Protein AF-A0AA84Z4T3-F1 (afdb_monomer)

pLDDT: mean 89.25, std 10.78, range [40.16, 98.44]

InterPro domains:
  IPR000299 FERM domain [PS50057] (3-294)
  IPR000798 Ezrin/radixin/moesin-like [PR00661] (17-36)
  IPR000798 Ezrin/radixin/moesin-like [PR00661] (69-88)
  IPR000798 Ezrin/radixin/moesin-like [PR00661] (113-134)
  IPR000798 Ezrin/radixin/moesin-like [PR00661] (158-175)
  IPR000798 Ezrin/radixin/moesin-like [PR00661] (208-228)
  IPR000798 Ezrin/radixin/moesin-like [PR00661] (283-302)
  IPR011174 Ezrin/radixin/moesin [PTHR23281] (2-450)
  IPR011993 PH-like domain superfamily [G3DSA:2.30.29.30] (200-295)
  IPR014352 FERM/acyl-CoA-binding protein superfamily [G3DSA:1.20.80.10] (85-198)
  IPR018979 FERM, N-terminal [PF09379] (13-66)
  IPR018980 FERM, C-terminal PH-like domain [PF09380] (209-297)
  IPR018980 FERM, C-terminal PH-like domain [SM01196] (209-298)
  IPR019748 FERM central domain [PF00373] (90-205)
  IPR019748 FERM central domain [cd14473] (98-197)
  IPR019749 Band 4.1 domain [PR00935] (37-49)
  IPR019749 Band 4.1 domain [PR00935] (104-117)
  IPR019749 Band 4.1 domain [PR00935] (117-137)
  IPR019749 Band 4.1 domain [PR00935] (185-201)
  IPR019749 Band 4.1 domain [SM00295] (1-205)

Sequence (460 aa):
MPKLVPVSVLTKDAQLDFTLKRKASGAQLVSKVCTALGIREMWYFGLQCVDHKNRLTWPEADKKITTTQKIKDGPLHFDVKVKYYPEDPSNELIDETTRLYFYYDVKDDIVSGRIYCPAETAVLLASYQYLIRSEGNGPSTVRKPLNISKYLSTNVREQYNLTDEEWEAKVMNCVSSHKNMSKDDAVKEYIRIAQDLEMFGVTFFKIKNEKKTDLWLGIDALGLNIYEYDNQLAPKVTFPWNEIQKLSYSRNKFFVKPVEASGKVLVFYTDSTHTSKLILNLSTGNHKLYAIRRQPDSIEVQQMKVKAKERQTIRDAEREKLRAEQEAREVMEKRLQDMQRLMQENEEAFARTQTVLEQYECKVNELNAQLEEEKSARKQLENLQYYLEEANRKLGLSIEERQRIAQERDEINAKINEQNQLLQEREEEKRQFEAELARVRAMHEAEMDHFSEQKQESDG

Solvent-accessible surface area (backbone atoms only — not comparable to full-atom values): 25274 Å² total; per-residue (Å²): 130,85,63,67,40,53,33,35,34,42,52,95,89,49,76,48,79,44,79,41,56,62,77,41,25,25,44,58,52,49,53,53,52,26,57,75,67,65,36,79,75,50,85,32,51,42,50,38,32,62,31,78,83,76,40,83,45,66,61,50,53,89,38,40,49,62,77,50,32,71,86,56,104,58,59,49,65,31,34,67,39,80,68,49,51,65,89,48,59,86,81,63,53,64,49,68,59,49,44,51,55,48,40,56,50,53,51,48,34,37,32,72,54,75,25,70,66,59,56,71,60,38,39,54,44,33,19,32,52,47,51,58,67,44,69,90,67,68,88,61,96,74,78,75,84,74,68,46,77,80,48,40,18,67,71,51,53,69,73,44,104,60,53,64,67,56,52,46,51,55,23,47,61,50,40,70,73,52,72,92,65,46,50,69,55,31,44,50,51,41,46,62,57,48,61,74,33,70,42,52,62,48,50,77,41,74,31,22,44,88,86,64,48,68,26,31,37,33,40,36,46,62,30,41,30,35,23,54,70,92,35,80,66,58,68,79,44,76,46,47,48,91,48,53,62,46,79,51,69,57,67,32,40,36,39,43,32,40,56,53,88,86,47,76,64,47,56,38,31,40,93,35,46,66,54,41,51,50,50,52,54,52,51,52,51,30,48,50,51,47,56,52,72,77,44,82,78,49,73,67,56,50,52,49,48,51,54,40,50,54,53,47,55,52,54,50,52,52,49,52,52,51,49,53,53,50,53,52,46,53,52,50,52,49,51,50,50,54,50,51,50,51,50,49,55,49,52,52,51,50,53,52,52,51,52,51,49,52,51,39,53,51,50,42,52,51,45,50,54,50,50,53,51,52,52,48,52,44,50,52,51,53,51,50,49,52,49,51,56,51,52,64,72,72,53,97,65,55,77,69,56,52,51,50,54,50,51,55,48,52,52,50,51,51,52,46,53,52,46,49,50,54,50,51,52,50,53,50,54,37,50,52,47,50,52,50,43,53,51,54,50,54,52,50,52,53,52,51,52,54,54,54,53,55,54,58,65,70,78,108

Structure (mmCIF, N/CA/C/O backbone):
data_AF-A0AA84Z4T3-F1
#
_entry.id   AF-A0AA84Z4T3-F1
#
loop_
_atom_site.group_PDB
_atom_site.id
_atom_site.type_symbol
_atom_site.label_atom_id
_atom_site.label_alt_id
_atom_site.label_comp_id
_atom_site.label_asym_id
_atom_site.label_entity_id
_atom_site.label_seq_id
_atom_site.pdbx_PDB_ins_code
_atom_site.Cartn_x
_atom_site.Cartn_y
_atom_site.Cartn_z
_atom_site.occupancy
_atom_site.B_iso_or_equiv
_atom_site.auth_seq_id
_atom_site.auth_comp_id
_atom_site.auth_asym_id
_atom_site.auth_atom_id
_atom_site.pdbx_PDB_model_num
ATOM 1 N N . MET A 1 1 ? -40.076 22.061 12.230 1.00 48.56 1 MET A N 1
ATOM 2 C CA . MET A 1 1 ? -38.938 21.535 11.438 1.00 48.56 1 MET A CA 1
ATOM 3 C C . MET A 1 1 ? -38.108 20.580 12.293 1.00 48.56 1 MET A C 1
ATOM 5 O O . MET A 1 1 ? -37.968 20.847 13.486 1.00 48.56 1 MET A O 1
ATOM 9 N N . PRO A 1 2 ? -37.591 19.459 11.759 1.00 59.81 2 PRO A N 1
ATOM 10 C CA . PRO A 1 2 ? -36.713 18.584 12.530 1.00 59.81 2 PRO A CA 1
ATOM 11 C C . PRO A 1 2 ? -35.425 19.336 12.886 1.00 59.81 2 PRO A C 1
ATOM 13 O O . PRO A 1 2 ? -34.767 19.870 12.003 1.00 59.81 2 PRO A O 1
ATOM 16 N N . LYS A 1 3 ? -35.064 19.378 14.175 1.00 82.38 3 LYS A N 1
ATOM 17 C CA . LYS A 1 3 ? -33.793 19.973 14.615 1.00 82.38 3 LYS A CA 1
ATOM 18 C C . LYS A 1 3 ? -32.636 19.182 13.994 1.00 82.38 3 LYS A C 1
ATOM 20 O O . LYS A 1 3 ? -32.510 17.974 14.242 1.00 82.38 3 LYS A O 1
ATOM 25 N N . LEU A 1 4 ? -31.850 19.859 13.168 1.00 89.19 4 LEU A N 1
ATOM 26 C CA . LEU A 1 4 ? -30.669 19.325 12.504 1.00 89.19 4 LEU A CA 1
ATOM 27 C C . LEU A 1 4 ? -29.419 19.627 13.337 1.00 89.19 4 LEU A C 1
ATOM 29 O O . LEU A 1 4 ? -29.418 20.564 14.133 1.00 89.19 4 LEU A O 1
ATOM 33 N N . VAL A 1 5 ? -28.392 18.796 13.191 1.00 89.94 5 VAL A N 1
ATOM 34 C CA . VAL A 1 5 ? -27.092 18.940 13.854 1.00 89.94 5 VAL A CA 1
ATOM 35 C C . VAL A 1 5 ? -26.011 18.900 12.777 1.00 89.94 5 VAL A C 1
ATOM 37 O O . VAL A 1 5 ? -26.024 17.954 11.976 1.00 89.94 5 VAL A O 1
ATOM 40 N N . PRO A 1 6 ? -25.109 19.895 12.738 1.00 92.81 6 PRO A N 1
ATOM 41 C CA . PRO A 1 6 ? -23.936 19.848 11.880 1.00 92.81 6 PRO A CA 1
ATOM 42 C C . PRO A 1 6 ? -22.937 18.813 12.414 1.00 92.81 6 PRO A C 1
ATOM 44 O O . PRO A 1 6 ? -22.738 18.673 13.622 1.00 92.81 6 PRO A O 1
ATOM 47 N N . VAL A 1 7 ? -22.339 18.050 11.509 1.00 93.62 7 VAL A N 1
ATOM 48 C CA . VAL A 1 7 ? -21.374 16.991 11.804 1.00 93.62 7 VAL A CA 1
ATOM 49 C C . VAL A 1 7 ? -20.210 17.150 10.846 1.00 93.62 7 VAL A C 1
ATOM 51 O O . VAL A 1 7 ? -20.432 17.186 9.642 1.00 93.62 7 VAL A O 1
ATOM 54 N N . SER A 1 8 ? -19.000 17.220 11.380 1.00 95.00 8 SER A N 1
ATOM 55 C CA . SER A 1 8 ? -17.771 17.287 10.605 1.00 95.00 8 SER A CA 1
ATOM 56 C C . SER A 1 8 ? -16.989 15.997 10.802 1.00 95.00 8 SER A C 1
ATOM 58 O O . SER A 1 8 ? -16.794 15.544 11.934 1.00 95.00 8 SER A O 1
ATOM 60 N N . VAL A 1 9 ? -16.606 15.368 9.699 1.00 95.50 9 VAL A N 1
ATOM 61 C CA . VAL A 1 9 ? -15.928 14.076 9.691 1.00 95.50 9 VAL A CA 1
ATOM 62 C C . VAL A 1 9 ? -14.567 14.242 9.039 1.00 95.50 9 VAL A C 1
ATOM 64 O O . VAL A 1 9 ? -14.480 14.512 7.843 1.00 95.50 9 VAL A O 1
ATOM 67 N N . LEU A 1 10 ? -13.507 14.067 9.820 1.00 94.31 10 LEU A N 1
ATOM 68 C CA . LEU A 1 10 ? -12.148 14.040 9.317 1.00 94.31 10 LEU A CA 1
ATOM 69 C C . LEU A 1 10 ? -11.876 12.673 8.685 1.00 94.31 10 LEU A C 1
ATOM 71 O O . LEU A 1 10 ? -12.054 11.614 9.296 1.00 94.31 10 LEU A O 1
ATOM 75 N N . THR A 1 11 ? -11.455 12.717 7.433 1.00 90.75 11 THR A N 1
ATOM 76 C CA . THR A 1 11 ? -10.976 11.568 6.667 1.00 90.75 11 THR A CA 1
ATOM 77 C C . THR A 1 11 ? -9.475 11.747 6.427 1.00 90.75 11 THR A C 1
ATOM 79 O O . THR A 1 11 ? -8.854 12.648 6.993 1.00 90.75 11 THR A O 1
ATOM 82 N N . LYS A 1 12 ? -8.848 10.871 5.642 1.00 82.00 12 LYS A N 1
ATOM 83 C CA . LYS A 1 12 ? -7.389 10.910 5.446 1.00 82.00 12 LYS A CA 1
ATOM 84 C C . LYS A 1 12 ? -6.940 11.999 4.483 1.00 82.00 12 LYS A C 1
ATOM 86 O O . LYS A 1 12 ? -5.834 12.513 4.620 1.00 82.00 12 LYS A O 1
ATOM 91 N N . ASP A 1 13 ? -7.794 12.333 3.530 1.00 77.38 13 ASP A N 1
ATOM 92 C CA . ASP A 1 13 ? -7.537 13.253 2.428 1.00 77.38 13 ASP A CA 1
ATOM 93 C C . ASP A 1 13 ? -8.474 14.469 2.433 1.00 77.38 13 ASP A C 1
ATOM 95 O O . ASP A 1 13 ? -8.166 15.476 1.797 1.00 77.38 13 ASP A O 1
ATOM 99 N N . ALA A 1 14 ? -9.579 14.422 3.183 1.00 84.81 14 ALA A N 1
ATOM 100 C CA . ALA A 1 14 ? -10.552 15.508 3.240 1.00 84.81 14 ALA A CA 1
ATOM 101 C C . ALA A 1 14 ? -11.257 15.650 4.599 1.00 84.81 14 ALA A C 1
ATOM 103 O O . ALA A 1 14 ? -11.269 14.747 5.438 1.00 84.81 14 ALA A O 1
ATOM 104 N N . GLN A 1 15 ? -11.929 16.783 4.788 1.00 93.19 15 GLN A N 1
ATOM 105 C CA . GLN A 1 15 ? -12.953 16.953 5.814 1.00 93.19 15 GLN A CA 1
ATOM 106 C C . GLN A 1 15 ? -14.325 16.930 5.135 1.00 93.19 15 GLN A C 1
ATOM 108 O O . GLN A 1 15 ? -14.566 17.679 4.190 1.00 93.19 15 GLN A O 1
ATOM 113 N N . LEU A 1 16 ? -15.218 16.059 5.603 1.00 93.81 16 LEU A N 1
ATOM 114 C CA . LEU A 1 16 ? -16.574 15.918 5.082 1.00 93.81 16 LEU A CA 1
ATOM 115 C C . LEU A 1 16 ? -17.582 16.493 6.070 1.00 93.81 16 LEU A C 1
ATOM 117 O O . LEU A 1 16 ? -17.706 16.012 7.198 1.00 93.81 16 LEU A O 1
ATOM 121 N N . ASP A 1 17 ? -18.359 17.470 5.618 1.00 94.38 17 ASP A N 1
ATOM 122 C CA . ASP A 1 17 ? -19.391 18.093 6.435 1.00 94.38 17 ASP A CA 1
ATOM 123 C C . ASP A 1 17 ? -20.783 17.575 6.065 1.00 94.38 17 ASP A C 1
ATOM 125 O O . ASP A 1 17 ? -21.209 17.535 4.909 1.00 94.38 17 ASP A O 1
ATOM 129 N N . PHE A 1 18 ? -21.533 17.179 7.088 1.00 92.44 18 PHE A N 1
ATOM 130 C CA . PHE A 1 18 ? -22.870 16.631 6.968 1.00 92.44 18 PHE A CA 1
ATOM 131 C C . PHE A 1 18 ? -23.840 17.376 7.869 1.00 92.44 18 PHE A C 1
ATOM 133 O O . PHE A 1 18 ? -23.530 17.791 8.981 1.00 92.44 18 PHE A O 1
ATOM 140 N N . THR A 1 19 ? -25.092 17.429 7.430 1.00 92.25 19 THR A N 1
ATOM 141 C CA . THR A 1 19 ? -26.210 17.803 8.294 1.00 92.25 19 THR A CA 1
ATOM 142 C C . THR A 1 19 ? -27.072 16.574 8.566 1.00 92.25 19 THR A C 1
ATOM 144 O O . THR A 1 19 ? -27.513 15.889 7.634 1.00 92.25 19 THR A O 1
ATOM 147 N N . LEU A 1 20 ? -27.295 16.261 9.845 1.00 90.06 20 LEU A N 1
ATOM 148 C CA . LEU A 1 20 ? -28.052 15.085 10.280 1.00 90.06 20 LEU A CA 1
ATOM 149 C C . LEU A 1 20 ? -29.203 15.440 11.216 1.00 90.06 20 LEU A C 1
ATOM 151 O O . LEU A 1 20 ? -29.182 16.429 11.942 1.00 90.06 20 LEU A O 1
ATOM 155 N N . LYS A 1 21 ? -30.230 14.587 11.237 1.00 90.56 21 LYS A N 1
ATOM 156 C CA . LYS A 1 21 ? -31.320 14.690 12.217 1.00 90.56 21 LYS A CA 1
ATOM 157 C C . LYS A 1 21 ? -30.756 14.417 13.617 1.00 90.56 21 LYS A C 1
ATOM 159 O O . LYS A 1 21 ? -30.020 13.454 13.787 1.00 90.56 21 LYS A O 1
ATOM 164 N N . ARG A 1 22 ? -31.202 15.145 14.652 1.00 87.31 22 ARG A N 1
ATOM 165 C CA . ARG A 1 22 ? -30.813 14.880 16.063 1.00 87.31 22 ARG A CA 1
ATOM 166 C C . ARG A 1 22 ? -31.009 13.432 16.531 1.00 87.31 22 ARG A C 1
ATOM 168 O O . ARG A 1 22 ? -30.369 12.996 17.479 1.00 87.31 22 ARG A O 1
ATOM 175 N N . LYS A 1 23 ? -31.938 12.703 15.908 1.00 89.50 23 LYS A N 1
ATOM 176 C CA . LYS A 1 23 ? -32.227 11.296 16.212 1.00 89.50 23 LYS A CA 1
ATOM 177 C C . LYS A 1 23 ? -31.367 10.298 15.427 1.00 89.50 23 LYS A C 1
ATOM 179 O O . LYS A 1 23 ? -31.632 9.109 15.542 1.00 89.50 23 LYS A O 1
ATOM 184 N N . ALA A 1 24 ? -30.417 10.769 14.619 1.00 91.62 24 ALA A N 1
ATOM 185 C CA . ALA A 1 24 ? -29.578 9.904 13.806 1.00 91.62 24 ALA A CA 1
ATOM 186 C C . ALA A 1 24 ? -28.736 8.977 14.688 1.00 91.62 24 ALA A C 1
ATOM 188 O O . ALA A 1 24 ? -28.139 9.431 15.672 1.00 91.62 24 ALA A O 1
ATOM 189 N N . SER A 1 25 ? -28.723 7.689 14.347 1.00 93.69 25 SER A N 1
ATOM 190 C CA . SER A 1 25 ? -27.925 6.693 15.058 1.00 93.69 25 SER A CA 1
ATOM 191 C C . SER A 1 25 ? -26.473 6.677 14.578 1.00 93.69 25 SER A C 1
ATOM 193 O O . SER A 1 25 ? -26.163 7.188 13.498 1.00 93.69 25 SER A O 1
ATOM 195 N N . GLY A 1 26 ? -25.581 6.065 15.361 1.00 91.75 26 GLY A N 1
ATOM 196 C CA . GLY A 1 26 ? -24.196 5.829 14.949 1.00 91.75 26 GLY A CA 1
ATOM 197 C C . GLY A 1 26 ? -24.108 5.076 13.618 1.00 91.75 26 GLY A C 1
ATOM 198 O O . GLY A 1 26 ? -23.374 5.499 12.730 1.00 91.75 26 GLY A O 1
ATOM 199 N N . ALA A 1 27 ? -24.928 4.035 13.428 1.00 93.25 27 ALA A N 1
ATOM 200 C CA . ALA A 1 27 ? -24.967 3.261 12.184 1.00 93.25 27 ALA A CA 1
ATOM 201 C C . ALA A 1 27 ? -25.357 4.113 10.966 1.00 93.25 27 ALA A C 1
ATOM 203 O O . ALA A 1 27 ? -24.769 3.971 9.898 1.00 93.25 27 ALA A O 1
ATOM 204 N N . GLN A 1 28 ? -26.320 5.027 11.126 1.00 94.06 28 GLN A N 1
ATOM 205 C CA . GLN A 1 28 ? -26.737 5.923 10.043 1.00 94.06 28 GLN A CA 1
ATOM 206 C C . GLN A 1 28 ? -25.622 6.888 9.638 1.00 94.06 28 GLN A C 1
ATOM 208 O O . GLN A 1 28 ? -25.458 7.159 8.450 1.00 94.06 28 GLN A O 1
ATOM 213 N N . LEU A 1 29 ? -24.859 7.405 10.606 1.00 93.88 29 LEU A N 1
ATOM 214 C CA . LEU A 1 29 ? -23.720 8.269 10.313 1.00 93.88 29 LEU A CA 1
ATOM 215 C C . LEU A 1 29 ? -22.600 7.480 9.611 1.00 93.88 29 LEU A C 1
ATOM 217 O O . LEU A 1 29 ? -22.136 7.932 8.570 1.00 93.88 29 LEU A O 1
ATOM 221 N N . VAL A 1 30 ? -22.230 6.293 10.111 1.00 94.94 30 VAL A N 1
ATOM 222 C CA . VAL A 1 30 ? -21.216 5.424 9.474 1.00 94.94 30 VAL A CA 1
ATOM 223 C C . VAL A 1 30 ? -21.603 5.098 8.032 1.00 94.94 30 VAL A C 1
ATOM 225 O O . VAL A 1 30 ? -20.803 5.310 7.128 1.00 94.94 30 VAL A O 1
ATOM 228 N N . SER A 1 31 ? -22.844 4.657 7.802 1.00 95.19 31 SER A N 1
ATOM 229 C CA . SER A 1 31 ? -23.346 4.339 6.460 1.00 95.19 31 SER A CA 1
ATOM 230 C C . SER A 1 31 ? -23.278 5.548 5.520 1.00 95.19 31 SER A C 1
ATOM 232 O O . SER A 1 31 ? -22.815 5.416 4.386 1.00 95.19 31 SER A O 1
ATOM 234 N N . LYS A 1 32 ? -23.665 6.742 5.993 1.00 94.81 32 LYS A N 1
ATOM 235 C CA . LYS A 1 32 ? -23.613 7.971 5.189 1.00 94.81 32 LYS A CA 1
ATOM 236 C C . LYS A 1 32 ? -22.179 8.367 4.825 1.00 94.81 32 LYS A C 1
ATOM 238 O O . LYS A 1 32 ? -21.937 8.736 3.681 1.00 94.81 32 LYS A O 1
ATOM 243 N N . VAL A 1 33 ? -21.249 8.265 5.776 1.00 95.00 33 VAL A N 1
ATOM 244 C CA . VAL A 1 33 ? -19.826 8.561 5.550 1.00 95.00 33 VAL A CA 1
ATOM 245 C C . VAL A 1 33 ? -19.207 7.551 4.585 1.00 95.00 33 VAL A C 1
ATOM 247 O O . VAL A 1 33 ? -18.610 7.961 3.598 1.00 95.00 33 VAL A O 1
ATOM 250 N N . CYS A 1 34 ? -19.409 6.248 4.805 1.00 94.81 34 CYS A N 1
ATOM 251 C CA . CYS A 1 34 ? -18.870 5.206 3.924 1.00 94.81 34 CYS A CA 1
ATOM 252 C C . CYS A 1 34 ? -19.402 5.351 2.493 1.00 94.81 34 CYS A C 1
ATOM 254 O O . CYS A 1 34 ? -18.633 5.258 1.545 1.00 94.81 34 CYS A O 1
ATOM 256 N N . THR A 1 35 ? -20.690 5.675 2.333 1.00 94.56 35 THR A N 1
ATOM 257 C CA . THR A 1 35 ? -21.284 5.937 1.012 1.00 94.56 35 THR A CA 1
ATOM 258 C C . THR A 1 35 ? -20.630 7.136 0.324 1.00 94.56 35 THR A C 1
ATOM 260 O O . THR A 1 35 ? -20.308 7.051 -0.855 1.00 94.56 35 THR A O 1
ATOM 263 N N . ALA A 1 36 ? -20.405 8.239 1.050 1.00 94.19 36 ALA A N 1
ATOM 264 C CA . ALA A 1 36 ? -19.741 9.427 0.506 1.00 94.19 36 ALA A CA 1
ATOM 265 C C . ALA A 1 36 ? -18.283 9.155 0.098 1.00 94.19 36 ALA A C 1
ATOM 267 O O . ALA A 1 36 ? -17.791 9.764 -0.844 1.00 94.19 36 ALA A O 1
ATOM 268 N N . LEU A 1 37 ? -17.623 8.222 0.788 1.00 93.38 37 LEU A N 1
ATOM 269 C CA . LEU A 1 37 ? -16.255 7.793 0.507 1.00 93.38 37 LEU A CA 1
ATOM 270 C C . LEU A 1 37 ? -16.150 6.670 -0.531 1.00 93.38 37 LEU A C 1
ATOM 272 O O . LEU A 1 37 ? -15.042 6.294 -0.887 1.00 93.38 37 LEU A O 1
ATOM 276 N N . GLY A 1 38 ? -17.266 6.101 -0.998 1.00 93.69 38 GLY A N 1
ATOM 277 C CA . GLY A 1 38 ? -17.252 4.933 -1.887 1.00 93.69 38 GLY A CA 1
ATOM 278 C C . GLY A 1 38 ? -16.854 3.616 -1.204 1.00 93.69 38 GLY A C 1
ATOM 279 O O . GLY A 1 38 ? -16.617 2.619 -1.881 1.00 93.69 38 GLY A O 1
ATOM 280 N N . ILE A 1 39 ? -16.818 3.575 0.130 1.00 94.94 39 ILE A N 1
ATOM 281 C CA . ILE A 1 39 ? -16.494 2.376 0.909 1.00 94.94 39 ILE A CA 1
ATOM 282 C C . ILE A 1 39 ? -17.733 1.484 1.007 1.00 94.94 39 ILE A C 1
ATOM 284 O O . ILE A 1 39 ? -18.739 1.850 1.622 1.00 94.94 39 ILE A O 1
ATOM 288 N N . ARG A 1 40 ? -17.644 0.278 0.440 1.00 94.25 40 ARG A N 1
ATOM 289 C CA . ARG A 1 40 ? -18.715 -0.731 0.510 1.00 94.25 40 ARG A CA 1
ATOM 290 C C . ARG A 1 40 ? -18.558 -1.688 1.689 1.00 94.25 40 ARG A C 1
ATOM 292 O O . ARG A 1 40 ? -19.548 -2.051 2.317 1.00 94.25 40 ARG A O 1
ATOM 299 N N . GLU A 1 41 ? -17.322 -2.027 2.045 1.00 96.31 41 GLU A N 1
ATOM 300 C CA . GLU A 1 41 ? -16.980 -2.945 3.143 1.00 96.31 41 GLU A CA 1
ATOM 301 C C . GLU A 1 41 ? -17.017 -2.219 4.500 1.00 96.31 41 GLU A C 1
ATOM 303 O O . GLU A 1 41 ? -16.058 -2.183 5.270 1.00 96.31 41 GLU A O 1
ATOM 308 N N . MET A 1 42 ? -18.154 -1.585 4.796 1.00 95.44 42 MET A N 1
ATOM 309 C CA . MET A 1 42 ? -18.320 -0.690 5.947 1.00 95.44 42 MET A CA 1
ATOM 310 C C . MET A 1 42 ? -18.154 -1.382 7.307 1.00 95.44 42 MET A C 1
ATOM 312 O O . MET A 1 42 ? -17.986 -0.708 8.321 1.00 95.44 42 MET A O 1
ATOM 316 N N . TRP A 1 43 ? -18.206 -2.716 7.350 1.00 95.50 43 TRP A N 1
ATOM 317 C CA . TRP A 1 43 ? -18.084 -3.502 8.578 1.00 95.50 43 TRP A CA 1
ATOM 318 C C . TRP A 1 43 ? -16.705 -3.410 9.239 1.00 95.50 43 TRP A C 1
ATOM 320 O O . TRP A 1 43 ? -16.609 -3.698 10.429 1.00 95.50 43 TRP A O 1
ATOM 330 N N . TYR A 1 44 ? -15.669 -2.966 8.523 1.00 97.25 44 TYR A N 1
ATOM 331 C CA . TYR A 1 44 ? -14.343 -2.723 9.098 1.00 97.25 44 TYR A CA 1
ATOM 332 C C . TYR A 1 44 ? -14.199 -1.351 9.763 1.00 97.25 44 TYR A C 1
ATOM 334 O O . TYR A 1 44 ? -13.340 -1.163 10.627 1.00 97.25 44 TYR A O 1
ATOM 342 N N . PHE A 1 45 ? -15.045 -0.388 9.398 1.00 96.38 45 PHE A N 1
ATOM 343 C CA . PHE A 1 45 ? -14.863 1.011 9.765 1.00 96.38 45 PHE A CA 1
ATOM 344 C C . PHE A 1 45 ? -15.759 1.441 10.923 1.00 96.38 45 PHE A C 1
ATOM 346 O O . PHE A 1 45 ? -16.872 0.957 11.139 1.00 96.38 45 PHE A O 1
ATOM 353 N N . GLY A 1 46 ? -15.265 2.414 11.675 1.00 95.25 46 GLY A N 1
ATOM 354 C CA . GLY A 1 46 ? -16.022 3.134 12.678 1.00 95.25 46 GLY A CA 1
ATOM 355 C C . GLY A 1 46 ? -15.702 4.619 12.638 1.00 95.25 46 GLY A C 1
ATOM 356 O O . GLY A 1 46 ? -14.780 5.072 11.966 1.00 95.25 46 GLY A O 1
ATOM 357 N N . LEU A 1 47 ? -16.478 5.377 13.403 1.00 94.81 47 LEU A N 1
ATOM 358 C CA . LEU A 1 47 ? -16.250 6.800 13.596 1.00 94.81 47 LEU A CA 1
ATOM 359 C C . LEU A 1 47 ? -15.798 7.021 15.025 1.00 94.81 47 LEU A C 1
ATOM 361 O O . LEU A 1 47 ? -16.560 6.771 15.958 1.00 94.81 47 LEU A O 1
ATOM 365 N N . GLN A 1 48 ? -14.556 7.435 15.201 1.00 93.94 48 GLN A N 1
ATOM 366 C CA . GLN A 1 48 ? -13.998 7.711 16.510 1.00 93.94 48 GLN A CA 1
ATOM 367 C C . GLN A 1 48 ? -14.278 9.165 16.889 1.00 93.94 48 GLN A C 1
ATOM 369 O O . GLN A 1 48 ? -14.337 10.041 16.033 1.00 93.94 48 GLN A O 1
ATOM 374 N N . CYS A 1 49 ? -14.508 9.436 18.169 1.00 93.25 49 CYS A N 1
ATOM 375 C CA . CYS A 1 49 ? -14.672 10.802 18.650 1.00 93.25 49 CYS A CA 1
ATOM 376 C C . CYS A 1 49 ? -14.268 10.947 20.111 1.00 93.25 49 CYS A C 1
ATOM 378 O O . CYS A 1 49 ? -14.189 9.966 20.853 1.00 93.25 49 CYS A O 1
ATOM 380 N N . VAL A 1 50 ? -14.110 12.193 20.544 1.00 90.75 50 VAL A N 1
ATOM 381 C CA . VAL A 1 50 ? -13.903 12.540 21.947 1.00 90.75 50 VAL A CA 1
ATOM 382 C C . VAL A 1 50 ? -15.256 12.757 22.629 1.00 90.75 50 VAL A C 1
ATOM 384 O O . VAL A 1 50 ? -16.056 13.588 22.204 1.00 90.75 50 VAL A O 1
ATOM 387 N N . ASP A 1 51 ? -15.541 11.994 23.684 1.00 87.19 51 ASP A N 1
ATOM 388 C CA . ASP A 1 51 ? -16.780 12.114 24.450 1.00 87.19 51 ASP A CA 1
ATOM 389 C C . ASP A 1 51 ? -16.812 13.376 25.336 1.00 87.19 51 ASP A C 1
ATOM 391 O O . ASP A 1 51 ? -15.846 14.122 25.488 1.00 87.19 51 ASP A O 1
ATOM 395 N N . HIS A 1 52 ? -17.949 13.618 25.989 1.00 85.06 52 HIS A N 1
ATOM 396 C CA . HIS A 1 52 ? -18.124 14.757 26.898 1.00 85.06 52 HIS A CA 1
ATOM 397 C C . HIS A 1 52 ? -17.230 14.742 28.154 1.00 85.06 52 HIS A C 1
ATOM 399 O O . HIS A 1 52 ? -17.255 15.715 28.909 1.00 85.06 52 HIS A O 1
ATOM 405 N N . LYS A 1 53 ? -16.495 13.652 28.410 1.00 86.19 53 LYS A N 1
ATOM 406 C CA . LYS A 1 53 ? -15.499 13.516 29.483 1.00 86.19 53 LYS A CA 1
ATOM 407 C C . LYS A 1 53 ? -14.068 13.513 28.936 1.00 86.19 53 LYS A C 1
ATOM 409 O O . LYS A 1 53 ? -13.160 13.095 29.645 1.00 86.19 53 LYS A O 1
ATOM 414 N N . ASN A 1 54 ? -13.879 13.985 27.705 1.00 85.94 54 ASN A N 1
ATOM 415 C CA . ASN A 1 54 ? -12.592 14.066 27.027 1.00 85.94 54 ASN A CA 1
ATOM 416 C C . ASN A 1 54 ? -11.914 12.702 26.806 1.00 85.94 54 ASN A C 1
ATOM 418 O O . ASN A 1 54 ? -10.692 12.595 26.859 1.00 85.94 54 ASN A O 1
ATOM 422 N N . ARG A 1 55 ? -12.705 11.642 26.590 1.00 88.56 55 ARG A N 1
ATOM 423 C CA . ARG A 1 55 ? -12.197 10.289 26.324 1.00 88.56 55 ARG A CA 1
ATOM 424 C C . ARG A 1 55 ? -12.489 9.874 24.898 1.00 88.56 55 ARG A C 1
ATOM 426 O O . ARG A 1 55 ? -13.588 10.095 24.393 1.00 88.56 55 ARG A O 1
ATOM 433 N N . LEU A 1 56 ? -11.522 9.209 24.288 1.00 89.56 56 LEU A N 1
ATOM 434 C CA . LEU A 1 56 ? -11.667 8.636 22.961 1.00 89.56 56 LEU A CA 1
ATOM 435 C C . LEU A 1 56 ? -12.661 7.467 22.996 1.00 89.56 56 LEU A C 1
ATOM 437 O O . LEU A 1 56 ? -12.532 6.552 23.810 1.00 89.56 56 LEU A O 1
ATOM 441 N N . THR A 1 57 ? -13.678 7.494 22.140 1.00 91.38 57 THR A N 1
ATOM 442 C CA . THR A 1 57 ? -14.725 6.472 22.120 1.00 91.38 57 THR A CA 1
ATOM 443 C C . THR A 1 57 ? -15.324 6.284 20.729 1.00 91.38 57 THR A C 1
ATOM 445 O O . THR A 1 57 ? -15.087 7.073 19.817 1.00 91.38 57 THR A O 1
ATOM 448 N N . TRP A 1 58 ? -16.139 5.241 20.590 1.00 93.44 58 TRP A N 1
ATOM 449 C CA . TRP A 1 58 ? -16.888 4.928 19.378 1.00 93.44 58 TRP A CA 1
ATOM 450 C C . TRP A 1 58 ? -18.386 5.068 19.674 1.00 93.44 58 TRP A C 1
ATOM 452 O O . TRP A 1 58 ? -18.866 4.440 20.626 1.00 93.44 58 TRP A O 1
ATOM 462 N N . PRO A 1 59 ? -19.157 5.844 18.894 1.00 91.12 59 PRO A N 1
ATOM 463 C CA . PRO A 1 59 ? -20.607 5.857 18.993 1.00 91.12 59 PRO A CA 1
ATOM 464 C C . PRO A 1 59 ? -21.178 4.451 18.816 1.00 91.12 59 PRO A C 1
ATOM 466 O O . PRO A 1 59 ? -20.784 3.702 17.921 1.00 91.12 59 PRO A O 1
ATOM 469 N N . GLU A 1 60 ? -22.130 4.094 19.673 1.00 89.50 60 GLU A N 1
ATOM 470 C CA . GLU A 1 60 ? -22.851 2.830 19.548 1.00 89.50 60 GLU A CA 1
ATOM 471 C C . GLU A 1 60 ? -23.767 2.881 18.314 1.00 89.50 60 GLU A C 1
ATOM 473 O O . GLU A 1 60 ? -24.423 3.893 18.052 1.00 89.50 60 GLU A O 1
ATOM 478 N N . ALA A 1 61 ? -23.796 1.793 17.543 1.00 88.94 61 ALA A N 1
ATOM 479 C CA . ALA A 1 61 ? -24.476 1.729 16.249 1.00 88.94 61 ALA A CA 1
ATOM 480 C C . ALA A 1 61 ? -25.983 2.040 16.349 1.00 88.94 61 ALA A C 1
ATOM 482 O O . ALA A 1 61 ? -26.551 2.702 15.477 1.00 88.94 61 ALA A O 1
ATOM 483 N N . ASP A 1 62 ? -26.613 1.604 17.435 1.00 90.06 62 ASP A N 1
ATOM 484 C CA . ASP A 1 62 ? -28.034 1.742 17.754 1.00 90.06 62 ASP A CA 1
ATOM 485 C C . ASP A 1 62 ? -28.370 3.029 18.530 1.00 90.06 62 ASP A C 1
ATOM 487 O O . ASP A 1 62 ? -29.540 3.403 18.639 1.00 90.06 62 ASP A O 1
ATOM 491 N N . LYS A 1 63 ? -27.365 3.753 19.042 1.00 91.44 63 LYS A N 1
ATOM 492 C CA . LYS A 1 63 ? -27.579 4.969 19.839 1.00 91.44 63 LYS A CA 1
ATOM 493 C C . LYS A 1 63 ? -27.420 6.239 19.031 1.00 91.44 63 LYS A C 1
ATOM 495 O O . LYS A 1 63 ? -26.744 6.291 18.008 1.00 91.44 63 LYS A O 1
ATOM 500 N N . LYS A 1 64 ? -28.062 7.297 19.525 1.00 90.81 64 LYS A N 1
ATOM 501 C CA . LYS A 1 64 ? -28.029 8.623 18.907 1.00 90.81 64 LYS A CA 1
ATOM 502 C C . LYS A 1 64 ? -26.629 9.216 19.026 1.00 90.81 64 LYS A C 1
ATOM 504 O O . LYS A 1 64 ? -26.075 9.264 20.118 1.00 90.81 64 LYS A O 1
ATOM 509 N N . ILE A 1 65 ? -26.100 9.785 17.949 1.00 88.12 65 ILE A N 1
ATOM 510 C CA . ILE A 1 65 ? -24.765 10.414 17.965 1.00 88.12 65 ILE A CA 1
ATOM 511 C C . ILE A 1 65 ? -24.650 11.551 19.001 1.00 88.12 65 ILE A C 1
ATOM 513 O O . ILE A 1 65 ? -23.600 11.757 19.608 1.00 88.12 65 ILE A O 1
ATOM 517 N N . THR A 1 66 ? -25.766 12.226 19.295 1.00 85.31 66 THR A N 1
ATOM 518 C CA . THR A 1 66 ? -25.848 13.316 20.279 1.00 85.31 66 THR A CA 1
ATOM 519 C C . THR A 1 66 ? -25.774 12.850 21.738 1.00 85.31 66 THR A C 1
ATOM 521 O O . THR A 1 66 ? -25.795 13.690 22.631 1.00 85.31 66 THR A O 1
ATOM 524 N N . THR A 1 67 ? -25.789 11.539 22.022 1.00 84.75 67 THR A N 1
ATOM 525 C CA . THR A 1 67 ? -25.572 11.035 23.394 1.00 84.75 67 THR A CA 1
ATOM 526 C C . THR A 1 67 ? -24.093 10.884 23.726 1.00 84.75 67 THR A C 1
ATOM 528 O O . THR A 1 67 ? -23.728 10.879 24.899 1.00 84.75 67 THR A O 1
ATOM 531 N N . THR A 1 68 ? -23.247 10.752 22.705 1.00 79.94 68 THR A N 1
ATOM 532 C CA . THR A 1 68 ? -21.805 10.536 22.866 1.00 79.94 68 THR A CA 1
ATOM 533 C C . THR A 1 68 ? -21.083 11.867 23.059 1.00 79.94 68 THR A C 1
ATOM 535 O O . THR A 1 68 ? -20.340 12.047 24.027 1.00 79.94 68 THR A O 1
ATOM 538 N N . GLN A 1 69 ? -21.381 12.828 22.182 1.00 80.56 69 GLN A N 1
ATOM 539 C CA . GLN A 1 69 ? -20.843 14.183 22.214 1.00 80.56 69 GLN A CA 1
ATOM 540 C C . GLN A 1 69 ? -21.919 15.185 22.626 1.00 80.56 69 GLN A C 1
ATOM 542 O O . GLN A 1 69 ? -23.076 15.085 22.210 1.00 80.56 69 GLN A O 1
ATOM 547 N N . LYS A 1 70 ? -21.532 16.181 23.429 1.00 74.81 70 LYS A N 1
ATOM 548 C CA . LYS A 1 70 ? -22.400 17.329 23.703 1.00 74.81 70 LYS A CA 1
ATOM 549 C C . LYS A 1 70 ? -22.462 18.198 22.453 1.00 74.81 70 LYS A C 1
ATOM 551 O O . LYS A 1 70 ? -21.426 18.523 21.886 1.00 74.81 70 LYS A O 1
ATOM 556 N N . ILE A 1 71 ? -23.667 18.618 22.086 1.00 73.62 71 ILE A N 1
ATOM 557 C CA . ILE A 1 71 ? -23.844 19.688 21.105 1.00 73.62 71 ILE A CA 1
ATOM 558 C C . ILE A 1 71 ? -23.343 20.969 21.781 1.00 73.62 71 ILE A C 1
ATOM 560 O O . ILE A 1 71 ? -23.963 21.437 22.736 1.00 73.62 71 ILE A O 1
ATOM 564 N N . LYS A 1 72 ? -22.184 21.459 21.345 1.00 72.56 72 LYS A N 1
ATOM 565 C CA . LYS A 1 72 ? -21.697 22.816 21.630 1.00 72.56 72 LYS A CA 1
ATOM 566 C C . LYS A 1 72 ? -22.074 23.712 20.440 1.00 72.56 72 LYS A C 1
ATOM 568 O O . LYS A 1 72 ? -22.658 23.198 19.488 1.00 72.56 72 LYS A O 1
ATOM 573 N N . ASP A 1 73 ? -21.778 25.009 20.486 1.00 67.88 73 ASP A N 1
ATOM 574 C CA . ASP A 1 73 ? -22.040 25.969 19.393 1.00 67.88 73 ASP A CA 1
ATOM 575 C C . ASP A 1 73 ? -21.172 25.696 18.137 1.00 67.88 73 ASP A C 1
ATOM 577 O O . ASP A 1 73 ? -20.409 26.542 17.687 1.00 67.88 73 ASP A O 1
ATOM 581 N N . GLY A 1 74 ? -21.244 24.481 17.582 1.00 80.31 74 GLY A N 1
ATOM 582 C CA . GLY A 1 74 ? -20.422 23.991 16.478 1.00 80.31 74 GLY A CA 1
ATOM 583 C C . GLY A 1 74 ? -20.756 22.545 16.071 1.00 80.31 74 GLY A C 1
ATOM 584 O O . GLY A 1 74 ? -21.632 21.910 16.673 1.00 80.31 74 GLY A O 1
ATOM 585 N N . PRO A 1 75 ? -20.093 22.019 15.025 1.00 88.75 75 PRO A N 1
ATOM 586 C CA . PRO A 1 75 ? -20.312 20.658 14.551 1.00 88.75 75 PRO A CA 1
ATOM 587 C C . PRO A 1 75 ? -19.853 19.600 15.560 1.00 88.75 75 PRO A C 1
ATOM 589 O O . PRO A 1 75 ? -18.940 19.809 16.355 1.00 88.75 75 PRO A O 1
ATOM 592 N N . LEU A 1 76 ? -20.486 18.428 15.512 1.00 91.88 76 LEU A N 1
ATOM 593 C CA . LEU A 1 76 ? -19.938 17.233 16.158 1.00 91.88 76 LEU A CA 1
ATOM 594 C C . LEU A 1 76 ? -18.770 16.710 15.319 1.00 91.88 76 LEU A C 1
ATOM 596 O O . LEU A 1 76 ? -18.935 16.563 14.110 1.00 91.88 76 LEU A O 1
ATOM 600 N N . HIS A 1 77 ? -17.639 16.394 15.947 1.00 93.44 77 HIS A N 1
ATOM 601 C CA . HIS A 1 77 ? -16.421 15.987 1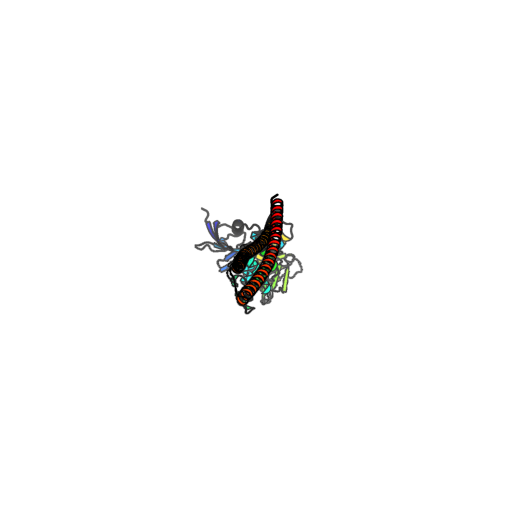5.240 1.00 93.44 77 HIS A CA 1
ATOM 602 C C . HIS A 1 77 ? -16.202 14.478 15.326 1.00 93.44 77 HIS A C 1
ATOM 604 O O . HIS A 1 77 ? -16.316 13.894 16.407 1.00 93.44 77 HIS A O 1
ATOM 610 N N . PHE A 1 78 ? -15.892 13.843 14.199 1.00 95.25 78 PHE A N 1
ATOM 611 C CA . PHE A 1 78 ? -15.588 12.416 14.133 1.00 95.25 78 PHE A CA 1
ATOM 612 C C . PHE A 1 78 ? -14.414 12.147 13.202 1.00 95.25 78 PHE A C 1
ATOM 614 O O . PHE A 1 78 ? -14.284 12.815 12.186 1.00 95.25 78 PHE A O 1
ATOM 621 N N . ASP A 1 79 ? -13.652 11.102 13.493 1.00 94.88 79 ASP A N 1
ATOM 622 C CA . ASP A 1 79 ? -12.568 10.623 12.642 1.00 94.88 79 ASP A CA 1
ATOM 623 C C . ASP A 1 79 ? -12.944 9.260 12.062 1.00 94.88 79 ASP A C 1
ATOM 625 O O . ASP A 1 79 ? -13.376 8.363 12.796 1.00 94.88 79 ASP A O 1
ATOM 629 N N . VAL A 1 80 ? -12.778 9.081 10.751 1.00 95.62 80 VAL A N 1
ATOM 630 C CA . VAL A 1 80 ? -12.907 7.754 10.132 1.00 95.62 80 VAL A CA 1
ATOM 631 C C . VAL A 1 80 ? -11.708 6.914 10.533 1.00 95.62 80 VAL A C 1
ATOM 633 O O . VAL A 1 80 ? -10.567 7.300 10.278 1.00 95.62 80 VAL A O 1
ATOM 636 N N . LYS A 1 81 ? -11.977 5.765 11.156 1.00 95.38 81 LYS A N 1
ATOM 637 C CA . LYS A 1 81 ? -10.948 4.828 11.596 1.00 95.38 81 LYS A CA 1
ATOM 638 C C . LYS A 1 81 ? -11.318 3.382 11.291 1.00 95.38 81 LYS A C 1
ATOM 640 O O . LYS A 1 81 ? -12.484 2.995 11.403 1.00 95.38 81 LYS A O 1
ATOM 645 N N . VAL A 1 82 ? -10.317 2.572 10.967 1.00 96.19 82 VAL A N 1
ATOM 646 C CA . VAL A 1 82 ? -10.393 1.114 10.993 1.00 96.19 82 VAL A CA 1
ATOM 647 C C . VAL A 1 82 ? -10.654 0.702 12.435 1.00 96.19 82 VAL A C 1
ATOM 649 O O . VAL A 1 82 ? -9.907 1.032 13.356 1.00 96.19 82 VAL A O 1
ATOM 652 N N . LYS A 1 83 ? -11.775 0.020 12.638 1.00 96.56 83 LYS A N 1
ATOM 653 C CA . LYS A 1 83 ? -12.241 -0.430 13.949 1.00 96.56 83 LYS A CA 1
ATOM 654 C C . LYS A 1 83 ? -12.054 -1.931 14.133 1.00 96.56 83 LYS A C 1
ATOM 656 O O . LYS A 1 83 ? -11.817 -2.376 15.253 1.00 96.56 83 LYS A O 1
ATOM 661 N N . TYR A 1 84 ? -12.189 -2.692 13.053 1.00 97.81 84 TYR A N 1
ATOM 662 C CA . TYR A 1 84 ? -12.013 -4.137 13.036 1.00 97.81 84 TYR A CA 1
ATOM 663 C C . TYR A 1 84 ? -11.068 -4.498 11.899 1.00 97.81 84 TYR A C 1
ATOM 665 O O . TYR A 1 84 ? -11.216 -3.979 10.795 1.00 97.81 84 TYR A O 1
ATOM 673 N N . TYR A 1 85 ? -10.115 -5.380 12.177 1.00 97.88 85 TYR A N 1
ATOM 674 C CA . TYR A 1 85 ? -9.139 -5.838 11.197 1.00 97.88 85 TYR A CA 1
ATOM 675 C C . TYR A 1 85 ? -9.565 -7.199 10.606 1.00 97.88 85 TYR A C 1
ATOM 677 O O . TYR A 1 85 ? -10.309 -7.952 11.256 1.00 97.88 85 TYR A O 1
ATOM 685 N N . PRO A 1 86 ? -9.182 -7.503 9.353 1.00 97.00 86 PRO A N 1
ATOM 686 C CA . PRO A 1 86 ? -9.325 -8.839 8.774 1.00 97.00 86 PRO A CA 1
ATOM 687 C C . PRO A 1 86 ? -8.397 -9.856 9.469 1.00 97.00 86 PRO A C 1
ATOM 689 O O . PRO A 1 86 ? -7.401 -9.462 10.070 1.00 97.00 86 PRO A O 1
ATOM 692 N N . GLU A 1 87 ? -8.742 -11.145 9.402 1.00 95.69 87 GLU A N 1
ATOM 693 C CA . GLU A 1 87 ? -7.833 -12.263 9.714 1.00 95.69 87 GLU A CA 1
ATOM 694 C C . GLU A 1 87 ? -6.803 -12.434 8.583 1.00 95.69 87 GLU A C 1
ATOM 696 O O . GLU A 1 87 ? -5.636 -12.677 8.859 1.00 95.69 87 GLU A O 1
ATOM 701 N N . ASP A 1 88 ? -7.222 -12.239 7.327 1.00 94.94 88 ASP A N 1
ATOM 702 C CA . ASP A 1 88 ? -6.346 -12.235 6.149 1.00 94.94 88 ASP A CA 1
ATOM 703 C C . ASP A 1 88 ? -6.685 -11.041 5.235 1.00 94.94 88 ASP A C 1
ATOM 705 O O . ASP A 1 88 ? -7.628 -11.110 4.438 1.00 94.94 88 ASP A O 1
ATOM 709 N N . PRO A 1 89 ? -5.935 -9.925 5.317 1.00 94.38 89 PRO A N 1
ATOM 710 C CA . PRO A 1 89 ? -6.165 -8.751 4.487 1.00 94.38 89 PRO A CA 1
ATOM 711 C C . PRO A 1 89 ? -6.104 -9.022 2.981 1.00 94.38 89 PRO A C 1
ATOM 713 O O . PRO A 1 89 ? -6.782 -8.327 2.224 1.00 94.38 89 PRO A O 1
ATOM 716 N N . SER A 1 90 ? -5.310 -10.002 2.535 1.00 90.00 90 SER A N 1
ATOM 717 C CA . SER A 1 90 ? -5.109 -10.276 1.105 1.00 90.00 90 SER A CA 1
ATOM 718 C C . SER A 1 90 ? -6.353 -10.903 0.478 1.00 90.00 90 SER A C 1
ATOM 720 O O . SER A 1 90 ? -6.683 -10.614 -0.672 1.00 90.00 90 SER A O 1
ATOM 722 N N . ASN A 1 91 ? -7.058 -11.733 1.250 1.00 90.06 91 ASN A N 1
ATOM 723 C CA . ASN A 1 91 ? -8.267 -12.428 0.813 1.00 90.06 91 ASN A CA 1
ATOM 724 C C . ASN A 1 91 ? -9.568 -11.713 1.212 1.00 90.06 91 ASN A C 1
ATOM 726 O O . ASN A 1 91 ? -10.588 -11.865 0.530 1.00 90.06 91 ASN A O 1
ATOM 730 N N . GLU A 1 92 ? -9.561 -10.955 2.310 1.00 95.38 92 GLU A N 1
ATOM 731 C CA . GLU A 1 92 ? -10.759 -10.295 2.833 1.00 95.38 92 GLU A CA 1
ATOM 732 C C . GLU A 1 92 ? -10.994 -8.880 2.301 1.00 95.38 92 GLU A C 1
ATOM 734 O O . GLU A 1 92 ? -12.154 -8.493 2.189 1.00 95.38 92 GLU A O 1
ATOM 739 N N . LEU A 1 93 ? -9.950 -8.099 1.990 1.00 96.69 93 LEU A N 1
ATOM 740 C CA . LEU A 1 93 ? -10.118 -6.713 1.536 1.00 96.69 93 LEU A CA 1
ATOM 741 C C . LEU A 1 93 ? -10.354 -6.661 0.024 1.00 96.69 93 LEU A C 1
ATOM 743 O O . LEU A 1 93 ? -9.417 -6.644 -0.782 1.00 96.69 93 LEU A O 1
ATOM 747 N N . ILE A 1 94 ? -11.623 -6.605 -0.368 1.00 95.69 94 ILE A N 1
ATOM 748 C CA . ILE A 1 94 ? -12.057 -6.787 -1.756 1.00 95.69 94 ILE A CA 1
ATOM 749 C C . ILE A 1 94 ? -11.928 -5.492 -2.562 1.00 95.69 94 ILE A C 1
ATOM 751 O O . ILE A 1 94 ? -11.433 -5.504 -3.694 1.00 95.69 94 ILE A O 1
ATOM 755 N N . ASP A 1 95 ? -12.368 -4.366 -2.006 1.00 94.12 95 ASP A N 1
ATOM 756 C CA . ASP A 1 95 ? -12.432 -3.084 -2.704 1.00 94.12 95 ASP A CA 1
ATOM 757 C C . ASP A 1 95 ? -11.127 -2.285 -2.550 1.00 94.12 95 ASP A C 1
ATOM 759 O O . ASP A 1 95 ? -10.528 -2.212 -1.476 1.00 94.12 95 ASP A O 1
ATOM 763 N N . GLU A 1 96 ? -10.686 -1.645 -3.635 1.00 93.25 96 GLU A N 1
ATOM 764 C CA . GLU A 1 96 ? -9.475 -0.813 -3.641 1.00 93.25 96 GLU A CA 1
ATOM 765 C C . GLU A 1 96 ? -9.588 0.378 -2.685 1.00 93.25 96 GLU A C 1
ATOM 767 O O . GLU A 1 96 ? -8.627 0.711 -1.990 1.00 93.25 96 GLU A O 1
ATOM 772 N N . THR A 1 97 ? -10.780 0.968 -2.573 1.00 93.81 97 THR A N 1
ATOM 773 C CA . THR A 1 97 ? -11.033 2.077 -1.646 1.00 93.81 97 THR A CA 1
ATOM 774 C C . THR A 1 97 ? -10.863 1.619 -0.201 1.00 93.81 97 THR A C 1
ATOM 776 O O . THR A 1 97 ? -10.220 2.299 0.599 1.00 93.81 97 THR A O 1
ATOM 779 N N . THR A 1 98 ? -11.395 0.439 0.134 1.00 95.81 98 THR A N 1
ATOM 780 C CA . THR A 1 98 ? -11.240 -0.165 1.463 1.00 95.81 98 THR A CA 1
ATOM 781 C C . THR A 1 98 ? -9.764 -0.375 1.784 1.00 95.81 98 THR A C 1
ATOM 783 O O . THR A 1 98 ? -9.300 0.092 2.825 1.00 95.81 98 THR A O 1
ATOM 786 N N . ARG A 1 99 ? -9.008 -1.015 0.878 1.00 96.19 99 ARG A N 1
ATOM 787 C CA . ARG A 1 99 ? -7.566 -1.245 1.054 1.00 96.19 99 ARG A CA 1
ATOM 788 C C . ARG A 1 99 ? -6.808 0.059 1.271 1.00 96.19 99 ARG A C 1
ATOM 790 O O . ARG A 1 99 ? -5.994 0.149 2.184 1.00 96.19 99 ARG A O 1
ATOM 797 N N . LEU A 1 100 ? -7.111 1.092 0.489 1.00 95.06 100 LEU A N 1
ATOM 798 C CA . LEU A 1 100 ? -6.456 2.389 0.615 1.00 95.06 100 LEU A CA 1
ATOM 799 C C . LEU A 1 100 ? -6.685 3.021 2.001 1.00 95.06 100 LEU A C 1
ATOM 801 O O . LEU A 1 100 ? -5.745 3.524 2.618 1.00 95.06 100 LEU A O 1
ATOM 805 N N . TYR A 1 101 ? -7.910 2.948 2.526 1.00 95.50 101 TYR A N 1
ATOM 806 C CA . TYR A 1 101 ? -8.225 3.445 3.868 1.00 95.50 101 TYR A CA 1
ATOM 807 C C . TYR A 1 101 ? -7.560 2.626 4.985 1.00 95.50 101 TYR A C 1
ATOM 809 O O . TYR A 1 101 ? -7.087 3.213 5.961 1.00 95.50 101 TYR A O 1
ATOM 817 N N . PHE A 1 102 ? -7.458 1.303 4.824 1.00 97.06 102 PHE A N 1
ATOM 818 C CA . PHE A 1 102 ? -6.673 0.447 5.720 1.00 97.06 102 PHE A CA 1
ATOM 819 C C . PHE A 1 102 ? -5.202 0.849 5.740 1.00 97.06 102 PHE A C 1
ATOM 821 O O . PHE A 1 102 ? -4.642 1.083 6.812 1.00 97.06 102 PHE A O 1
ATOM 828 N N . TYR A 1 103 ? -4.601 0.998 4.558 1.00 96.94 103 TYR A N 1
ATOM 829 C CA . TYR A 1 103 ? -3.226 1.461 4.414 1.00 96.94 103 TYR A CA 1
ATOM 830 C C . TYR A 1 103 ? -3.001 2.764 5.177 1.00 96.94 103 TYR A C 1
ATOM 832 O O . TYR A 1 103 ? -2.052 2.861 5.949 1.00 96.94 103 TYR A O 1
ATOM 840 N N . TYR A 1 104 ? -3.879 3.757 5.020 1.00 95.50 104 TYR A N 1
ATOM 841 C CA . TYR A 1 104 ? -3.681 5.039 5.684 1.00 95.50 104 TYR A CA 1
ATOM 842 C C . TYR A 1 104 ? -3.701 4.952 7.211 1.00 95.50 104 TYR A C 1
ATOM 844 O O . TYR A 1 104 ? -2.976 5.707 7.861 1.00 95.50 104 TYR A O 1
ATOM 852 N N . ASP A 1 105 ? -4.551 4.113 7.802 1.00 95.25 105 ASP A N 1
ATOM 853 C CA . ASP A 1 105 ? -4.587 3.939 9.257 1.00 95.25 105 ASP A CA 1
ATOM 854 C C . ASP A 1 105 ? -3.392 3.151 9.778 1.00 95.25 105 ASP A C 1
ATOM 856 O O . ASP A 1 105 ? -2.710 3.638 10.677 1.00 95.25 105 ASP A O 1
ATOM 860 N N . VAL A 1 106 ? -3.061 2.023 9.149 1.00 97.00 106 VAL A N 1
ATOM 861 C CA . VAL A 1 106 ? -1.892 1.211 9.519 1.00 97.00 106 VAL A CA 1
ATOM 862 C C . VAL A 1 106 ? -0.606 2.029 9.398 1.00 97.00 106 VAL A C 1
ATOM 864 O O . VAL A 1 106 ? 0.218 2.052 10.308 1.00 97.00 106 VAL A O 1
ATOM 867 N N . LYS A 1 107 ? -0.460 2.787 8.310 1.00 96.50 107 LYS A N 1
ATOM 868 C CA . LYS A 1 107 ? 0.680 3.676 8.073 1.00 96.50 107 LYS A CA 1
ATOM 869 C C . LYS A 1 107 ? 0.787 4.781 9.120 1.00 96.50 107 LYS A C 1
ATOM 871 O O . LYS A 1 107 ? 1.894 5.172 9.475 1.00 96.50 107 LYS A O 1
ATOM 876 N N . ASP A 1 108 ? -0.324 5.351 9.579 1.00 95.25 108 ASP A N 1
ATOM 877 C CA . ASP A 1 108 ? -0.286 6.344 10.662 1.00 95.25 108 ASP A CA 1
ATOM 878 C C . ASP A 1 108 ? 0.118 5.700 11.993 1.00 95.25 108 ASP A C 1
ATOM 880 O O . ASP A 1 108 ? 0.921 6.275 12.730 1.00 95.25 108 ASP A O 1
ATOM 884 N N . ASP A 1 109 ? -0.379 4.500 12.286 1.00 95.94 109 ASP A N 1
ATOM 885 C CA . ASP A 1 109 ? -0.048 3.777 13.513 1.00 95.94 109 ASP A CA 1
ATOM 886 C C . ASP A 1 109 ? 1.427 3.322 13.536 1.00 95.94 109 ASP A C 1
ATOM 888 O O . ASP A 1 109 ? 2.079 3.435 14.573 1.00 95.94 109 ASP A O 1
ATOM 892 N N . ILE A 1 110 ? 2.000 2.916 12.397 1.00 97.56 110 ILE A N 1
ATOM 893 C CA . ILE A 1 110 ? 3.434 2.594 12.272 1.00 97.56 110 ILE A CA 1
ATOM 894 C C . ILE A 1 110 ? 4.302 3.855 12.397 1.00 97.56 110 ILE A C 1
ATOM 896 O O . ILE A 1 110 ? 5.229 3.892 13.205 1.00 97.56 110 ILE A O 1
ATOM 900 N N . VAL A 1 111 ? 4.002 4.921 11.642 1.00 96.00 111 VAL A N 1
ATOM 901 C CA . VAL A 1 111 ? 4.820 6.155 11.648 1.00 96.00 111 VAL A CA 1
ATOM 902 C C . VAL A 1 111 ? 4.757 6.874 12.998 1.00 96.00 111 VAL A C 1
ATOM 904 O O . VAL A 1 111 ? 5.758 7.423 13.449 1.00 96.00 111 VAL A O 1
ATOM 907 N N . SER A 1 112 ? 3.611 6.839 13.684 1.00 95.31 112 SER A N 1
ATOM 908 C CA . SER A 1 112 ? 3.486 7.389 15.042 1.00 95.31 112 SER A CA 1
ATOM 909 C C . SER A 1 112 ? 4.156 6.533 16.124 1.00 95.31 112 SER A C 1
ATOM 911 O O . SER A 1 112 ? 4.251 6.978 17.266 1.00 95.31 112 SER A O 1
ATOM 913 N N . GLY A 1 113 ? 4.616 5.322 15.788 1.00 94.19 113 GLY A N 1
ATOM 914 C CA . GLY A 1 113 ? 5.224 4.380 16.729 1.00 94.19 113 GLY A CA 1
ATOM 915 C C . GLY A 1 113 ? 4.222 3.633 17.612 1.00 94.19 113 GLY A C 1
ATOM 916 O O . GLY A 1 113 ? 4.630 3.003 18.584 1.00 94.19 113 GLY A O 1
ATOM 917 N N . ARG A 1 114 ? 2.918 3.691 17.303 1.00 94.56 114 ARG A N 1
ATOM 918 C CA . ARG A 1 114 ? 1.892 2.895 17.994 1.00 94.56 114 ARG A CA 1
ATOM 919 C C . ARG A 1 114 ? 2.037 1.408 17.684 1.00 94.56 114 ARG A C 1
ATOM 921 O O . ARG A 1 114 ? 1.879 0.592 18.585 1.00 94.56 114 ARG A O 1
ATOM 928 N N . ILE A 1 115 ? 2.298 1.077 16.423 1.00 96.69 115 ILE A N 1
ATOM 929 C CA . ILE A 1 115 ? 2.687 -0.268 16.000 1.00 96.69 115 ILE A CA 1
ATOM 930 C C . ILE A 1 115 ? 4.209 -0.282 15.942 1.00 96.69 115 ILE A C 1
ATOM 932 O O . ILE A 1 115 ? 4.816 0.508 15.214 1.00 96.69 115 ILE A O 1
ATOM 936 N N . TYR A 1 116 ? 4.823 -1.169 16.722 1.00 96.00 116 TYR A N 1
ATOM 937 C CA . TYR A 1 116 ? 6.253 -1.413 16.617 1.00 96.00 116 TYR A CA 1
ATOM 938 C C . TYR A 1 116 ? 6.580 -1.978 15.231 1.00 96.00 116 TYR A C 1
ATOM 940 O O . TYR A 1 116 ? 5.914 -2.891 14.749 1.00 96.00 116 TYR A O 1
ATOM 948 N N . CYS A 1 117 ? 7.604 -1.419 14.591 1.00 97.19 117 CYS A N 1
ATOM 949 C CA . CYS A 1 117 ? 8.081 -1.863 13.292 1.00 97.19 117 CYS A CA 1
ATOM 950 C C . CYS A 1 117 ? 9.614 -1.866 13.311 1.00 97.19 117 CYS A C 1
ATOM 952 O O . CYS A 1 117 ? 10.206 -0.806 13.544 1.00 97.19 117 CYS A O 1
ATOM 954 N N . PRO A 1 118 ? 10.265 -3.013 13.052 1.00 96.44 118 PRO A N 1
ATOM 955 C CA . PRO A 1 118 ? 11.712 -3.077 12.885 1.00 96.44 118 PRO A CA 1
ATOM 956 C C . PRO A 1 118 ? 12.190 -2.149 11.765 1.00 96.44 118 PRO A C 1
ATOM 958 O O . PRO A 1 118 ? 11.465 -1.900 10.799 1.00 96.44 118 PRO A O 1
ATOM 961 N N . ALA A 1 119 ? 13.425 -1.657 11.868 1.00 95.44 119 ALA A N 1
ATOM 962 C CA . ALA A 1 119 ? 13.954 -0.663 10.936 1.00 95.44 119 ALA A CA 1
ATOM 963 C C . ALA A 1 119 ? 14.013 -1.153 9.480 1.00 95.44 119 ALA A C 1
ATOM 965 O O . ALA A 1 119 ? 13.660 -0.406 8.571 1.00 95.44 119 ALA A O 1
ATOM 966 N N . GLU A 1 120 ? 14.406 -2.408 9.254 1.00 95.19 120 GLU A N 1
ATOM 967 C CA . GLU A 1 120 ? 14.453 -3.008 7.913 1.00 95.19 120 GLU A CA 1
ATOM 968 C C . GLU A 1 120 ? 13.060 -3.048 7.270 1.00 95.19 120 GLU A C 1
ATOM 970 O O . GLU A 1 120 ? 12.866 -2.558 6.155 1.00 95.19 120 GLU A O 1
ATOM 975 N N . THR A 1 121 ? 12.062 -3.533 8.014 1.00 97.50 121 THR A N 1
ATOM 976 C CA . THR A 1 121 ? 10.660 -3.546 7.584 1.00 97.50 121 THR A CA 1
ATOM 977 C C . THR A 1 121 ? 10.128 -2.128 7.376 1.00 97.50 121 THR A C 1
ATOM 979 O O . THR A 1 121 ? 9.425 -1.878 6.401 1.00 97.50 121 THR A O 1
ATOM 982 N N . ALA A 1 122 ? 10.500 -1.170 8.230 1.00 97.31 122 ALA A N 1
ATOM 983 C CA . ALA A 1 122 ? 10.069 0.221 8.112 1.00 97.31 122 ALA A CA 1
ATOM 984 C C . ALA A 1 122 ? 10.593 0.880 6.826 1.00 97.31 122 ALA A C 1
ATOM 986 O O . ALA A 1 122 ? 9.841 1.586 6.156 1.00 97.31 122 ALA A O 1
ATOM 987 N N . VAL A 1 123 ? 11.849 0.619 6.440 1.00 96.62 123 VAL A N 1
ATOM 988 C CA . VAL A 1 123 ? 12.421 1.097 5.167 1.00 96.62 123 VAL A CA 1
ATOM 989 C C . VAL A 1 123 ? 11.683 0.493 3.974 1.00 96.62 123 VAL A C 1
ATOM 991 O O . VAL A 1 123 ? 11.333 1.217 3.038 1.00 96.62 123 VAL A O 1
ATOM 994 N N . LEU A 1 124 ? 11.396 -0.810 4.016 1.00 97.25 124 LEU A N 1
ATOM 995 C CA . LEU A 1 124 ? 10.633 -1.483 2.967 1.00 97.25 124 LEU A CA 1
ATOM 996 C C . LEU A 1 124 ? 9.212 -0.906 2.848 1.00 97.25 124 LEU A C 1
ATOM 998 O O . LEU A 1 124 ? 8.789 -0.528 1.757 1.00 97.25 124 LEU A O 1
ATOM 1002 N N . LEU A 1 125 ? 8.494 -0.739 3.959 1.00 97.94 125 LEU A N 1
ATOM 1003 C CA . LEU A 1 125 ? 7.168 -0.112 3.985 1.00 97.94 125 LEU A CA 1
ATOM 1004 C C . LEU A 1 125 ? 7.202 1.346 3.494 1.00 97.94 125 LEU A C 1
ATOM 1006 O O . LEU A 1 125 ? 6.312 1.772 2.752 1.00 97.94 125 LEU A O 1
ATOM 1010 N N . ALA A 1 126 ? 8.241 2.107 3.844 1.00 96.50 126 ALA A N 1
ATOM 1011 C CA . ALA A 1 126 ? 8.441 3.470 3.358 1.00 96.50 126 ALA A CA 1
ATOM 1012 C C . ALA A 1 126 ? 8.620 3.527 1.829 1.00 96.50 126 ALA A C 1
ATOM 1014 O O . ALA A 1 126 ? 8.149 4.477 1.199 1.00 96.50 126 ALA A O 1
ATOM 1015 N N . SER A 1 127 ? 9.229 2.503 1.219 1.00 94.88 127 SER A N 1
ATOM 1016 C CA . SER A 1 127 ? 9.357 2.407 -0.242 1.00 94.88 127 SER A CA 1
ATOM 1017 C C . SER A 1 127 ? 7.995 2.261 -0.934 1.00 94.88 127 SER A C 1
ATOM 1019 O O . SER A 1 127 ? 7.699 3.000 -1.872 1.00 94.88 127 SER A O 1
ATOM 1021 N N . TYR A 1 128 ? 7.099 1.415 -0.413 1.00 96.00 128 TYR A N 1
ATOM 1022 C CA . TYR A 1 128 ? 5.729 1.310 -0.925 1.00 96.00 128 TYR A CA 1
ATOM 1023 C C . TYR A 1 128 ? 4.931 2.589 -0.660 1.00 96.00 128 TYR A C 1
ATOM 1025 O O . TYR A 1 128 ? 4.191 3.053 -1.522 1.00 96.00 128 TYR A O 1
ATOM 1033 N N . GLN A 1 129 ? 5.118 3.229 0.498 1.00 94.56 129 GLN A N 1
ATOM 1034 C CA . GLN A 1 129 ? 4.501 4.524 0.794 1.00 94.56 129 GLN A CA 1
ATOM 1035 C C . GLN A 1 129 ? 4.926 5.618 -0.192 1.00 94.56 129 GLN A C 1
ATOM 1037 O O . GLN A 1 129 ? 4.104 6.478 -0.517 1.00 94.56 129 GLN A O 1
ATOM 1042 N N . TYR A 1 130 ? 6.178 5.601 -0.657 1.00 91.81 130 TYR A N 1
ATOM 1043 C CA . TYR A 1 130 ? 6.635 6.491 -1.719 1.00 91.81 130 TYR A CA 1
ATOM 1044 C C . TYR A 1 130 ? 5.840 6.242 -3.002 1.00 91.81 130 TYR A C 1
ATOM 1046 O O . TYR A 1 130 ? 5.216 7.179 -3.492 1.00 91.81 130 TYR A O 1
ATOM 1054 N N . LEU A 1 131 ? 5.755 4.987 -3.458 1.00 89.94 131 LEU A N 1
ATOM 1055 C CA . LEU A 1 131 ? 5.010 4.602 -4.667 1.00 89.94 131 LEU A CA 1
ATOM 1056 C C . LEU A 1 131 ? 3.523 4.972 -4.604 1.00 89.94 131 LEU A C 1
ATOM 1058 O O . LEU A 1 131 ? 2.937 5.377 -5.600 1.00 89.94 131 LEU A O 1
ATOM 1062 N N . ILE A 1 132 ? 2.903 4.863 -3.428 1.00 91.38 132 ILE A N 1
ATOM 1063 C CA . ILE A 1 132 ? 1.486 5.202 -3.231 1.00 91.38 132 ILE A CA 1
ATOM 1064 C C . ILE A 1 132 ? 1.242 6.719 -3.322 1.00 91.38 132 ILE A C 1
ATOM 1066 O O . ILE A 1 132 ? 0.139 7.149 -3.681 1.00 91.38 132 ILE A O 1
ATOM 1070 N N . ARG A 1 133 ? 2.247 7.530 -2.965 1.00 87.00 133 ARG A N 1
ATOM 1071 C CA . ARG A 1 133 ? 2.184 9.001 -2.961 1.00 87.00 133 ARG A CA 1
ATOM 1072 C C . ARG A 1 133 ? 2.644 9.631 -4.261 1.00 87.00 133 ARG A C 1
ATOM 1074 O O . ARG A 1 133 ? 2.097 10.664 -4.638 1.00 87.00 133 ARG A O 1
ATOM 1081 N N . SER A 1 134 ? 3.657 9.062 -4.902 1.00 75.94 134 SER A N 1
ATOM 1082 C CA . SER A 1 134 ? 4.015 9.428 -6.260 1.00 75.94 134 SER A CA 1
ATOM 1083 C C . SER A 1 134 ? 2.885 8.944 -7.158 1.00 75.94 134 SER A C 1
ATOM 1085 O O . SER A 1 134 ? 2.738 7.745 -7.382 1.00 75.94 134 SER A O 1
ATOM 1087 N N . GLU A 1 135 ? 2.051 9.857 -7.652 1.00 56.56 135 GLU A N 1
ATOM 1088 C CA . GLU A 1 135 ? 1.253 9.561 -8.843 1.00 56.56 135 GLU A CA 1
ATOM 1089 C C . GLU A 1 135 ? 2.208 8.941 -9.866 1.00 56.56 135 GLU A C 1
ATOM 1091 O O . GLU A 1 135 ? 3.301 9.477 -10.035 1.00 56.56 135 GLU A O 1
ATOM 1096 N N . GLY A 1 136 ? 1.853 7.780 -10.427 1.00 50.50 136 GLY A N 1
ATOM 1097 C CA . GLY A 1 136 ? 2.728 6.858 -11.171 1.00 50.50 136 GLY A CA 1
ATOM 1098 C C . GLY A 1 136 ? 3.333 7.391 -12.474 1.00 50.50 136 GLY A C 1
ATOM 1099 O O . GLY A 1 136 ? 3.502 6.642 -13.428 1.00 50.50 136 GLY A O 1
ATOM 1100 N N . ASN A 1 137 ? 3.659 8.673 -12.528 1.00 42.41 137 ASN A N 1
ATOM 1101 C CA . ASN A 1 137 ? 4.497 9.271 -13.534 1.00 42.41 137 ASN A CA 1
ATOM 1102 C C . ASN A 1 137 ? 5.943 8.901 -13.215 1.00 42.41 137 ASN A C 1
ATOM 1104 O O . ASN A 1 137 ? 6.409 9.065 -12.084 1.00 42.41 137 ASN A O 1
ATOM 1108 N N . GLY A 1 138 ? 6.619 8.368 -14.235 1.00 50.34 138 GLY A N 1
ATOM 1109 C CA . GLY A 1 138 ? 8.037 8.033 -14.222 1.00 50.34 138 GLY A CA 1
ATOM 1110 C C . GLY A 1 138 ? 8.917 9.175 -13.704 1.00 50.34 138 GLY A C 1
ATOM 1111 O O . GLY A 1 138 ? 8.423 10.272 -13.445 1.00 50.34 138 GLY A O 1
ATOM 1112 N N . PRO A 1 139 ? 10.222 8.918 -13.525 1.00 42.97 139 PRO A N 1
ATOM 1113 C CA . PRO A 1 139 ? 11.123 9.786 -12.774 1.00 42.97 139 PRO A CA 1
ATOM 1114 C C . PRO A 1 139 ? 10.979 11.238 -13.234 1.00 42.97 139 PRO A C 1
ATOM 1116 O O . PRO A 1 139 ? 11.462 11.614 -14.300 1.00 42.97 139 PRO A O 1
ATOM 1119 N N . SER A 1 140 ? 10.272 12.056 -12.446 1.00 45.31 140 SER A N 1
ATOM 1120 C CA . SER A 1 140 ? 10.211 13.480 -12.724 1.00 45.31 140 SER A CA 1
ATOM 1121 C C . SER A 1 140 ? 11.632 14.006 -12.569 1.00 45.31 140 SER A C 1
ATOM 1123 O O . SER A 1 140 ? 12.340 13.694 -11.609 1.00 45.31 140 SER A O 1
ATOM 1125 N N . THR A 1 141 ? 12.071 14.786 -13.547 1.00 47.22 141 THR A N 1
ATOM 1126 C CA . THR A 1 141 ? 13.436 15.314 -13.651 1.00 47.22 141 THR A CA 1
ATOM 1127 C C . THR A 1 141 ? 13.821 16.245 -12.494 1.00 47.22 141 THR A C 1
ATOM 1129 O O . THR A 1 141 ? 14.983 16.622 -12.374 1.00 47.22 141 THR A O 1
ATOM 1132 N N . VAL A 1 142 ? 12.882 16.577 -11.597 1.00 49.47 142 VAL A N 1
ATOM 1133 C CA . VAL A 1 142 ? 13.132 17.330 -10.364 1.00 49.47 142 VAL A CA 1
ATOM 1134 C C . VAL A 1 142 ? 12.490 16.610 -9.185 1.00 49.47 142 VAL A C 1
ATOM 1136 O O . VAL A 1 142 ? 11.320 16.803 -8.837 1.00 49.47 142 VAL A O 1
ATOM 1139 N N . ARG A 1 143 ? 13.294 15.773 -8.541 1.00 64.25 143 ARG A N 1
ATOM 1140 C CA . ARG A 1 143 ? 12.913 15.063 -7.331 1.00 64.25 143 ARG A CA 1
ATOM 1141 C C . ARG A 1 143 ? 12.979 16.005 -6.126 1.00 64.25 143 ARG A C 1
ATOM 1143 O O . ARG A 1 143 ? 14.038 16.532 -5.799 1.00 64.25 143 ARG A O 1
ATOM 1150 N N . LYS A 1 144 ? 11.851 16.191 -5.437 1.00 69.75 144 LYS A N 1
ATOM 1151 C CA . LYS A 1 144 ? 11.830 16.881 -4.139 1.00 69.75 144 LYS A CA 1
ATOM 1152 C C . LYS A 1 144 ? 12.359 15.939 -3.044 1.00 69.75 144 LYS A C 1
ATOM 1154 O O . LYS A 1 144 ? 11.931 14.781 -3.043 1.00 69.75 144 LYS A O 1
ATOM 1159 N N . PRO A 1 145 ? 13.220 16.416 -2.122 1.00 78.19 145 PRO A N 1
ATOM 1160 C CA . PRO A 1 145 ? 13.670 15.630 -0.976 1.00 78.19 145 PRO A CA 1
ATOM 1161 C C . PRO A 1 145 ? 12.491 15.085 -0.174 1.00 78.19 145 PRO A C 1
ATOM 1163 O O . PRO A 1 145 ? 11.462 15.758 -0.007 1.00 78.19 145 PRO A O 1
ATOM 1166 N N . LEU A 1 146 ? 12.630 13.861 0.323 1.00 83.56 146 LEU A N 1
ATOM 1167 C CA . LEU A 1 146 ? 11.609 13.237 1.147 1.00 83.56 146 LEU A CA 1
ATOM 1168 C C . LEU A 1 146 ? 11.688 13.775 2.569 1.00 83.56 146 LEU A C 1
ATOM 1170 O O . LEU A 1 146 ? 12.718 13.728 3.226 1.00 83.56 146 LEU A O 1
ATOM 1174 N N . ASN A 1 147 ? 10.551 14.219 3.100 1.00 89.62 147 ASN A N 1
ATOM 1175 C CA . ASN A 1 147 ? 10.451 14.469 4.532 1.00 89.62 147 ASN A CA 1
ATOM 1176 C C . ASN A 1 147 ? 10.345 13.124 5.270 1.00 89.62 147 ASN A C 1
ATOM 1178 O O . ASN A 1 147 ? 9.236 12.619 5.468 1.00 89.62 147 ASN A O 1
ATOM 1182 N N . ILE A 1 148 ? 11.490 12.563 5.666 1.00 92.12 148 ILE A N 1
ATOM 1183 C CA . ILE A 1 148 ? 11.617 11.232 6.279 1.00 92.12 148 ILE A CA 1
ATOM 1184 C C . ILE A 1 148 ? 10.766 11.055 7.535 1.00 92.12 148 ILE A C 1
ATOM 1186 O O . ILE A 1 148 ? 10.236 9.966 7.747 1.00 92.12 148 ILE A O 1
ATOM 1190 N N . SER A 1 149 ? 10.513 12.112 8.310 1.00 91.06 149 SER A N 1
ATOM 1191 C CA . SER A 1 149 ? 9.622 12.041 9.484 1.00 91.06 149 SER A CA 1
ATOM 1192 C C . SER A 1 149 ? 8.177 11.629 9.153 1.00 91.06 149 SER A C 1
ATOM 1194 O O . SER A 1 149 ? 7.439 11.177 10.022 1.00 91.06 149 SER A O 1
ATOM 1196 N N . LYS A 1 150 ? 7.750 11.753 7.886 1.00 91.62 150 LYS A N 1
ATOM 1197 C CA . LYS A 1 150 ? 6.431 11.293 7.414 1.00 91.62 150 LYS A CA 1
ATOM 1198 C C . LYS A 1 150 ? 6.420 9.832 6.951 1.00 91.62 150 LYS A C 1
ATOM 1200 O O . LYS A 1 150 ? 5.344 9.344 6.577 1.00 91.62 150 LYS A O 1
ATOM 1205 N N . TYR A 1 151 ? 7.584 9.186 6.905 1.00 93.06 151 TYR A N 1
ATOM 1206 C CA . TYR A 1 151 ? 7.788 7.827 6.398 1.00 93.06 151 TYR A CA 1
ATOM 1207 C C . TYR A 1 151 ? 8.288 6.865 7.473 1.00 93.06 151 TYR A C 1
ATOM 1209 O O . TYR A 1 151 ? 7.828 5.730 7.531 1.00 93.06 151 TYR A O 1
ATOM 1217 N N . LEU A 1 152 ? 9.194 7.322 8.336 1.00 95.00 152 LEU A N 1
ATOM 1218 C CA . LEU A 1 152 ? 9.792 6.524 9.399 1.00 95.00 152 LEU A CA 1
ATOM 1219 C C . LEU A 1 152 ? 9.430 7.111 10.762 1.00 95.00 152 LEU A C 1
ATOM 1221 O O . LEU A 1 152 ? 9.398 8.332 10.932 1.00 95.00 152 LEU A O 1
ATOM 1225 N N . SER A 1 153 ? 9.179 6.235 11.733 1.00 95.12 153 SER A N 1
ATOM 1226 C CA . SER A 1 153 ? 8.916 6.643 13.110 1.00 95.12 153 SER A CA 1
ATOM 1227 C C . SER A 1 153 ? 10.171 7.204 13.776 1.00 95.12 153 SER A C 1
ATOM 1229 O O . SER A 1 153 ? 11.301 6.886 13.394 1.00 95.12 153 SER A O 1
ATOM 1231 N N . THR A 1 154 ? 9.973 8.025 14.808 1.00 93.06 154 THR A N 1
ATOM 1232 C CA . THR A 1 154 ? 11.070 8.588 15.608 1.00 93.06 154 THR A CA 1
ATOM 1233 C C . THR A 1 154 ? 11.978 7.491 16.168 1.00 93.06 154 THR A C 1
ATOM 1235 O O . THR A 1 154 ? 13.189 7.579 16.009 1.00 93.06 154 THR A O 1
ATOM 1238 N N . ASN A 1 155 ? 11.401 6.408 16.701 1.00 90.38 155 ASN A N 1
ATOM 1239 C CA . ASN A 1 155 ? 12.158 5.289 17.273 1.00 90.38 155 ASN A CA 1
ATOM 1240 C C . ASN A 1 155 ? 13.117 4.642 16.259 1.00 90.38 155 ASN A C 1
ATOM 1242 O O . ASN A 1 155 ? 14.257 4.346 16.599 1.00 90.38 155 ASN A O 1
ATOM 1246 N N . VAL A 1 156 ? 12.677 4.437 15.010 1.00 92.56 156 VAL A N 1
ATOM 1247 C CA . VAL A 1 156 ? 13.520 3.855 13.947 1.00 92.56 156 VAL A CA 1
ATOM 1248 C C . VAL A 1 156 ? 14.628 4.822 13.540 1.00 92.56 156 VAL A C 1
ATOM 1250 O O . VAL A 1 156 ? 15.777 4.416 13.374 1.00 92.56 156 VAL A O 1
ATOM 1253 N N . ARG A 1 157 ? 14.287 6.106 13.394 1.00 92.06 157 ARG A N 1
ATOM 1254 C CA . ARG A 1 157 ? 15.240 7.156 13.017 1.00 92.06 157 ARG A CA 1
ATOM 1255 C C . ARG A 1 157 ? 16.345 7.329 14.053 1.00 92.06 157 ARG A C 1
ATOM 1257 O O . ARG A 1 157 ? 17.484 7.531 13.666 1.00 92.06 157 ARG A O 1
ATOM 1264 N N . GLU A 1 158 ? 16.010 7.248 15.337 1.00 90.62 158 GLU A N 1
ATOM 1265 C CA . GLU A 1 158 ? 16.954 7.429 16.448 1.00 90.62 158 GLU A CA 1
ATOM 1266 C C . GLU A 1 158 ? 17.771 6.166 16.758 1.00 90.62 158 GLU A C 1
ATOM 1268 O O . GLU A 1 158 ? 18.831 6.258 17.373 1.00 90.62 158 GLU A O 1
ATOM 1273 N N . GLN A 1 159 ? 17.323 4.986 16.311 1.00 90.19 159 GLN A N 1
ATOM 1274 C CA . GLN A 1 159 ? 18.046 3.724 16.507 1.00 90.19 159 GLN A CA 1
ATOM 1275 C C . GLN A 1 159 ? 19.392 3.690 15.762 1.00 90.19 159 GLN A C 1
ATOM 1277 O O . GLN A 1 159 ? 20.318 2.999 16.189 1.00 90.19 159 GLN A O 1
ATOM 1282 N N . TYR A 1 160 ? 19.508 4.430 14.657 1.00 87.19 160 TYR A N 1
ATOM 1283 C CA . TYR A 1 160 ? 20.723 4.515 13.853 1.00 87.19 160 TYR A CA 1
ATOM 1284 C C . TYR A 1 160 ? 21.146 5.976 13.729 1.00 87.19 160 TYR A C 1
ATOM 1286 O O . TYR A 1 160 ? 20.323 6.838 13.447 1.00 87.19 160 TYR A O 1
ATOM 1294 N N . ASN A 1 161 ? 22.438 6.258 13.883 1.00 86.62 161 ASN A N 1
ATOM 1295 C CA . ASN A 1 161 ? 22.988 7.606 13.731 1.00 86.62 161 ASN A CA 1
ATOM 1296 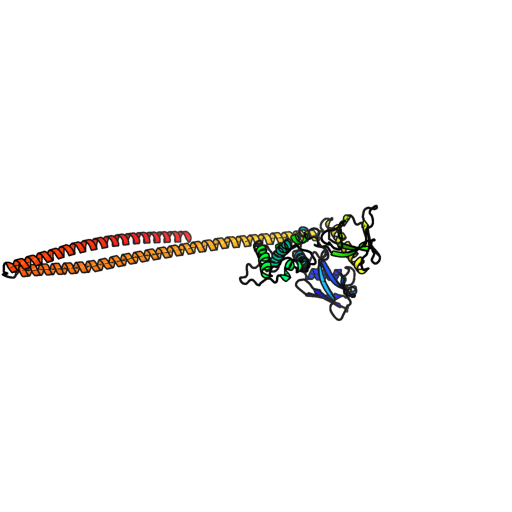C C . ASN A 1 161 ? 23.140 7.985 12.243 1.00 86.62 161 ASN A C 1
ATOM 1298 O O . ASN A 1 161 ? 24.256 8.181 11.770 1.00 86.62 161 ASN A O 1
ATOM 1302 N N . LEU A 1 162 ? 22.024 7.992 11.508 1.00 91.94 162 LEU A N 1
ATOM 1303 C CA . LEU A 1 162 ? 21.946 8.308 10.081 1.00 91.94 162 LEU A CA 1
ATOM 1304 C C . LEU A 1 162 ? 21.248 9.651 9.868 1.00 91.94 162 LEU A C 1
ATOM 1306 O O . LEU A 1 162 ? 20.308 9.984 10.595 1.00 91.94 162 LEU A O 1
ATOM 1310 N N . THR A 1 163 ? 21.666 10.397 8.849 1.00 93.06 163 THR A N 1
ATOM 1311 C CA . THR A 1 163 ? 20.983 11.636 8.453 1.00 93.06 163 THR A CA 1
ATOM 1312 C C . THR A 1 163 ? 19.678 11.342 7.706 1.00 93.06 163 THR A C 1
ATOM 1314 O O . THR A 1 163 ? 19.439 10.226 7.232 1.00 93.06 163 THR A O 1
ATOM 1317 N N . ASP A 1 164 ? 18.805 12.347 7.585 1.00 92.12 164 ASP A N 1
ATOM 1318 C CA . ASP A 1 164 ? 17.564 12.205 6.813 1.00 92.12 164 ASP A CA 1
ATOM 1319 C C . ASP A 1 164 ? 17.872 11.888 5.329 1.00 92.12 164 ASP A C 1
ATOM 1321 O O . ASP A 1 164 ? 17.165 11.093 4.713 1.00 92.12 164 ASP A O 1
ATOM 1325 N N . GLU A 1 165 ? 18.968 12.407 4.767 1.00 92.44 165 GLU A N 1
ATOM 1326 C CA . GLU A 1 165 ? 19.414 12.096 3.401 1.00 92.44 165 GLU A CA 1
ATOM 1327 C C . GLU A 1 165 ? 19.864 10.634 3.246 1.00 92.44 165 GLU A C 1
ATOM 1329 O O . GLU A 1 165 ? 19.569 9.993 2.235 1.00 92.44 165 GLU A O 1
ATOM 1334 N N . GLU A 1 166 ? 20.549 10.073 4.244 1.00 94.25 166 GLU A N 1
ATOM 1335 C CA . GLU A 1 166 ? 20.968 8.667 4.231 1.00 94.25 166 GLU A CA 1
ATOM 1336 C C . GLU A 1 166 ? 19.766 7.721 4.353 1.00 94.25 166 GLU A C 1
ATOM 1338 O O . GLU A 1 166 ? 19.693 6.698 3.661 1.00 94.25 166 GLU A O 1
ATOM 1343 N N . TRP A 1 167 ? 18.783 8.072 5.188 1.00 94.81 167 TRP A N 1
ATOM 1344 C CA . TRP A 1 167 ? 17.508 7.357 5.245 1.00 94.81 167 TRP A CA 1
ATOM 1345 C C . TRP A 1 167 ? 16.747 7.448 3.921 1.00 94.81 167 TRP A C 1
ATOM 1347 O O . TRP A 1 167 ? 16.236 6.432 3.441 1.00 94.81 167 TRP A O 1
ATOM 1357 N N . GLU A 1 168 ? 16.704 8.628 3.299 1.00 93.94 168 GLU A N 1
ATOM 1358 C CA . GLU A 1 168 ? 16.121 8.815 1.971 1.00 93.94 168 GLU A CA 1
ATOM 1359 C C . GLU A 1 168 ? 16.799 7.913 0.937 1.00 93.94 168 GLU A C 1
ATOM 1361 O O . GLU A 1 168 ? 16.110 7.199 0.207 1.00 93.94 168 GLU A O 1
ATOM 1366 N N . ALA A 1 169 ? 18.133 7.869 0.910 1.00 92.94 169 ALA A N 1
ATOM 1367 C CA . ALA A 1 169 ? 18.879 7.008 -0.002 1.00 92.94 169 ALA A CA 1
ATOM 1368 C C . ALA A 1 169 ? 18.509 5.523 0.173 1.00 92.94 169 ALA A C 1
ATOM 1370 O O . ALA A 1 169 ? 18.258 4.832 -0.819 1.00 92.94 169 ALA A O 1
ATOM 1371 N N . LYS A 1 170 ? 18.387 5.041 1.419 1.00 94.62 170 LYS A N 1
ATOM 1372 C CA . LYS A 1 170 ? 17.959 3.660 1.712 1.00 94.62 170 LYS A CA 1
ATOM 1373 C C . LYS A 1 170 ? 16.554 3.358 1.200 1.00 94.62 170 LYS A C 1
ATOM 1375 O O . LYS A 1 170 ? 16.355 2.340 0.537 1.00 94.62 170 LYS A O 1
ATOM 1380 N N . VAL A 1 171 ? 15.591 4.245 1.466 1.00 93.81 171 VAL A N 1
ATOM 1381 C CA . VAL A 1 171 ? 14.209 4.090 0.980 1.00 93.81 171 VAL A CA 1
ATOM 1382 C C . VAL A 1 171 ? 14.191 4.004 -0.544 1.00 93.81 171 VAL A C 1
ATOM 1384 O O . VAL A 1 171 ? 13.503 3.164 -1.116 1.00 93.81 171 VAL A O 1
ATOM 1387 N N . MET A 1 172 ? 14.996 4.815 -1.221 1.00 91.19 172 MET A N 1
ATOM 1388 C CA . MET A 1 172 ? 14.988 4.891 -2.682 1.00 91.19 172 MET A CA 1
ATOM 1389 C C . MET A 1 172 ? 15.695 3.760 -3.378 1.00 91.19 172 MET A C 1
ATOM 1391 O O . MET A 1 172 ? 15.275 3.362 -4.463 1.00 91.19 172 MET A O 1
ATOM 1395 N N . ASN A 1 173 ? 16.737 3.231 -2.751 1.00 92.31 173 ASN A N 1
ATOM 1396 C CA . ASN A 1 173 ? 17.336 1.993 -3.206 1.00 92.31 173 ASN A CA 1
ATOM 1397 C C . ASN A 1 173 ? 16.321 0.838 -3.143 1.00 92.31 173 ASN A C 1
ATOM 1399 O O . ASN A 1 173 ? 16.324 -0.049 -3.988 1.00 92.31 173 ASN A O 1
ATOM 1403 N N . CYS A 1 174 ? 15.397 0.869 -2.181 1.00 91.62 174 CYS A N 1
ATOM 1404 C CA . CYS A 1 174 ? 14.290 -0.078 -2.157 1.00 91.62 174 CYS A CA 1
ATOM 1405 C C . CYS A 1 174 ? 13.246 0.234 -3.250 1.00 91.62 174 CYS A C 1
ATOM 1407 O O . CYS A 1 174 ? 12.846 -0.668 -3.980 1.00 91.62 174 CYS A O 1
ATOM 1409 N N . VAL A 1 175 ? 12.882 1.508 -3.459 1.00 90.31 175 VAL A N 1
ATOM 1410 C CA . VAL A 1 175 ? 11.952 1.924 -4.534 1.00 90.31 175 VAL A CA 1
ATOM 1411 C C . VAL A 1 175 ? 12.427 1.482 -5.923 1.00 90.31 175 VAL A C 1
ATOM 1413 O O . VAL A 1 175 ? 11.610 1.050 -6.734 1.00 90.31 175 VAL A O 1
ATOM 1416 N N . SER A 1 176 ? 13.731 1.551 -6.213 1.00 87.12 176 SER A N 1
ATOM 1417 C CA . SER A 1 176 ? 14.283 1.157 -7.519 1.00 87.12 176 SER A CA 1
ATOM 1418 C C . SER A 1 176 ? 14.088 -0.332 -7.843 1.00 87.12 176 SER A C 1
ATOM 1420 O O . SER A 1 176 ? 14.115 -0.708 -9.019 1.00 87.12 176 SER A O 1
ATOM 1422 N N . SER A 1 177 ? 13.846 -1.161 -6.822 1.00 87.69 177 SER A N 1
ATOM 1423 C CA . SER A 1 177 ? 13.557 -2.591 -6.962 1.00 87.69 177 SER A CA 1
ATOM 1424 C C . SER A 1 177 ? 12.097 -2.869 -7.360 1.00 87.69 177 SER A C 1
ATOM 1426 O O . SER A 1 177 ? 11.807 -3.933 -7.898 1.00 87.69 177 SER A O 1
ATOM 1428 N N . HIS A 1 178 ? 11.184 -1.906 -7.183 1.00 85.69 178 HIS A N 1
ATOM 1429 C CA . HIS A 1 178 ? 9.732 -2.064 -7.388 1.00 85.69 178 HIS A CA 1
ATOM 1430 C C . HIS A 1 178 ? 9.242 -1.563 -8.755 1.00 85.69 178 HIS A C 1
ATOM 1432 O O . HIS A 1 178 ? 8.208 -0.896 -8.864 1.00 85.69 178 HIS A O 1
ATOM 1438 N N . LYS A 1 179 ? 9.997 -1.840 -9.824 1.00 74.62 179 LYS A N 1
ATOM 1439 C CA . LYS A 1 179 ? 9.699 -1.310 -11.166 1.00 74.62 179 LYS A CA 1
ATOM 1440 C C . LYS A 1 179 ? 8.281 -1.669 -11.623 1.00 74.62 179 LYS A C 1
ATOM 1442 O O . LYS A 1 179 ? 7.860 -2.818 -11.528 1.00 74.62 179 LYS A O 1
ATOM 1447 N N . ASN A 1 180 ? 7.579 -0.682 -12.183 1.00 75.75 180 ASN A N 1
ATOM 1448 C CA . ASN A 1 180 ? 6.240 -0.822 -12.771 1.00 75.75 180 ASN A CA 1
ATOM 1449 C C . ASN A 1 180 ? 5.148 -1.315 -11.802 1.00 75.75 180 ASN A C 1
ATOM 1451 O O . ASN A 1 180 ? 4.097 -1.783 -12.245 1.00 75.75 180 ASN A O 1
ATOM 1455 N N . MET A 1 181 ? 5.369 -1.205 -10.488 1.00 86.94 181 MET A N 1
ATOM 1456 C CA . MET A 1 181 ? 4.348 -1.519 -9.495 1.00 86.94 181 MET A CA 1
ATOM 1457 C C . MET A 1 181 ? 3.272 -0.433 -9.469 1.00 86.94 181 MET A C 1
ATOM 1459 O O . MET A 1 181 ? 3.563 0.763 -9.464 1.00 86.94 181 MET A O 1
ATOM 1463 N N . SER A 1 182 ? 2.009 -0.849 -9.430 1.00 86.75 182 SER A N 1
ATOM 1464 C CA . SER A 1 182 ? 0.899 0.093 -9.351 1.00 86.75 182 SER A CA 1
ATOM 1465 C C . SER A 1 182 ? 0.581 0.529 -7.932 1.00 86.75 182 SER A C 1
ATOM 1467 O O . SER A 1 182 ? 0.944 -0.142 -6.970 1.00 86.75 182 SER A O 1
ATOM 1469 N N . LYS A 1 183 ? -0.183 1.618 -7.800 1.00 90.12 183 LYS A N 1
ATOM 1470 C CA . LYS A 1 183 ? -0.646 2.110 -6.499 1.00 90.12 183 LYS A CA 1
ATOM 1471 C C . LYS A 1 183 ? -1.435 1.056 -5.714 1.00 90.12 183 LYS A C 1
ATOM 1473 O O . LYS A 1 183 ? -1.160 0.870 -4.536 1.00 90.12 183 LYS A O 1
ATOM 1478 N N . ASP A 1 184 ? -2.386 0.367 -6.348 1.00 91.00 184 ASP A N 1
ATOM 1479 C CA . ASP A 1 184 ? -3.189 -0.679 -5.688 1.00 91.00 184 ASP A CA 1
ATOM 1480 C C . ASP A 1 184 ? -2.314 -1.862 -5.251 1.00 91.00 184 ASP A C 1
ATOM 1482 O O . ASP A 1 184 ? -2.481 -2.377 -4.149 1.00 91.00 184 ASP A O 1
ATOM 1486 N N . ASP A 1 185 ? -1.336 -2.258 -6.068 1.00 92.00 185 ASP A N 1
ATOM 1487 C CA . ASP A 1 185 ? -0.437 -3.369 -5.730 1.00 92.00 185 ASP A CA 1
ATOM 1488 C C . ASP A 1 185 ? 0.550 -2.982 -4.621 1.00 92.00 185 ASP A C 1
ATOM 1490 O O . ASP A 1 185 ? 0.763 -3.763 -3.698 1.00 92.00 185 ASP A O 1
ATOM 1494 N N . ALA A 1 186 ? 1.057 -1.746 -4.626 1.00 94.81 186 ALA A N 1
ATOM 1495 C CA . ALA A 1 186 ? 1.860 -1.207 -3.531 1.00 94.81 186 ALA A CA 1
ATOM 1496 C C . ALA A 1 186 ? 1.058 -1.119 -2.220 1.00 94.81 186 ALA A C 1
ATOM 1498 O O . ALA A 1 186 ? 1.595 -1.412 -1.154 1.00 94.81 186 ALA A O 1
ATOM 1499 N N . VAL A 1 187 ? -0.233 -0.755 -2.275 1.00 96.25 187 VAL A N 1
ATOM 1500 C CA . VAL A 1 187 ? -1.133 -0.783 -1.105 1.00 96.25 187 VAL A CA 1
ATOM 1501 C C . VAL A 1 187 ? -1.316 -2.212 -0.590 1.00 96.25 187 VAL A C 1
ATOM 1503 O O . VAL A 1 187 ? -1.199 -2.433 0.617 1.00 96.25 187 VAL A O 1
ATOM 1506 N N . LYS A 1 188 ? -1.596 -3.180 -1.477 1.00 95.31 188 LYS A N 1
ATOM 1507 C CA . LYS A 1 188 ? -1.734 -4.599 -1.103 1.00 95.31 188 LYS A CA 1
ATOM 1508 C C . LYS A 1 188 ? -0.470 -5.097 -0.419 1.00 95.31 188 LYS A C 1
ATOM 1510 O O . LYS A 1 188 ? -0.560 -5.662 0.662 1.00 95.31 188 LYS A O 1
ATOM 1515 N N . GLU A 1 189 ? 0.689 -4.832 -1.011 1.00 96.44 189 GLU A N 1
ATOM 1516 C CA . GLU A 1 189 ? 1.972 -5.309 -0.505 1.00 96.44 189 GLU A CA 1
ATOM 1517 C C . GLU A 1 189 ? 2.359 -4.639 0.820 1.00 96.44 189 GLU A C 1
ATOM 1519 O O . GLU A 1 189 ? 2.816 -5.313 1.743 1.00 96.44 189 GLU A O 1
ATOM 1524 N N . TYR A 1 190 ? 2.075 -3.340 0.974 1.00 97.94 190 TYR A N 1
ATOM 1525 C CA . TYR A 1 190 ? 2.237 -2.641 2.250 1.00 97.94 190 TYR A CA 1
ATOM 1526 C C . TYR A 1 190 ? 1.432 -3.322 3.361 1.00 97.94 190 TYR A C 1
ATOM 1528 O O . TYR A 1 190 ? 1.971 -3.616 4.426 1.00 97.94 190 TYR A O 1
ATOM 1536 N N . ILE A 1 191 ? 0.140 -3.575 3.125 1.00 97.81 191 ILE A N 1
ATOM 1537 C CA . ILE A 1 191 ? -0.731 -4.218 4.117 1.00 97.81 191 ILE A CA 1
ATOM 1538 C C . ILE A 1 191 ? -0.289 -5.665 4.351 1.00 97.81 191 ILE A C 1
ATOM 1540 O O . ILE A 1 191 ? -0.259 -6.097 5.499 1.00 97.81 191 ILE A O 1
ATOM 1544 N N . ARG A 1 192 ? 0.101 -6.387 3.292 1.00 97.12 192 ARG A N 1
ATOM 1545 C CA . ARG A 1 192 ? 0.567 -7.776 3.367 1.00 97.12 192 ARG A CA 1
ATOM 1546 C C . ARG A 1 192 ? 1.783 -7.918 4.274 1.00 97.12 192 ARG A C 1
ATOM 1548 O O . ARG A 1 192 ? 1.850 -8.884 5.014 1.00 97.12 192 ARG A O 1
ATOM 1555 N N . ILE A 1 193 ? 2.725 -6.982 4.219 1.00 97.56 193 ILE A N 1
ATOM 1556 C CA . ILE A 1 193 ? 3.909 -6.990 5.089 1.00 97.56 193 ILE A CA 1
ATOM 1557 C C . ILE A 1 193 ? 3.548 -6.497 6.492 1.00 97.56 193 ILE A C 1
ATOM 1559 O O . ILE A 1 193 ? 3.991 -7.065 7.484 1.00 97.56 193 ILE A O 1
ATOM 1563 N N . ALA A 1 194 ? 2.737 -5.441 6.593 1.00 97.81 194 ALA A N 1
ATOM 1564 C CA . ALA A 1 194 ? 2.359 -4.877 7.884 1.00 97.81 194 ALA A CA 1
ATOM 1565 C C . ALA A 1 194 ? 1.530 -5.845 8.741 1.00 97.81 194 ALA A C 1
ATOM 1567 O O . ALA A 1 194 ? 1.583 -5.735 9.962 1.00 97.81 194 ALA A O 1
ATOM 1568 N N . GLN A 1 195 ? 0.792 -6.779 8.126 1.00 96.88 195 GLN A N 1
ATOM 1569 C CA . GLN A 1 195 ? -0.007 -7.775 8.847 1.00 96.88 195 GLN A CA 1
ATOM 1570 C C . GLN A 1 195 ? 0.842 -8.693 9.738 1.00 96.88 195 GLN A C 1
ATOM 1572 O O . GLN A 1 195 ? 0.336 -9.197 10.735 1.00 96.88 195 GLN A O 1
ATOM 1577 N N . ASP A 1 196 ? 2.115 -8.891 9.381 1.00 96.44 196 ASP A N 1
ATOM 1578 C CA . ASP A 1 196 ? 3.031 -9.786 10.089 1.00 96.44 196 ASP A CA 1
ATOM 1579 C C . ASP A 1 196 ? 3.657 -9.112 11.327 1.00 96.44 196 ASP A C 1
ATOM 1581 O O . ASP A 1 196 ? 4.352 -9.765 12.102 1.00 96.44 196 ASP A O 1
ATOM 1585 N N . LEU A 1 197 ? 3.416 -7.808 11.536 1.00 97.12 197 LEU A N 1
ATOM 1586 C CA . LEU A 1 197 ? 3.857 -7.095 12.736 1.00 97.12 197 LEU A CA 1
ATOM 1587 C C . LEU A 1 197 ? 3.018 -7.523 13.944 1.00 97.12 197 LEU A C 1
ATOM 1589 O O . LEU A 1 197 ? 1.791 -7.535 13.890 1.00 97.12 197 LEU A O 1
ATOM 1593 N N . GLU A 1 198 ? 3.657 -7.769 15.085 1.00 96.00 198 GLU A N 1
ATOM 1594 C CA . GLU A 1 198 ? 3.011 -8.389 16.251 1.00 96.00 198 GLU A CA 1
ATOM 1595 C C . GLU A 1 198 ? 1.885 -7.538 16.860 1.00 96.00 198 GLU A C 1
ATOM 1597 O O . GLU A 1 198 ? 0.971 -8.049 17.508 1.00 96.00 198 GLU A O 1
ATOM 1602 N N . MET A 1 199 ? 1.949 -6.220 16.663 1.00 97.00 199 MET A N 1
ATOM 1603 C CA . MET A 1 199 ? 0.950 -5.267 17.154 1.00 97.00 199 MET A CA 1
ATOM 1604 C C . MET A 1 199 ? -0.117 -4.924 16.102 1.00 97.00 199 MET A C 1
ATOM 1606 O O . MET A 1 199 ? -1.009 -4.116 16.380 1.00 97.00 199 MET A O 1
ATOM 1610 N N . PHE A 1 200 ? -0.039 -5.493 14.895 1.00 97.31 200 PHE A N 1
ATOM 1611 C CA . PHE A 1 200 ? -0.983 -5.219 13.818 1.00 97.31 200 PHE A CA 1
ATOM 1612 C C . PHE A 1 200 ? -2.401 -5.644 14.203 1.00 97.31 200 PHE A C 1
ATOM 1614 O O . PHE A 1 200 ? -2.659 -6.775 14.602 1.00 97.31 200 PHE A O 1
ATOM 1621 N N . GLY A 1 201 ? -3.349 -4.713 14.091 1.00 96.44 201 GLY A N 1
ATOM 1622 C CA . GLY A 1 201 ? -4.757 -4.976 14.386 1.00 96.44 201 GLY A CA 1
ATOM 1623 C C . GLY A 1 201 ? -5.085 -5.243 15.861 1.00 96.44 201 GLY A C 1
ATOM 1624 O O . GLY A 1 201 ? -6.247 -5.514 16.176 1.00 96.44 201 GLY A O 1
ATOM 1625 N N . VAL A 1 202 ? -4.114 -5.120 16.775 1.00 97.75 202 VAL A N 1
ATOM 1626 C CA . VAL A 1 202 ? -4.314 -5.350 18.210 1.00 97.75 202 VAL A CA 1
ATOM 1627 C C . VAL A 1 202 ? -4.715 -4.053 18.910 1.00 97.75 202 VAL A C 1
ATOM 1629 O O . VAL A 1 202 ? -3.983 -3.064 18.929 1.00 97.75 202 VAL A O 1
ATOM 1632 N N . THR A 1 203 ? -5.882 -4.050 19.558 1.00 96.75 203 THR A N 1
ATOM 1633 C CA . THR A 1 203 ? -6.284 -2.946 20.443 1.00 96.75 203 THR A CA 1
ATOM 1634 C C . THR A 1 203 ? -5.910 -3.258 21.888 1.00 96.75 203 THR A C 1
ATOM 1636 O O . THR A 1 203 ? -6.490 -4.160 22.495 1.00 96.75 203 THR A O 1
ATOM 1639 N N . PHE A 1 204 ? -4.984 -2.481 22.456 1.00 97.00 204 PHE A N 1
ATOM 1640 C CA . PHE A 1 204 ? -4.472 -2.689 23.811 1.00 97.00 204 PHE A CA 1
ATOM 1641 C C . PHE A 1 204 ? -5.260 -1.941 24.896 1.00 97.00 204 PHE A C 1
ATOM 1643 O O . PHE A 1 204 ? -5.578 -0.757 24.769 1.00 97.00 204 PHE A O 1
ATOM 1650 N N . PHE A 1 205 ? -5.491 -2.616 26.023 1.00 97.00 205 PHE A N 1
ATOM 1651 C CA . PHE A 1 205 ? -6.089 -2.063 27.237 1.00 97.00 205 PHE A CA 1
ATOM 1652 C C . PHE A 1 205 ? -5.256 -2.420 28.464 1.00 97.00 205 PHE A C 1
ATOM 1654 O O . PHE A 1 205 ? -4.905 -3.581 28.663 1.00 97.00 205 PHE A O 1
ATOM 1661 N N . LYS A 1 206 ? -4.994 -1.438 29.332 1.00 97.00 206 LYS A N 1
ATOM 1662 C CA . LYS A 1 206 ? -4.402 -1.704 30.649 1.00 97.00 206 LYS A CA 1
ATOM 1663 C C . LYS A 1 206 ? -5.425 -2.409 31.533 1.00 97.00 206 LYS A C 1
ATOM 1665 O O . LYS A 1 206 ? -6.539 -1.907 31.715 1.00 97.00 206 LYS A O 1
ATOM 1670 N N . ILE A 1 207 ? -5.043 -3.548 32.093 1.00 97.69 207 ILE A N 1
ATOM 1671 C CA . ILE A 1 207 ? -5.885 -4.352 32.978 1.00 97.69 207 ILE A CA 1
ATOM 1672 C C . ILE A 1 207 ? -5.097 -4.817 34.203 1.00 97.69 207 ILE A C 1
ATOM 1674 O O . ILE A 1 207 ? -3.870 -4.773 34.235 1.00 97.69 207 ILE A O 1
ATOM 1678 N N . LYS A 1 208 ? -5.820 -5.293 35.216 1.00 97.88 208 LYS A N 1
ATOM 1679 C CA . LYS A 1 208 ? -5.255 -5.957 36.392 1.00 97.88 208 LYS A CA 1
ATOM 1680 C C . LYS A 1 208 ? -5.855 -7.340 36.569 1.00 97.88 208 LYS A C 1
ATOM 1682 O O . LYS A 1 208 ? -7.067 -7.501 36.447 1.00 97.88 208 LYS A O 1
ATOM 1687 N N . ASN A 1 209 ? -5.040 -8.337 36.894 1.00 95.12 209 ASN A N 1
ATOM 1688 C CA . ASN A 1 209 ? -5.553 -9.656 37.282 1.00 95.12 209 ASN A CA 1
ATOM 1689 C C . ASN A 1 209 ? -6.114 -9.643 38.725 1.00 95.12 209 ASN A C 1
ATOM 1691 O O . ASN A 1 209 ? -6.080 -8.626 39.422 1.00 95.12 209 ASN A O 1
ATOM 1695 N N . GLU A 1 210 ? -6.607 -10.785 39.213 1.00 92.56 210 GLU A N 1
ATOM 1696 C CA . GLU A 1 210 ? -7.091 -10.920 40.601 1.00 92.56 210 GLU A CA 1
ATOM 1697 C C . GLU A 1 210 ? -6.007 -10.674 41.663 1.00 92.56 210 GLU A C 1
ATOM 1699 O O . GLU A 1 210 ? -6.315 -10.218 42.763 1.00 92.56 210 GLU A O 1
ATOM 1704 N N . LYS A 1 211 ? -4.735 -10.898 41.315 1.00 94.12 211 LYS A N 1
ATOM 1705 C CA . LYS A 1 211 ? -3.569 -10.600 42.159 1.00 94.12 211 LYS A CA 1
ATOM 1706 C C . LYS A 1 211 ? -3.132 -9.127 42.088 1.00 94.12 211 LYS A C 1
ATOM 1708 O O . LYS A 1 211 ? -2.132 -8.770 42.699 1.00 94.12 211 LYS A O 1
ATOM 1713 N N . LYS A 1 212 ? -3.882 -8.271 41.380 1.00 93.81 212 LYS A N 1
ATOM 1714 C CA . LYS A 1 212 ? -3.595 -6.844 41.143 1.00 93.81 212 LYS A CA 1
ATOM 1715 C C . LYS A 1 212 ? -2.304 -6.565 40.359 1.00 93.81 212 LYS A C 1
ATOM 1717 O O . LYS A 1 212 ? -1.817 -5.439 40.403 1.00 93.81 212 LYS A O 1
ATOM 1722 N N . THR A 1 213 ? -1.780 -7.546 39.628 1.00 96.50 213 THR A N 1
ATOM 1723 C CA . THR A 1 213 ? -0.660 -7.359 38.696 1.00 96.50 213 THR A CA 1
ATOM 1724 C C . THR A 1 213 ? -1.137 -6.580 37.476 1.00 96.50 213 THR A C 1
ATOM 1726 O O . THR A 1 213 ? -2.160 -6.951 36.895 1.00 96.50 213 THR A O 1
ATOM 1729 N N . ASP A 1 214 ? -0.407 -5.531 37.101 1.00 97.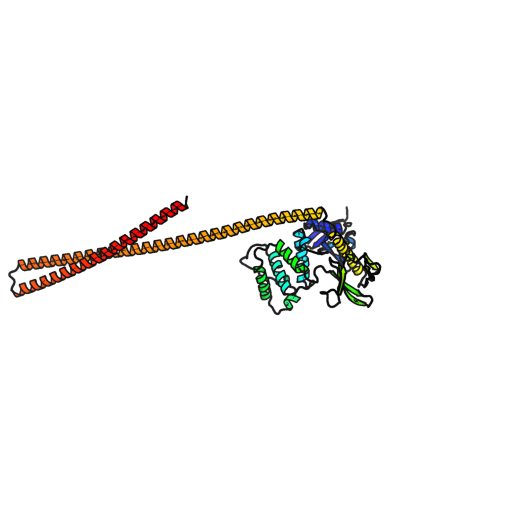25 214 ASP A N 1
ATOM 1730 C CA . ASP A 1 214 ? -0.634 -4.790 35.861 1.00 97.25 214 ASP A CA 1
ATOM 1731 C C . ASP A 1 214 ? -0.266 -5.654 34.648 1.00 97.25 214 ASP A C 1
ATOM 1733 O O . ASP A 1 214 ? 0.779 -6.300 34.622 1.00 97.25 214 ASP A O 1
ATOM 1737 N N . LEU A 1 215 ? -1.162 -5.692 33.666 1.00 97.69 215 LEU A N 1
ATOM 1738 C CA . LEU A 1 215 ? -1.053 -6.473 32.434 1.00 97.69 215 LEU A CA 1
ATOM 1739 C C . LEU A 1 215 ? -1.677 -5.679 31.280 1.00 97.69 215 LEU A C 1
ATOM 1741 O O . LEU A 1 215 ? -2.421 -4.713 31.499 1.00 97.69 215 LEU A O 1
ATOM 1745 N N . TRP A 1 216 ? -1.443 -6.132 30.052 1.00 98.12 216 TRP A N 1
ATOM 1746 C CA . TRP A 1 216 ? -2.190 -5.660 28.890 1.00 98.12 216 TRP A CA 1
ATOM 1747 C C . TRP A 1 216 ? -3.154 -6.726 28.387 1.00 98.12 216 TRP A C 1
ATOM 1749 O O . TRP A 1 216 ? -2.815 -7.903 28.302 1.00 98.12 216 TRP A O 1
ATOM 1759 N N . LEU A 1 217 ? -4.357 -6.293 28.029 1.00 98.25 217 LEU A N 1
ATOM 1760 C CA . LEU A 1 217 ? -5.291 -7.048 27.208 1.00 98.25 217 LEU A CA 1
ATOM 1761 C C . LEU A 1 217 ? -5.164 -6.548 25.770 1.00 98.25 217 LEU A C 1
ATOM 1763 O O . LEU A 1 217 ? -5.395 -5.365 25.533 1.00 98.25 217 LEU A O 1
ATOM 1767 N N . GLY A 1 218 ? -4.850 -7.428 24.829 1.00 98.25 218 GLY A N 1
ATOM 1768 C CA . GLY A 1 218 ? -5.017 -7.188 23.399 1.00 98.25 218 GLY A CA 1
ATOM 1769 C C . GLY A 1 218 ? -6.315 -7.810 22.901 1.00 98.25 218 GLY A C 1
ATOM 1770 O O . GLY A 1 218 ? -6.685 -8.910 23.311 1.00 98.25 218 GLY A O 1
ATOM 1771 N N . ILE A 1 219 ? -7.019 -7.090 22.037 1.00 98.44 219 ILE A N 1
ATOM 1772 C CA . ILE A 1 219 ? -8.197 -7.580 21.318 1.00 98.44 219 ILE A CA 1
ATOM 1773 C C . ILE A 1 219 ? -7.885 -7.476 19.832 1.00 98.44 219 ILE A C 1
ATOM 1775 O O . ILE A 1 219 ? -7.592 -6.373 19.367 1.00 98.44 219 ILE A O 1
ATOM 1779 N N . ASP A 1 220 ? -7.993 -8.580 19.102 1.00 97.81 220 ASP A N 1
ATOM 1780 C CA . ASP A 1 220 ? -7.742 -8.633 17.661 1.00 97.81 220 ASP A CA 1
ATOM 1781 C C . ASP A 1 220 ? -8.826 -9.451 16.926 1.00 97.81 220 ASP A C 1
ATOM 1783 O O . ASP A 1 220 ? -9.888 -9.778 17.477 1.00 97.81 220 ASP A O 1
ATOM 1787 N N . ALA A 1 221 ? -8.589 -9.734 15.644 1.00 97.56 221 ALA A N 1
ATOM 1788 C CA . ALA A 1 221 ? -9.499 -10.506 14.804 1.00 97.56 221 ALA A CA 1
ATOM 1789 C C . ALA A 1 221 ? -9.584 -11.995 15.201 1.00 97.56 221 ALA A C 1
ATOM 1791 O O . ALA A 1 221 ? -10.582 -12.639 14.879 1.00 97.56 221 ALA A O 1
ATOM 1792 N N . LEU A 1 222 ? -8.590 -12.521 15.926 1.00 97.19 222 LEU A N 1
ATOM 1793 C CA . LEU A 1 222 ? -8.430 -13.939 16.264 1.00 97.19 222 LEU A CA 1
ATOM 1794 C C . LEU A 1 222 ? -8.927 -14.274 17.680 1.00 97.19 222 LEU A C 1
ATOM 1796 O O . LEU A 1 222 ? -9.446 -15.372 17.906 1.00 97.19 222 LEU A O 1
ATOM 1800 N N . GLY A 1 223 ? -8.817 -13.340 18.628 1.00 97.50 223 GLY A N 1
ATOM 1801 C CA . GLY A 1 223 ? -9.235 -13.562 20.006 1.00 97.50 223 GLY A CA 1
ATOM 1802 C C . GLY A 1 223 ? -8.897 -12.442 20.992 1.00 97.50 223 GLY A C 1
ATOM 1803 O O . GLY A 1 223 ? -8.845 -11.250 20.673 1.00 97.50 223 GLY A O 1
ATOM 1804 N N . LEU A 1 224 ? -8.718 -12.858 22.247 1.00 98.19 224 LEU A N 1
ATOM 1805 C CA . LEU A 1 224 ? -8.213 -12.035 23.343 1.00 98.19 224 LEU A CA 1
ATOM 1806 C C . LEU A 1 224 ? -6.819 -12.508 23.746 1.00 98.19 224 LEU A C 1
ATOM 1808 O O . LEU A 1 224 ? -6.616 -13.696 23.979 1.00 98.19 224 LEU A O 1
ATOM 1812 N N . ASN A 1 225 ? -5.896 -11.575 23.936 1.00 97.81 225 ASN A N 1
ATOM 1813 C CA . ASN A 1 225 ? -4.514 -11.856 24.303 1.00 97.81 225 ASN A CA 1
ATOM 1814 C C . ASN A 1 225 ? -4.145 -11.154 25.611 1.00 97.81 225 ASN A C 1
ATOM 1816 O O . ASN A 1 225 ? -4.522 -10.004 25.833 1.00 97.81 225 ASN A O 1
ATOM 1820 N N . ILE A 1 226 ? -3.399 -11.827 26.482 1.00 97.62 226 ILE A N 1
ATOM 1821 C CA . ILE A 1 226 ? -2.870 -11.267 27.728 1.00 97.62 226 ILE A CA 1
ATOM 1822 C C . ILE A 1 226 ? -1.359 -11.140 27.602 1.00 97.62 226 ILE A C 1
ATOM 1824 O O . ILE A 1 226 ? -0.674 -12.130 27.345 1.00 97.62 226 ILE A O 1
ATOM 1828 N N . TYR A 1 227 ? -0.849 -9.940 27.847 1.00 98.12 227 TYR A N 1
ATOM 1829 C CA . TYR A 1 227 ? 0.569 -9.619 27.775 1.00 98.12 227 TYR A CA 1
ATOM 1830 C C . TYR A 1 227 ? 1.084 -9.124 29.125 1.00 98.12 227 TYR A C 1
ATOM 1832 O O . TYR A 1 227 ? 0.330 -8.569 29.937 1.00 98.12 227 TYR A O 1
ATOM 1840 N N . GLU A 1 228 ? 2.382 -9.304 29.349 1.00 96.81 228 GLU A N 1
ATOM 1841 C CA . GLU A 1 228 ? 3.081 -8.658 30.460 1.00 96.81 228 GLU A CA 1
ATOM 1842 C C . GLU A 1 228 ? 3.114 -7.140 30.256 1.00 96.81 228 GLU A C 1
ATOM 1844 O O . GLU A 1 228 ? 3.002 -6.642 29.137 1.00 96.81 228 GLU A O 1
ATOM 1849 N N . TYR A 1 229 ? 3.222 -6.383 31.348 1.00 93.50 229 TYR A N 1
ATOM 1850 C CA . TYR A 1 229 ? 3.123 -4.924 31.290 1.00 93.50 229 TYR A CA 1
ATOM 1851 C C . TYR A 1 229 ? 4.246 -4.263 30.470 1.00 93.50 229 TYR A C 1
ATOM 1853 O O . TYR A 1 229 ? 4.027 -3.209 29.871 1.00 93.50 229 TYR A O 1
ATOM 1861 N N . ASP A 1 230 ? 5.423 -4.884 30.443 1.00 94.44 230 ASP A N 1
ATOM 1862 C CA . ASP A 1 230 ? 6.657 -4.442 29.791 1.00 94.44 230 ASP A CA 1
ATOM 1863 C C . ASP A 1 230 ? 6.867 -5.017 28.380 1.00 94.44 230 ASP A C 1
ATOM 1865 O O . ASP A 1 230 ? 7.772 -4.571 27.678 1.00 94.44 230 ASP A O 1
ATOM 1869 N N . ASN A 1 231 ? 6.027 -5.954 27.925 1.00 94.12 231 ASN A N 1
ATOM 1870 C CA . ASN A 1 231 ? 6.158 -6.579 26.610 1.00 94.12 231 ASN A CA 1
ATOM 1871 C C . ASN A 1 231 ? 4.800 -6.734 25.911 1.00 94.12 231 ASN A C 1
ATOM 1873 O O . ASN A 1 231 ? 4.061 -7.672 26.187 1.00 94.12 231 ASN A O 1
ATOM 1877 N N . GLN A 1 232 ? 4.501 -5.845 24.960 1.00 95.19 232 GLN A N 1
ATOM 1878 C CA . GLN A 1 232 ? 3.287 -5.895 24.128 1.00 95.19 232 GLN A CA 1
ATOM 1879 C C . GLN A 1 232 ? 3.457 -6.688 22.820 1.00 95.19 232 GLN A C 1
ATOM 1881 O O . GLN A 1 232 ? 2.499 -6.798 22.060 1.00 95.19 232 GLN A O 1
ATOM 1886 N N . LEU A 1 233 ? 4.650 -7.226 22.548 1.00 95.12 233 LEU A N 1
ATOM 1887 C CA . LEU A 1 233 ? 4.947 -7.941 21.302 1.00 95.12 233 LEU A CA 1
ATOM 1888 C C . LEU A 1 233 ? 4.572 -9.422 21.399 1.00 95.12 233 LEU A C 1
ATOM 1890 O O . LEU A 1 233 ? 4.053 -9.995 20.451 1.00 95.12 233 LEU A O 1
ATOM 1894 N N . ALA A 1 234 ? 4.788 -10.048 22.558 1.00 94.88 234 ALA A N 1
ATOM 1895 C CA . ALA A 1 234 ? 4.550 -11.479 22.735 1.00 94.88 234 ALA A CA 1
ATOM 1896 C C . ALA A 1 234 ? 3.441 -11.746 23.770 1.00 94.88 234 ALA A C 1
ATOM 1898 O O . ALA A 1 234 ? 3.639 -11.467 24.960 1.00 94.88 234 ALA A O 1
ATOM 1899 N N . PRO A 1 235 ? 2.282 -12.305 23.370 1.00 95.94 235 PRO A N 1
ATOM 1900 C CA . PRO A 1 235 ? 1.241 -12.673 24.318 1.00 95.94 235 PRO A CA 1
ATOM 1901 C C . PRO A 1 235 ? 1.675 -13.875 25.165 1.00 95.94 235 PRO A C 1
ATOM 1903 O O . PRO A 1 235 ? 2.294 -14.819 24.680 1.00 95.94 235 PRO A O 1
ATOM 1906 N N . LYS A 1 236 ? 1.323 -13.862 26.452 1.00 95.06 236 LYS A N 1
ATOM 1907 C CA . LYS A 1 236 ? 1.532 -14.997 27.367 1.00 95.06 236 LYS A CA 1
ATOM 1908 C C . LYS A 1 236 ? 0.389 -15.991 27.335 1.00 95.06 236 LYS A C 1
ATOM 1910 O O . LYS A 1 236 ? 0.600 -17.179 27.554 1.00 95.06 236 LYS A O 1
ATOM 1915 N N . VAL A 1 237 ? -0.827 -15.485 27.158 1.00 93.31 237 VAL A N 1
ATOM 1916 C CA . VAL A 1 237 ? -2.043 -16.294 27.136 1.00 93.31 237 VAL A CA 1
ATOM 1917 C C . VAL A 1 237 ? -2.945 -15.761 26.040 1.00 93.31 237 VAL A C 1
ATOM 1919 O O . VAL A 1 237 ? -3.212 -14.562 26.002 1.00 93.31 237 VAL A O 1
ATOM 1922 N N . THR A 1 238 ? -3.448 -16.656 25.203 1.00 95.50 238 THR A N 1
ATOM 1923 C CA . THR A 1 238 ? -4.378 -16.338 24.122 1.00 95.50 238 THR A CA 1
ATOM 1924 C C . THR A 1 238 ? -5.665 -17.125 24.324 1.00 95.50 238 THR A C 1
ATOM 1926 O O . THR A 1 238 ? -5.631 -18.302 24.670 1.00 95.50 238 THR A O 1
ATOM 1929 N N . PHE A 1 239 ? -6.794 -16.455 24.121 1.00 95.56 239 PHE A N 1
ATOM 1930 C CA . PHE A 1 239 ? -8.141 -17.013 24.153 1.00 95.56 239 PHE A CA 1
ATOM 1931 C C . PHE A 1 239 ? -8.771 -16.806 22.774 1.00 95.56 239 PHE A C 1
ATOM 1933 O O . PHE A 1 239 ? -9.299 -15.720 22.501 1.00 95.56 239 PHE A O 1
ATOM 1940 N N . PRO A 1 240 ? -8.698 -17.816 21.895 1.00 96.94 240 PRO A N 1
ATOM 1941 C CA . PRO A 1 240 ? -9.339 -17.789 20.590 1.00 96.94 240 PRO A CA 1
ATOM 1942 C C . PRO A 1 240 ? -10.848 -17.548 20.690 1.00 96.94 240 PRO A C 1
ATOM 1944 O O . PRO A 1 240 ? -11.508 -17.985 21.637 1.00 96.94 240 PRO A O 1
ATOM 1947 N N . TRP A 1 241 ? -11.430 -16.890 19.687 1.00 97.81 241 TRP A N 1
ATOM 1948 C CA . TRP A 1 241 ? -12.865 -16.589 19.686 1.00 97.81 241 TRP A CA 1
ATOM 1949 C C . TRP A 1 241 ? -13.764 -17.835 19.797 1.00 97.81 241 TRP A C 1
ATOM 1951 O O . TRP A 1 241 ? -14.771 -17.779 20.497 1.00 97.81 241 TRP A O 1
ATOM 1961 N N . ASN A 1 242 ? -13.395 -18.975 19.198 1.00 95.81 242 ASN A N 1
ATOM 1962 C CA . ASN A 1 242 ? -14.134 -20.245 19.319 1.00 95.81 242 ASN A CA 1
ATOM 1963 C C . ASN A 1 242 ? -14.112 -20.862 20.726 1.00 95.81 242 ASN A C 1
ATOM 1965 O O . A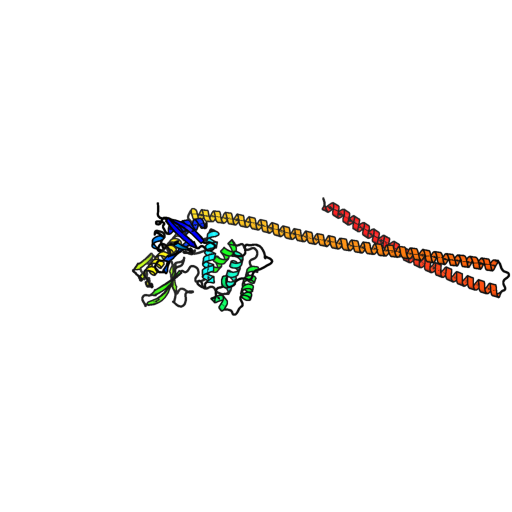SN A 1 242 ? -14.924 -21.742 21.004 1.00 95.81 242 ASN A O 1
ATOM 1969 N N . GLU A 1 243 ? -13.219 -20.423 21.611 1.00 95.31 243 GLU A N 1
ATOM 1970 C CA . GLU A 1 243 ? -13.142 -20.907 22.992 1.00 95.31 243 GLU A CA 1
ATOM 1971 C C . GLU A 1 243 ? -13.940 -20.034 23.968 1.00 95.31 243 GLU A C 1
ATOM 1973 O O . GLU A 1 243 ? -14.098 -20.394 25.135 1.00 95.31 243 GLU A O 1
ATOM 1978 N N . ILE A 1 244 ? -14.496 -18.907 23.514 1.00 96.06 244 ILE A N 1
ATOM 1979 C CA . ILE A 1 244 ? -15.205 -17.940 24.355 1.00 96.06 244 ILE A CA 1
ATOM 1980 C C . ILE A 1 244 ? -16.721 -18.118 24.204 1.00 96.06 244 ILE A C 1
ATOM 1982 O O . ILE A 1 244 ? -17.308 -17.821 23.171 1.00 96.06 244 ILE A O 1
ATOM 1986 N N . GLN A 1 245 ? -17.399 -18.525 25.280 1.00 94.69 245 GLN A N 1
ATOM 1987 C CA . GLN A 1 245 ? -18.862 -18.636 25.297 1.00 94.69 245 GLN A CA 1
ATOM 1988 C C . GLN A 1 245 ? -19.538 -17.285 25.513 1.00 94.69 245 GLN A C 1
ATOM 1990 O O . GLN A 1 245 ? -20.565 -16.977 24.906 1.00 94.69 245 GLN A O 1
ATOM 1995 N N . LYS A 1 246 ? -19.032 -16.513 26.480 1.00 95.19 246 LYS A N 1
ATOM 1996 C CA . LYS A 1 246 ? -19.683 -15.277 26.911 1.00 95.19 246 LYS A CA 1
ATOM 1997 C C . LYS A 1 246 ? -18.687 -14.298 27.506 1.00 95.19 246 LYS A C 1
ATOM 1999 O O . LYS A 1 246 ? -17.899 -14.641 28.385 1.00 95.19 246 LYS A O 1
ATOM 2004 N N . LEU A 1 247 ? -18.831 -13.045 27.095 1.00 97.12 247 LEU A N 1
ATOM 2005 C CA . LEU A 1 247 ? -18.153 -11.895 27.675 1.00 97.12 247 LEU A CA 1
ATOM 2006 C C . LEU A 1 247 ? -19.160 -11.075 28.476 1.00 97.12 247 LEU A C 1
ATOM 2008 O O . LEU A 1 247 ? -20.292 -10.854 28.041 1.00 97.12 247 LEU A O 1
ATOM 2012 N N . SER A 1 248 ? -18.770 -10.635 29.666 1.00 97.31 248 SER A N 1
ATOM 2013 C CA . SER A 1 248 ? -19.612 -9.771 30.493 1.00 97.31 248 SER A CA 1
ATOM 2014 C C . SER A 1 248 ? -18.771 -8.953 31.459 1.00 97.31 248 SER A C 1
ATOM 2016 O O . SER A 1 248 ? -17.623 -9.289 31.731 1.00 97.31 248 SER A O 1
ATOM 2018 N N . TYR A 1 249 ? -19.340 -7.881 32.001 1.00 97.81 249 TYR A N 1
ATOM 2019 C CA . TYR A 1 249 ? -18.676 -7.082 33.022 1.00 97.81 249 TYR A CA 1
ATOM 2020 C C . TYR A 1 249 ? -19.672 -6.591 34.072 1.00 97.81 249 TYR A C 1
ATOM 2022 O O . TYR A 1 249 ? -20.865 -6.442 33.807 1.00 97.81 249 TYR A O 1
ATOM 2030 N N . SER A 1 250 ? -19.163 -6.314 35.270 1.00 97.25 250 SER A N 1
ATOM 2031 C CA . SER A 1 250 ? -19.873 -5.636 36.350 1.00 97.25 250 SER A CA 1
ATOM 2032 C C . SER A 1 250 ? -18.979 -4.533 36.906 1.00 97.25 250 SER A C 1
ATOM 2034 O O . SER A 1 250 ? -17.923 -4.800 37.479 1.00 97.25 250 SER A O 1
ATOM 2036 N N . ARG A 1 251 ? -19.389 -3.274 36.706 1.00 95.31 251 ARG A N 1
ATOM 2037 C CA . ARG A 1 251 ? -18.562 -2.080 36.957 1.00 95.31 251 ARG A CA 1
ATOM 2038 C C . ARG A 1 251 ? -17.224 -2.174 36.216 1.00 95.31 251 ARG A C 1
ATOM 2040 O O . ARG A 1 251 ? -17.221 -2.086 34.995 1.00 95.31 251 ARG A O 1
ATOM 2047 N N . ASN A 1 252 ? -16.120 -2.350 36.935 1.00 95.94 252 ASN A N 1
ATOM 2048 C CA . ASN A 1 252 ? -14.778 -2.490 36.383 1.00 95.94 252 ASN A CA 1
ATOM 2049 C C . ASN A 1 252 ? -14.261 -3.937 36.391 1.00 95.94 252 ASN A C 1
ATOM 2051 O O . ASN A 1 252 ? -13.110 -4.156 36.038 1.00 95.94 252 ASN A O 1
ATOM 2055 N N . LYS A 1 253 ? -15.063 -4.913 36.829 1.00 97.62 253 LYS A N 1
ATOM 2056 C CA . LYS A 1 253 ? -14.706 -6.336 36.835 1.00 97.62 253 LYS A CA 1
ATOM 2057 C C . LYS A 1 253 ? -15.227 -6.992 35.560 1.00 97.62 253 LYS A C 1
ATOM 2059 O O . LYS A 1 253 ? -16.431 -6.953 35.309 1.00 97.62 253 LYS A O 1
ATOM 2064 N N . PHE A 1 254 ? -14.342 -7.593 34.779 1.00 98.19 254 PHE A N 1
ATOM 2065 C CA . PHE A 1 254 ? -14.641 -8.237 33.505 1.00 98.19 254 PHE A CA 1
ATOM 2066 C C . PHE A 1 254 ? -14.527 -9.759 33.631 1.00 98.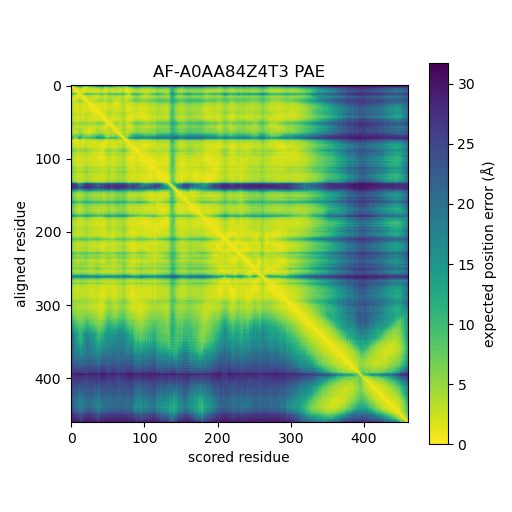19 254 PHE A C 1
ATOM 2068 O O . PHE A 1 254 ? -13.665 -10.263 34.350 1.00 98.19 254 PHE A O 1
ATOM 2075 N N . PHE A 1 255 ? -15.402 -10.479 32.935 1.00 97.06 255 PHE A N 1
ATOM 2076 C CA . PHE A 1 255 ? -15.510 -11.934 32.962 1.00 97.06 255 PHE A CA 1
ATOM 2077 C C . PHE A 1 255 ? -15.472 -12.487 31.537 1.00 97.06 255 PHE A C 1
ATOM 2079 O O . PHE A 1 255 ? -16.298 -12.108 30.699 1.00 97.06 255 PHE A O 1
ATOM 2086 N N . VAL A 1 256 ? -14.556 -13.421 31.296 1.00 96.56 256 VAL A N 1
ATOM 2087 C CA . VAL A 1 256 ? -14.459 -14.205 30.061 1.00 96.56 256 VAL A CA 1
ATOM 2088 C C . VAL A 1 256 ? -14.788 -15.648 30.413 1.00 96.56 256 VAL A C 1
ATOM 2090 O O . VAL A 1 256 ? -14.025 -16.326 31.105 1.00 96.56 256 VAL A O 1
ATOM 2093 N N . LYS A 1 257 ? -15.974 -16.097 30.000 1.00 95.06 257 LYS A N 1
ATOM 2094 C CA . LYS A 1 257 ? -16.441 -17.459 30.247 1.00 95.06 257 LYS A CA 1
ATOM 2095 C C . LYS A 1 257 ? -16.062 -18.350 29.057 1.00 95.06 257 LYS A C 1
ATOM 2097 O O . LYS A 1 257 ? -16.510 -18.035 27.948 1.00 95.06 257 LYS A O 1
ATOM 2102 N N . PRO A 1 258 ? -15.298 -19.435 29.267 1.00 94.38 258 PRO A N 1
ATOM 2103 C CA . PRO A 1 258 ? -14.961 -20.363 28.196 1.00 94.38 258 PRO A CA 1
ATOM 2104 C C . PRO A 1 258 ? -16.175 -21.197 27.755 1.00 94.38 258 PRO A C 1
ATOM 2106 O O . PRO A 1 258 ? -17.187 -21.269 28.460 1.00 94.38 258 PRO A O 1
ATOM 2109 N N . VAL A 1 259 ? -16.082 -21.811 26.575 1.00 92.25 259 VAL A N 1
ATOM 2110 C CA . VAL A 1 259 ? -17.071 -22.775 26.054 1.00 92.25 259 VAL A CA 1
ATOM 2111 C C . VAL A 1 259 ? -17.095 -24.051 26.883 1.00 92.25 259 VAL A C 1
ATOM 2113 O O . VAL A 1 259 ? -1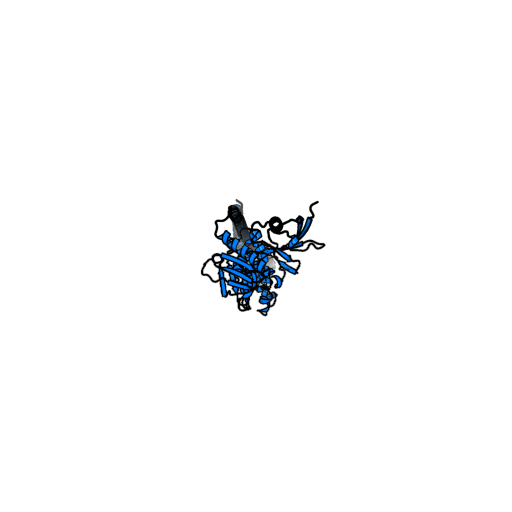8.174 -24.569 27.175 1.00 92.25 259 VAL A O 1
ATOM 2116 N N . GLU A 1 260 ? -15.926 -24.526 27.308 1.00 89.19 260 GLU A N 1
ATOM 2117 C CA . GLU A 1 260 ? -15.819 -25.700 28.161 1.00 89.19 260 GLU A CA 1
ATOM 2118 C C . GLU A 1 260 ? -16.460 -25.433 29.533 1.00 89.19 260 GLU A C 1
ATOM 2120 O O . GLU A 1 260 ? -16.080 -24.501 30.243 1.00 89.19 260 GLU A O 1
ATOM 2125 N N . ALA A 1 261 ? -17.431 -26.263 29.927 1.00 76.38 261 ALA A N 1
ATOM 2126 C CA . ALA A 1 261 ? -18.166 -26.084 31.181 1.00 76.38 261 ALA A CA 1
ATOM 2127 C C . ALA A 1 261 ? -17.271 -26.211 32.432 1.00 76.38 261 ALA A C 1
ATOM 2129 O O . ALA A 1 261 ? -17.543 -25.559 33.441 1.00 76.38 261 ALA A O 1
ATOM 2130 N N . SER A 1 262 ? -16.205 -27.013 32.352 1.00 78.31 262 SER A N 1
ATOM 2131 C CA . SER A 1 262 ? -15.137 -27.154 33.356 1.00 78.31 262 SER A CA 1
ATOM 2132 C C . SER A 1 262 ? -14.092 -26.037 33.304 1.00 78.31 262 SER A C 1
ATOM 2134 O O . SER A 1 262 ? -13.288 -25.910 34.229 1.00 78.31 262 SER A O 1
ATOM 2136 N N . GLY A 1 263 ? -14.086 -25.220 32.247 1.00 81.19 263 GLY A N 1
ATOM 2137 C CA . GLY A 1 263 ? -13.082 -24.189 32.037 1.00 81.19 263 GLY A CA 1
ATOM 2138 C C . GLY A 1 263 ? -13.159 -23.082 33.090 1.00 81.19 263 GLY A C 1
ATOM 2139 O O . GLY A 1 263 ? -14.227 -22.544 33.401 1.00 81.19 263 GLY A O 1
ATOM 2140 N N . LYS A 1 264 ? -12.002 -22.696 33.638 1.00 86.62 264 LYS A N 1
ATOM 2141 C CA . LYS A 1 264 ? -11.914 -21.612 34.622 1.00 86.62 264 LYS A CA 1
ATOM 2142 C C . LYS A 1 264 ? -12.288 -20.277 33.971 1.00 86.62 264 LYS A C 1
ATOM 2144 O O . LYS A 1 264 ? -11.661 -19.854 33.005 1.00 86.62 264 LYS A O 1
ATOM 2149 N N . VAL A 1 265 ? -13.270 -19.578 34.545 1.00 91.50 265 VAL A N 1
ATOM 2150 C CA . VAL A 1 265 ? -13.639 -18.218 34.122 1.00 91.50 265 VAL A CA 1
ATOM 2151 C C . VAL A 1 265 ? -12.458 -17.279 34.360 1.00 91.50 265 VAL A C 1
ATOM 2153 O O . VAL A 1 265 ? -12.015 -17.115 35.500 1.00 91.50 265 VAL A O 1
ATOM 2156 N N . LEU A 1 266 ? -11.969 -16.638 33.299 1.00 92.81 266 LEU A N 1
ATOM 2157 C CA . LEU A 1 266 ? -10.950 -15.603 33.420 1.00 92.81 266 LEU A CA 1
ATOM 2158 C C . LEU A 1 266 ? -11.603 -14.313 33.917 1.00 92.81 266 LEU A C 1
ATOM 2160 O O . LEU A 1 266 ? -12.627 -13.859 33.399 1.00 92.81 266 LEU A O 1
ATOM 2164 N N . VAL A 1 267 ? -10.973 -13.713 34.923 1.00 96.06 267 VAL A N 1
ATOM 2165 C CA . VAL A 1 267 ? -11.431 -12.486 35.565 1.00 96.06 267 VAL A CA 1
ATOM 2166 C C . VAL A 1 267 ? -10.297 -11.473 35.592 1.00 96.06 267 VAL A C 1
ATOM 2168 O O . VAL A 1 267 ? -9.204 -11.760 36.080 1.00 96.06 267 VAL A O 1
ATOM 2171 N N . PHE A 1 268 ? -10.577 -10.265 35.113 1.00 97.19 268 PHE A N 1
ATOM 2172 C CA . PHE A 1 268 ? -9.660 -9.132 35.197 1.00 97.19 268 PHE A CA 1
ATOM 2173 C C . PHE A 1 268 ? -10.413 -7.841 35.517 1.00 97.19 268 PHE A C 1
ATOM 2175 O O . PHE A 1 268 ? -11.643 -7.782 35.478 1.00 97.19 268 PHE A O 1
ATOM 2182 N N . TYR A 1 269 ? -9.668 -6.801 35.868 1.00 98.25 269 TYR A N 1
ATOM 2183 C CA . TYR A 1 269 ? -10.186 -5.513 36.298 1.00 98.25 269 TYR A CA 1
ATOM 2184 C C . TYR A 1 269 ? -9.672 -4.405 35.385 1.00 98.25 269 TYR A C 1
ATOM 2186 O O . TYR A 1 269 ? -8.489 -4.366 35.056 1.00 98.25 269 TYR A O 1
ATOM 2194 N N . THR A 1 270 ? -10.554 -3.491 35.000 1.00 97.38 270 THR A N 1
ATOM 2195 C CA . THR A 1 270 ? -10.214 -2.283 34.243 1.00 97.38 270 THR A CA 1
ATOM 2196 C C . THR A 1 270 ? -10.098 -1.074 35.173 1.00 97.38 270 THR A C 1
ATOM 2198 O O . THR A 1 270 ? -10.519 -1.102 36.334 1.00 97.38 270 THR A O 1
ATOM 2201 N N . ASP A 1 271 ? -9.558 0.024 34.652 1.00 94.19 271 ASP A N 1
ATOM 2202 C CA . ASP A 1 271 ? -9.503 1.326 35.329 1.00 94.19 271 ASP A CA 1
ATOM 2203 C C . ASP A 1 271 ? -10.900 1.925 35.586 1.00 94.19 271 ASP A C 1
ATOM 2205 O O . ASP A 1 271 ? -11.134 2.603 36.585 1.00 94.19 271 ASP A O 1
ATOM 2209 N N . SER A 1 272 ? -11.852 1.671 34.687 1.00 94.25 272 SER A N 1
ATOM 2210 C CA . SER A 1 272 ? -13.178 2.272 34.727 1.00 94.25 272 SER A CA 1
ATOM 2211 C C . SER A 1 272 ? -14.256 1.395 34.087 1.00 94.25 272 SER A C 1
ATOM 2213 O O . SER A 1 272 ? -13.990 0.562 33.218 1.00 94.25 272 SER A O 1
ATOM 2215 N N . THR A 1 273 ? -15.515 1.650 34.456 1.00 94.94 273 THR A N 1
ATOM 2216 C CA . THR A 1 273 ? -16.692 1.032 33.810 1.00 94.94 273 THR A CA 1
ATOM 2217 C C . THR A 1 273 ? -16.792 1.391 32.321 1.00 94.94 273 THR A C 1
ATOM 2219 O O . THR A 1 273 ? -17.336 0.626 31.529 1.00 94.94 273 THR A O 1
ATOM 2222 N N . HIS A 1 274 ? -16.266 2.554 31.919 1.00 91.81 274 HIS A N 1
ATOM 2223 C CA . HIS A 1 274 ? -16.240 2.963 30.514 1.00 91.81 274 HIS A CA 1
ATOM 2224 C C . HIS A 1 274 ? -15.339 2.038 29.691 1.00 91.81 274 HIS A C 1
ATOM 2226 O O . HIS A 1 274 ? -15.771 1.541 28.656 1.00 91.81 274 HIS A O 1
ATOM 2232 N N . THR A 1 275 ? -14.142 1.749 30.197 1.00 95.06 275 THR A N 1
ATOM 2233 C CA . THR A 1 275 ? -13.183 0.840 29.562 1.00 95.06 275 THR A CA 1
ATOM 2234 C C . THR A 1 275 ? -13.724 -0.583 29.492 1.00 95.06 275 THR A C 1
ATOM 2236 O O . THR A 1 275 ? -13.681 -1.189 28.428 1.00 95.06 275 THR A O 1
ATOM 2239 N N . SER A 1 276 ? -14.344 -1.088 30.568 1.00 96.94 276 SER A N 1
ATOM 2240 C CA . SER A 1 276 ? -15.031 -2.392 30.546 1.00 96.94 276 SER A CA 1
ATOM 2241 C C . SER A 1 276 ? -16.100 -2.469 29.446 1.00 96.94 276 SER A C 1
ATOM 2243 O O . SER A 1 276 ? -16.173 -3.452 28.710 1.00 96.94 276 SER A O 1
ATOM 2245 N N . LYS A 1 277 ? -16.904 -1.411 29.280 1.00 94.75 277 LYS A N 1
ATOM 2246 C CA . LYS A 1 277 ? -17.902 -1.335 28.206 1.00 94.75 277 LYS A CA 1
ATOM 2247 C C . LYS A 1 277 ? -17.265 -1.278 26.814 1.00 94.75 277 LYS A C 1
ATOM 2249 O O . LYS A 1 277 ? -17.776 -1.900 25.887 1.00 94.75 277 LYS A O 1
ATOM 2254 N N . LEU A 1 278 ? -16.175 -0.527 26.658 1.00 94.62 278 LEU A N 1
ATOM 2255 C CA . LEU A 1 278 ? -15.451 -0.413 25.394 1.00 94.62 278 LE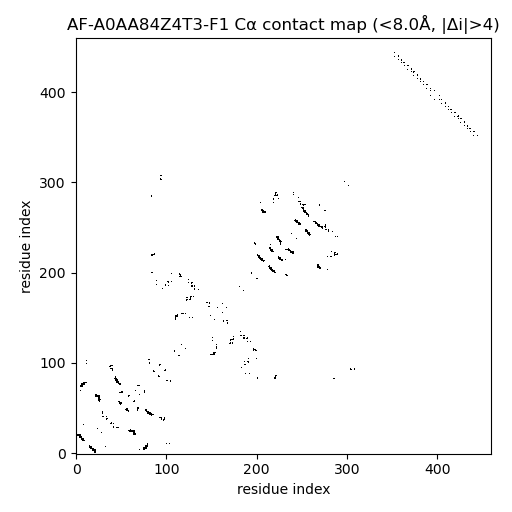U A CA 1
ATOM 2256 C C . LEU A 1 278 ? -14.848 -1.758 24.971 1.00 94.62 278 LEU A C 1
ATOM 2258 O O . LEU A 1 278 ? -15.064 -2.171 23.834 1.00 94.62 278 LEU A O 1
ATOM 2262 N N . ILE A 1 279 ? -14.190 -2.460 25.901 1.00 97.31 279 ILE A N 1
ATOM 2263 C CA . ILE A 1 279 ? -13.680 -3.823 25.700 1.00 97.31 279 ILE A CA 1
ATOM 2264 C C . ILE A 1 279 ? -14.820 -4.733 25.243 1.00 97.31 279 ILE A C 1
ATOM 2266 O O . ILE A 1 279 ? -14.720 -5.328 24.177 1.00 97.31 279 ILE A O 1
ATOM 2270 N N . LEU A 1 280 ? -15.947 -4.768 25.971 1.00 97.25 280 LEU A N 1
ATOM 2271 C CA . LEU A 1 280 ? -17.085 -5.614 25.594 1.00 97.25 280 LEU A CA 1
ATOM 2272 C C . LEU A 1 280 ? -17.577 -5.320 24.169 1.00 97.25 280 LEU A C 1
ATOM 2274 O O . LEU A 1 280 ? -17.821 -6.248 23.400 1.00 97.25 280 LEU A O 1
ATOM 2278 N N . ASN A 1 281 ? -17.716 -4.044 23.807 1.00 95.44 281 ASN A N 1
ATOM 2279 C CA . ASN A 1 281 ? -18.209 -3.636 22.493 1.00 95.44 281 ASN A CA 1
ATOM 2280 C C . ASN A 1 281 ? -17.243 -4.010 21.356 1.00 95.44 281 ASN A C 1
ATOM 2282 O O . ASN A 1 281 ? -17.691 -4.419 20.282 1.00 95.44 281 ASN A O 1
ATOM 2286 N N . LEU A 1 282 ? -15.932 -3.867 21.569 1.00 96.69 282 LEU A N 1
ATOM 2287 C CA . LEU A 1 282 ? -14.921 -4.254 20.584 1.00 96.69 282 LEU A CA 1
ATOM 2288 C C . LEU A 1 282 ? -14.842 -5.773 20.447 1.00 96.69 282 LEU A C 1
ATOM 2290 O O . LEU A 1 282 ? -14.933 -6.277 19.331 1.00 96.69 282 LEU A O 1
ATOM 2294 N N . SER A 1 283 ? -14.778 -6.504 21.561 1.00 98.00 283 SER A N 1
ATOM 2295 C CA . SER A 1 283 ? -14.763 -7.967 21.549 1.00 98.00 283 SER A CA 1
ATOM 2296 C C . SER A 1 283 ? -16.023 -8.553 20.914 1.00 98.00 283 SER A C 1
ATOM 2298 O O . SER A 1 283 ? -15.930 -9.474 20.117 1.00 98.00 283 SER A O 1
ATOM 2300 N N . THR A 1 284 ? -17.206 -7.992 21.194 1.00 96.62 284 THR A N 1
ATOM 2301 C CA . THR A 1 284 ? -18.464 -8.448 20.573 1.00 96.62 284 THR A CA 1
ATOM 2302 C C . THR A 1 284 ? -18.452 -8.244 19.057 1.00 96.62 284 THR A C 1
ATOM 2304 O O . THR A 1 284 ? -18.941 -9.095 18.317 1.00 96.62 284 THR A O 1
ATOM 2307 N N . GLY A 1 285 ? -17.893 -7.127 18.581 1.00 96.56 285 GLY A N 1
ATOM 2308 C CA . GLY A 1 285 ? -17.758 -6.862 17.148 1.00 96.56 285 GLY A CA 1
ATOM 2309 C C . GLY A 1 285 ? -16.772 -7.807 16.459 1.00 96.56 285 GLY A C 1
ATOM 2310 O O . GLY A 1 285 ? -17.133 -8.405 15.448 1.00 96.56 285 GLY A O 1
ATOM 2311 N N . ASN A 1 286 ? -15.584 -8.005 17.042 1.00 98.19 286 ASN A N 1
ATOM 2312 C CA . ASN A 1 286 ? -14.589 -8.951 16.526 1.00 98.19 286 ASN A CA 1
ATOM 2313 C C . ASN A 1 286 ? -15.126 -10.387 16.519 1.00 98.19 286 ASN A C 1
ATOM 2315 O O . ASN A 1 286 ? -15.110 -11.029 15.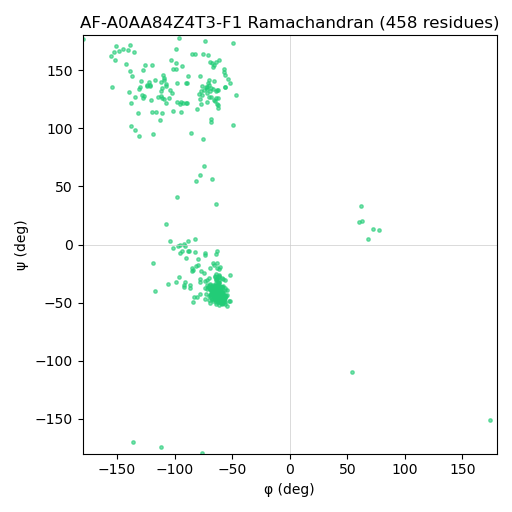476 1.00 98.19 286 ASN A O 1
ATOM 2319 N N . HIS A 1 287 ? -15.718 -10.851 17.624 1.00 97.56 287 HIS A N 1
ATOM 2320 C CA . HIS A 1 287 ? -16.332 -12.180 17.713 1.00 97.56 287 HIS A CA 1
ATOM 2321 C C . HIS A 1 287 ? -17.458 -12.381 16.679 1.00 97.56 287 HIS A C 1
ATOM 2323 O O . HIS A 1 287 ? -17.607 -13.460 16.106 1.00 97.56 287 HIS A O 1
ATOM 2329 N N . LYS A 1 288 ? -18.246 -11.334 16.387 1.00 96.81 288 LYS A N 1
ATOM 2330 C CA . LYS A 1 288 ? -19.269 -11.383 15.331 1.00 96.81 288 LYS A CA 1
ATOM 2331 C C . LYS A 1 288 ? -18.645 -11.549 13.941 1.00 96.81 288 LYS A C 1
ATOM 2333 O O . LYS A 1 288 ? -19.139 -12.363 13.168 1.00 96.81 288 LYS A O 1
ATOM 2338 N N . LEU A 1 289 ? -17.598 -10.790 13.615 1.00 97.25 289 LEU A N 1
ATOM 2339 C CA . LEU A 1 289 ? -16.903 -10.907 12.326 1.00 97.25 289 LEU A CA 1
ATOM 2340 C C . LEU A 1 289 ? -16.189 -12.254 12.187 1.00 97.25 289 LEU A C 1
ATOM 2342 O O . LEU A 1 289 ? -16.309 -12.894 11.147 1.00 97.25 289 LEU A O 1
ATOM 2346 N N . TYR A 1 290 ? -15.559 -12.734 13.259 1.00 97.75 290 TYR A N 1
ATOM 2347 C CA . TYR A 1 290 ? -15.001 -14.082 13.349 1.00 97.75 290 TYR A CA 1
ATOM 2348 C C . TYR A 1 290 ? -16.047 -15.148 12.988 1.00 97.75 290 TYR A C 1
ATOM 2350 O O . TYR A 1 290 ? -15.795 -16.008 12.144 1.00 97.75 290 TYR A O 1
ATOM 2358 N N . ALA A 1 291 ? -17.251 -15.072 13.565 1.00 96.75 291 ALA A N 1
ATOM 2359 C CA . ALA A 1 291 ? -18.327 -16.012 13.255 1.00 96.75 291 ALA A CA 1
ATOM 2360 C C . ALA A 1 291 ? -18.804 -15.912 11.794 1.00 96.75 291 ALA A C 1
ATOM 2362 O O . ALA A 1 291 ? -19.099 -16.937 11.184 1.00 96.75 291 ALA A O 1
ATOM 2363 N N . ILE A 1 292 ? -18.854 -14.700 11.223 1.00 96.38 292 ILE A N 1
ATOM 2364 C CA . ILE A 1 292 ? -19.231 -14.477 9.816 1.00 96.38 292 ILE A CA 1
ATOM 2365 C C . ILE A 1 292 ? -18.215 -15.119 8.863 1.00 96.38 292 ILE A C 1
ATOM 2367 O O . ILE A 1 292 ? -18.630 -15.784 7.923 1.00 96.38 292 ILE A O 1
ATOM 2371 N N . ARG A 1 293 ? -16.908 -15.000 9.129 1.00 95.31 293 ARG A N 1
ATOM 2372 C CA . ARG A 1 293 ? -15.836 -15.585 8.291 1.00 95.31 293 ARG A CA 1
ATOM 2373 C C . ARG A 1 293 ? -15.878 -17.110 8.186 1.00 95.31 293 ARG A C 1
ATOM 2375 O O . ARG A 1 293 ? -15.298 -17.682 7.273 1.00 95.31 293 ARG A O 1
ATOM 2382 N N . ARG A 1 294 ? -16.542 -17.775 9.134 1.00 96.38 294 ARG A N 1
ATOM 2383 C CA . ARG A 1 294 ? -16.704 -19.241 9.177 1.00 96.38 294 ARG A CA 1
ATOM 2384 C C . ARG A 1 294 ? -17.979 -19.721 8.489 1.00 96.38 294 ARG A C 1
ATOM 2386 O O . ARG A 1 294 ? -18.256 -20.916 8.477 1.00 96.38 294 ARG A O 1
ATOM 2393 N N . GLN A 1 295 ? -18.758 -18.796 7.940 1.00 95.19 295 GLN A N 1
ATOM 2394 C CA . GLN A 1 295 ? -19.906 -19.075 7.091 1.00 95.19 295 GLN A CA 1
ATOM 2395 C C . GLN A 1 295 ? -19.530 -18.811 5.627 1.00 95.19 295 GLN A C 1
ATOM 2397 O O . GLN A 1 295 ? -18.596 -18.052 5.363 1.00 95.19 295 GLN A O 1
ATOM 2402 N N . PRO A 1 296 ? -20.251 -19.399 4.659 1.00 95.50 296 PRO A N 1
ATOM 2403 C CA . PRO A 1 296 ? -20.103 -19.024 3.259 1.00 95.50 296 PRO A CA 1
ATOM 2404 C C . PRO A 1 296 ? -20.339 -17.524 3.048 1.00 95.50 296 PRO A C 1
ATOM 2406 O O . PRO A 1 296 ? -21.204 -16.929 3.698 1.00 95.50 296 PRO A O 1
ATOM 2409 N N . ASP A 1 297 ? -19.608 -16.935 2.098 1.00 94.56 297 ASP A N 1
ATOM 2410 C CA . ASP A 1 297 ? -19.779 -15.534 1.712 1.00 94.56 297 ASP A CA 1
ATOM 2411 C C . ASP A 1 297 ? -21.246 -15.223 1.389 1.00 94.56 297 ASP A C 1
ATOM 2413 O O . ASP A 1 297 ? -21.929 -15.982 0.694 1.00 94.56 297 ASP A O 1
ATOM 2417 N N . SER A 1 298 ? -21.718 -14.059 1.839 1.00 95.44 298 SER A N 1
ATOM 2418 C CA . SER A 1 298 ? -23.030 -13.558 1.436 1.00 95.44 298 SER A CA 1
ATOM 2419 C C . SER A 1 298 ? -23.064 -13.280 -0.070 1.00 95.44 298 SER A C 1
ATOM 2421 O O . SER A 1 298 ? -22.036 -13.005 -0.691 1.00 95.44 298 SER A O 1
ATOM 2423 N N . ILE A 1 299 ? -24.261 -13.279 -0.663 1.00 95.50 299 ILE A N 1
ATOM 2424 C CA . ILE A 1 299 ? -24.447 -12.962 -2.092 1.00 95.50 299 ILE A CA 1
ATOM 2425 C C . ILE A 1 299 ? -23.828 -11.599 -2.436 1.00 95.50 299 ILE A C 1
ATOM 2427 O O . ILE A 1 299 ? -23.208 -11.437 -3.485 1.00 95.50 299 ILE A O 1
ATOM 2431 N N . GLU A 1 300 ? -23.959 -10.624 -1.535 1.00 93.69 300 GLU A N 1
ATOM 2432 C CA . GLU A 1 300 ? -23.362 -9.301 -1.692 1.00 93.69 300 GLU A CA 1
ATOM 2433 C C . GLU A 1 300 ? -21.826 -9.376 -1.762 1.00 93.69 300 GLU A C 1
ATOM 2435 O O . GLU A 1 300 ? -21.235 -8.840 -2.699 1.00 93.69 300 GLU A O 1
ATOM 2440 N N . VAL A 1 301 ? -21.179 -10.099 -0.842 1.00 95.31 301 VAL A N 1
ATOM 2441 C CA . VAL A 1 301 ? -19.715 -10.284 -0.833 1.00 95.31 301 VAL A CA 1
ATOM 2442 C C . VAL A 1 301 ? -19.242 -11.041 -2.079 1.00 95.31 301 VAL A C 1
ATOM 2444 O O . VAL A 1 301 ? -18.267 -10.633 -2.710 1.00 95.31 301 VAL A O 1
ATOM 2447 N N . GLN A 1 302 ? -19.961 -12.085 -2.500 1.00 95.44 302 GLN A N 1
ATOM 2448 C CA . GLN A 1 302 ? -19.653 -12.820 -3.732 1.00 95.44 302 GLN A CA 1
ATOM 2449 C C . GLN A 1 302 ? -19.697 -11.901 -4.961 1.00 95.44 302 GLN A C 1
ATOM 2451 O O . GLN A 1 302 ? -18.763 -11.888 -5.763 1.00 95.44 302 GLN A O 1
ATOM 2456 N N . GLN A 1 303 ? -20.736 -11.070 -5.085 1.00 95.69 303 GLN A N 1
ATOM 2457 C CA . GLN A 1 303 ? -20.840 -10.084 -6.165 1.00 95.69 303 GLN A CA 1
ATOM 2458 C C . GLN A 1 303 ? -19.723 -9.035 -6.105 1.00 95.69 303 GLN A C 1
ATOM 2460 O O . GLN A 1 303 ? -19.231 -8.605 -7.151 1.00 95.69 303 GLN A O 1
ATOM 2465 N N . MET A 1 304 ? -19.306 -8.615 -4.905 1.00 94.56 304 MET A N 1
ATOM 2466 C CA . MET A 1 304 ? -18.154 -7.725 -4.746 1.00 94.56 304 MET A CA 1
ATOM 2467 C C . MET A 1 304 ? -16.872 -8.378 -5.268 1.00 94.56 304 MET A C 1
ATOM 2469 O O . MET A 1 304 ? -16.168 -7.738 -6.048 1.00 94.56 304 MET A O 1
ATOM 2473 N N . LYS A 1 305 ? -16.604 -9.642 -4.906 1.00 95.31 305 LYS A N 1
ATOM 2474 C CA . LYS A 1 305 ? -15.421 -10.398 -5.353 1.00 95.31 305 LYS A CA 1
ATOM 2475 C C . LYS A 1 305 ? -15.396 -10.600 -6.867 1.00 95.31 305 LYS A C 1
ATOM 2477 O O . LYS A 1 305 ? -14.366 -10.350 -7.487 1.00 95.31 305 LYS A O 1
ATOM 2482 N N . VAL A 1 306 ? -16.523 -10.986 -7.473 1.00 95.88 306 VAL A N 1
ATOM 2483 C CA . VAL A 1 306 ? -16.630 -11.151 -8.936 1.00 95.88 306 VAL A CA 1
ATOM 2484 C C . VAL A 1 306 ? -16.313 -9.837 -9.649 1.00 95.88 306 VAL A C 1
ATOM 2486 O O . VAL A 1 306 ? -15.418 -9.801 -10.488 1.00 95.88 306 VAL A O 1
ATOM 2489 N N . LYS A 1 307 ? -16.950 -8.731 -9.241 1.00 93.94 307 LYS A N 1
ATOM 2490 C CA . LYS A 1 307 ? -16.693 -7.407 -9.832 1.00 93.94 307 LYS A CA 1
ATOM 2491 C C . LYS A 1 307 ? -15.253 -6.935 -9.631 1.00 93.94 307 LYS A C 1
ATOM 2493 O O . LYS A 1 307 ? -14.692 -6.296 -10.517 1.00 93.94 307 LYS A O 1
ATOM 2498 N N . ALA A 1 308 ? -14.657 -7.202 -8.468 1.00 92.06 308 ALA A N 1
ATOM 2499 C CA . ALA A 1 308 ? -13.263 -6.858 -8.204 1.00 92.06 308 ALA A CA 1
ATOM 2500 C C . ALA A 1 308 ? -12.313 -7.648 -9.117 1.00 92.06 308 ALA A C 1
ATOM 2502 O O . ALA A 1 308 ? -11.396 -7.062 -9.689 1.00 92.06 308 ALA A O 1
ATOM 2503 N N . LYS A 1 309 ? -12.578 -8.945 -9.319 1.00 92.50 309 LYS A N 1
ATOM 2504 C CA . LYS A 1 309 ? -11.805 -9.803 -10.222 1.00 92.50 309 LYS A CA 1
ATOM 2505 C C . LYS A 1 309 ? -11.925 -9.362 -11.682 1.00 92.50 309 LYS A C 1
ATOM 2507 O O . LYS A 1 309 ? -10.907 -9.243 -12.347 1.00 92.50 309 LYS A O 1
ATOM 2512 N N . GLU A 1 310 ? -13.130 -9.050 -12.157 1.00 93.81 310 GLU A N 1
ATOM 2513 C CA . GLU A 1 310 ? -13.347 -8.520 -13.514 1.00 93.81 310 GLU A CA 1
ATOM 2514 C C . GLU A 1 310 ? -12.564 -7.221 -13.746 1.00 93.81 310 GLU A C 1
ATOM 2516 O O . GLU A 1 310 ? -11.847 -7.093 -14.737 1.00 93.81 310 GLU A O 1
ATOM 2521 N N . ARG A 1 311 ? -12.634 -6.274 -12.799 1.00 90.88 311 ARG A N 1
ATOM 2522 C CA . ARG A 1 311 ? -11.857 -5.024 -12.862 1.00 90.88 311 ARG A CA 1
ATOM 2523 C C . ARG A 1 311 ? -10.354 -5.277 -12.859 1.00 90.88 311 ARG A C 1
ATOM 2525 O O . ARG A 1 311 ? -9.629 -4.579 -13.558 1.00 90.88 311 ARG A O 1
ATOM 2532 N N . GLN A 1 312 ? -9.885 -6.246 -12.075 1.00 88.69 312 GLN A N 1
ATOM 2533 C CA . GLN A 1 312 ? -8.477 -6.626 -12.053 1.00 88.69 312 GLN A CA 1
ATOM 2534 C C . GLN A 1 312 ? -8.036 -7.160 -13.420 1.00 88.69 312 GLN A C 1
ATOM 2536 O O . GLN A 1 312 ? -7.077 -6.643 -13.976 1.00 88.69 312 GLN A O 1
ATOM 2541 N N . THR A 1 313 ? -8.787 -8.097 -14.007 1.00 92.12 313 THR A N 1
ATOM 2542 C CA . THR A 1 313 ? -8.483 -8.658 -15.332 1.00 92.12 313 THR A CA 1
ATOM 2543 C C . THR A 1 313 ? -8.452 -7.591 -16.425 1.00 92.12 313 THR A C 1
ATOM 2545 O O . THR A 1 313 ? -7.551 -7.607 -17.258 1.00 92.12 313 THR A O 1
ATOM 2548 N N . ILE A 1 314 ? -9.391 -6.638 -16.409 1.00 92.38 314 ILE A N 1
ATOM 2549 C CA . ILE A 1 314 ? -9.399 -5.522 -17.368 1.00 92.38 314 ILE A CA 1
ATOM 2550 C C . ILE A 1 314 ? -8.136 -4.664 -17.212 1.00 92.38 314 ILE A C 1
ATOM 2552 O O . ILE A 1 314 ? -7.457 -4.396 -18.199 1.00 92.38 314 ILE A O 1
ATOM 2556 N N . ARG A 1 315 ? -7.784 -4.278 -15.977 1.00 88.19 315 ARG A N 1
ATOM 2557 C CA . ARG A 1 315 ? -6.580 -3.472 -15.708 1.00 88.19 315 ARG A CA 1
ATOM 2558 C C . ARG A 1 315 ? -5.294 -4.194 -16.100 1.00 88.19 315 ARG A C 1
ATOM 2560 O O . ARG A 1 315 ? -4.384 -3.557 -16.622 1.00 88.19 315 ARG A O 1
ATOM 2567 N N . ASP A 1 316 ? -5.209 -5.494 -15.845 1.00 88.50 316 ASP A N 1
ATOM 2568 C CA . ASP A 1 316 ? -4.030 -6.290 -16.188 1.00 88.50 316 ASP A CA 1
ATOM 2569 C C . ASP A 1 316 ? -3.866 -6.391 -17.711 1.00 88.50 316 ASP A C 1
ATOM 2571 O O . ASP A 1 316 ? -2.767 -6.166 -18.215 1.00 88.50 316 ASP A O 1
ATOM 2575 N N . ALA A 1 317 ? -4.963 -6.591 -18.452 1.00 91.62 317 ALA A N 1
ATOM 2576 C CA . ALA A 1 317 ? -4.951 -6.576 -19.915 1.00 91.62 317 ALA A CA 1
ATOM 2577 C C . ALA A 1 317 ? -4.569 -5.197 -20.492 1.00 91.62 317 ALA A C 1
ATOM 2579 O O . ALA A 1 317 ? -3.791 -5.112 -21.442 1.00 91.62 317 ALA A O 1
ATOM 2580 N N . GLU A 1 318 ? -5.075 -4.103 -19.912 1.00 90.31 318 GLU A N 1
ATOM 2581 C CA . GLU A 1 318 ? -4.686 -2.740 -20.305 1.00 90.31 318 GLU A CA 1
ATOM 2582 C C . GLU A 1 318 ? -3.193 -2.477 -20.064 1.00 90.31 318 GLU A C 1
ATOM 2584 O O . GLU A 1 318 ? -2.522 -1.893 -20.917 1.00 90.31 318 GLU A O 1
ATOM 2589 N N . ARG A 1 319 ? -2.647 -2.939 -18.932 1.00 86.06 319 ARG A N 1
ATOM 2590 C CA . ARG A 1 319 ? -1.215 -2.809 -18.619 1.00 86.06 319 ARG A CA 1
ATOM 2591 C C . ARG A 1 319 ? -0.337 -3.626 -19.548 1.00 86.06 319 ARG A C 1
ATOM 2593 O O . ARG A 1 319 ? 0.708 -3.135 -19.962 1.00 86.06 319 ARG A O 1
ATOM 2600 N N . GLU A 1 320 ? -0.733 -4.856 -19.849 1.00 89.25 320 GLU A N 1
ATOM 2601 C CA . GLU A 1 320 ? -0.002 -5.716 -20.777 1.00 89.25 320 GLU A CA 1
ATOM 2602 C C . GLU A 1 320 ? 0.040 -5.087 -22.171 1.00 89.25 320 GLU A C 1
ATOM 2604 O O . GLU A 1 320 ? 1.109 -4.990 -22.771 1.00 89.25 320 GLU A O 1
ATOM 2609 N N . LYS A 1 321 ? -1.093 -4.545 -22.634 1.00 92.19 321 LYS A N 1
ATOM 2610 C CA . LYS A 1 321 ? -1.164 -3.809 -23.898 1.00 92.19 321 LYS A CA 1
ATOM 2611 C C . LYS A 1 321 ? -0.248 -2.583 -23.906 1.00 92.19 321 LYS A C 1
ATOM 2613 O O . LYS A 1 321 ? 0.495 -2.397 -24.865 1.00 92.19 321 LYS A O 1
ATOM 2618 N N . LEU A 1 322 ? -0.274 -1.771 -22.846 1.00 87.94 322 LEU A N 1
ATOM 2619 C CA . LEU A 1 322 ? 0.589 -0.592 -22.736 1.00 87.94 322 LEU A CA 1
ATOM 2620 C C . LEU A 1 322 ? 2.075 -0.975 -22.711 1.00 87.94 322 LEU A C 1
ATOM 2622 O O . LEU A 1 322 ? 2.890 -0.308 -23.340 1.00 87.94 322 LEU A O 1
ATOM 2626 N N . ARG A 1 323 ? 2.433 -2.056 -22.008 1.00 86.19 323 ARG A N 1
ATOM 2627 C CA . ARG A 1 323 ? 3.811 -2.556 -21.967 1.00 86.19 323 ARG A CA 1
ATOM 2628 C C . ARG A 1 323 ? 4.272 -3.017 -23.348 1.00 86.19 323 ARG A C 1
ATOM 2630 O O . ARG A 1 323 ? 5.346 -2.618 -23.778 1.00 86.19 323 ARG A O 1
ATOM 2637 N N . ALA A 1 324 ? 3.450 -3.792 -24.053 1.00 91.06 324 ALA A N 1
ATOM 2638 C CA . ALA A 1 324 ? 3.761 -4.232 -25.409 1.00 91.06 324 ALA A CA 1
ATOM 2639 C C . ALA A 1 324 ? 3.939 -3.042 -26.371 1.00 91.06 324 ALA A C 1
ATOM 2641 O O . ALA A 1 324 ? 4.829 -3.058 -27.216 1.00 91.06 324 ALA A O 1
ATOM 2642 N N . GLU A 1 325 ? 3.132 -1.985 -26.219 1.00 91.25 325 GLU A N 1
ATOM 2643 C CA . GLU A 1 325 ? 3.275 -0.745 -26.991 1.00 91.25 325 GLU A CA 1
ATOM 2644 C C . GLU A 1 325 ? 4.588 -0.009 -26.675 1.00 91.25 325 GLU A C 1
ATOM 2646 O O . GLU A 1 325 ? 5.276 0.437 -27.593 1.00 91.25 325 GLU A O 1
ATOM 2651 N N . GLN A 1 326 ? 4.969 0.085 -25.396 1.00 86.88 326 GLN A N 1
ATOM 2652 C CA . GLN A 1 326 ? 6.241 0.682 -24.974 1.00 86.88 326 GLN A CA 1
ATOM 2653 C C . GLN A 1 326 ? 7.445 -0.098 -25.513 1.00 86.88 326 GLN A C 1
ATOM 2655 O O . GLN A 1 326 ? 8.341 0.503 -26.098 1.00 86.88 326 GLN A O 1
ATOM 2660 N N . GLU A 1 327 ? 7.441 -1.425 -25.387 1.00 90.75 327 GLU A N 1
ATOM 2661 C CA . GLU A 1 327 ? 8.511 -2.290 -25.900 1.00 90.75 327 GLU A CA 1
ATOM 2662 C C . GLU A 1 327 ? 8.625 -2.193 -27.430 1.00 90.75 327 GLU A C 1
ATOM 2664 O O . GLU A 1 327 ? 9.723 -2.044 -27.969 1.00 90.75 327 GLU A O 1
ATOM 2669 N N . ALA A 1 328 ? 7.496 -2.200 -28.148 1.00 93.06 328 ALA A N 1
ATOM 2670 C CA . ALA A 1 328 ? 7.486 -2.018 -29.598 1.00 93.06 328 ALA A CA 1
ATOM 2671 C C . ALA A 1 328 ? 8.045 -0.647 -30.009 1.00 93.06 328 ALA A C 1
ATOM 2673 O O . ALA A 1 328 ? 8.797 -0.546 -30.983 1.00 93.06 328 ALA A O 1
ATOM 2674 N N . ARG A 1 329 ? 7.714 0.404 -29.251 1.00 92.19 329 ARG A N 1
ATOM 2675 C CA . ARG A 1 329 ? 8.231 1.753 -29.479 1.00 92.19 329 ARG A CA 1
ATOM 2676 C C . ARG A 1 329 ? 9.734 1.840 -29.233 1.00 92.19 329 ARG A C 1
ATOM 2678 O O . ARG A 1 329 ? 10.427 2.412 -30.064 1.00 92.19 329 ARG A O 1
ATOM 2685 N N . GLU A 1 330 ? 10.245 1.250 -28.156 1.00 92.12 330 GLU A N 1
ATOM 2686 C CA . GLU A 1 330 ? 11.687 1.214 -27.875 1.00 92.12 330 GLU A CA 1
ATOM 2687 C C . GLU A 1 330 ? 12.462 0.496 -28.990 1.00 92.12 330 GLU A C 1
ATOM 2689 O O . GLU A 1 330 ? 13.504 0.978 -29.440 1.00 92.12 330 GLU A O 1
ATOM 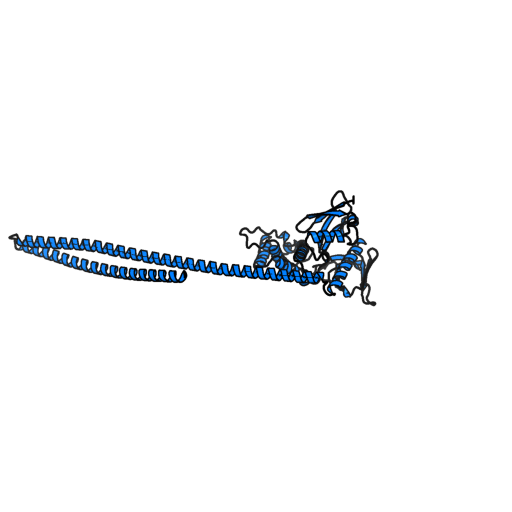2694 N N . VAL A 1 331 ? 11.932 -0.621 -29.501 1.00 94.75 331 VAL A N 1
ATOM 2695 C CA . VAL A 1 331 ? 12.522 -1.336 -30.645 1.00 94.75 331 VAL A CA 1
ATOM 2696 C C . VAL A 1 331 ? 12.508 -0.470 -31.907 1.00 94.75 331 VAL A C 1
ATOM 2698 O O . VAL A 1 331 ? 13.503 -0.424 -32.633 1.00 94.75 331 VAL A O 1
ATOM 2701 N N . MET A 1 332 ? 11.405 0.234 -32.171 1.00 91.81 332 MET A N 1
ATOM 2702 C CA . MET A 1 332 ? 11.285 1.121 -33.329 1.00 91.81 332 MET A CA 1
ATOM 2703 C C . MET A 1 332 ? 12.232 2.324 -33.238 1.00 91.81 332 MET A C 1
ATOM 2705 O O . MET A 1 332 ? 12.893 2.648 -34.221 1.00 91.81 332 MET A O 1
ATOM 2709 N N . GLU A 1 333 ? 12.341 2.953 -32.066 1.00 91.94 333 GLU A N 1
ATOM 2710 C CA . GLU A 1 333 ? 13.262 4.067 -31.811 1.00 91.94 333 GLU A CA 1
ATOM 2711 C C . GLU A 1 333 ? 14.719 3.625 -31.976 1.00 91.94 333 GLU A C 1
ATOM 2713 O O . GLU A 1 333 ? 15.494 4.314 -32.639 1.00 91.94 333 GLU A O 1
ATOM 2718 N N . LYS A 1 334 ? 15.082 2.440 -31.472 1.00 93.94 334 LYS A N 1
ATOM 2719 C CA . LYS A 1 334 ? 16.416 1.872 -31.686 1.00 93.94 334 LYS A CA 1
ATOM 2720 C C . LYS A 1 334 ? 16.694 1.599 -33.166 1.00 93.94 334 LYS A C 1
ATOM 2722 O O . LYS A 1 334 ? 17.748 1.976 -33.664 1.00 93.94 334 LYS A O 1
ATOM 2727 N N . ARG A 1 335 ? 15.733 1.019 -33.895 1.00 92.75 335 ARG A N 1
ATOM 2728 C CA . ARG A 1 335 ? 15.862 0.780 -35.343 1.00 92.75 335 ARG A CA 1
ATOM 2729 C C . ARG A 1 335 ? 16.038 2.085 -36.122 1.00 92.75 335 ARG A C 1
ATOM 2731 O O . ARG A 1 335 ? 16.829 2.128 -37.059 1.00 92.75 335 ARG A O 1
ATOM 2738 N N . LEU A 1 336 ? 15.321 3.141 -35.736 1.00 92.44 336 LEU A N 1
ATOM 2739 C CA . LEU A 1 336 ? 15.474 4.468 -36.330 1.00 92.44 336 LEU A CA 1
ATOM 2740 C C . LEU A 1 336 ? 16.876 5.034 -36.064 1.00 92.44 336 LEU A C 1
ATOM 2742 O O . LEU A 1 336 ? 17.498 5.544 -36.989 1.00 92.44 336 LEU A O 1
ATOM 2746 N N . GLN A 1 337 ? 17.379 4.920 -34.832 1.00 94.00 337 GLN A N 1
ATOM 2747 C CA . GLN A 1 337 ? 18.730 5.364 -34.471 1.00 94.00 337 GLN A CA 1
ATOM 2748 C C . GLN A 1 337 ? 19.810 4.605 -35.249 1.00 94.00 337 GLN A C 1
ATOM 2750 O O . GLN A 1 337 ? 20.726 5.226 -35.782 1.00 94.00 337 GLN A O 1
ATOM 2755 N N . ASP A 1 338 ? 19.680 3.282 -35.364 1.00 92.50 338 ASP A N 1
ATOM 2756 C CA . ASP A 1 338 ? 20.609 2.450 -36.133 1.00 92.50 338 ASP A CA 1
ATOM 2757 C C . ASP A 1 338 ? 20.591 2.837 -37.623 1.00 92.50 338 ASP A C 1
ATOM 2759 O O . ASP A 1 338 ? 21.643 2.981 -38.245 1.00 92.50 338 ASP A O 1
ATOM 2763 N N . MET A 1 339 ? 19.404 3.088 -38.188 1.00 88.88 339 MET A N 1
ATOM 2764 C CA . MET A 1 339 ? 19.256 3.551 -39.571 1.00 88.88 339 MET A CA 1
ATOM 2765 C C . MET A 1 339 ? 19.849 4.952 -39.782 1.00 88.88 339 MET A C 1
ATOM 2767 O O . MET A 1 339 ? 20.550 5.172 -40.764 1.00 88.88 339 MET A O 1
ATOM 2771 N N . GLN A 1 340 ? 19.617 5.891 -38.859 1.00 89.25 340 GLN A N 1
ATOM 2772 C CA . GLN A 1 340 ? 20.210 7.233 -38.904 1.00 89.25 340 GLN A CA 1
ATOM 2773 C C . GLN A 1 340 ? 21.736 7.178 -38.847 1.00 89.25 340 GLN A C 1
ATOM 2775 O O . GLN A 1 340 ? 22.406 7.878 -39.603 1.00 89.25 340 GLN A O 1
ATOM 2780 N N . ARG A 1 341 ? 22.285 6.316 -37.988 1.00 93.38 341 ARG A N 1
ATOM 2781 C CA . ARG A 1 341 ? 23.727 6.102 -37.893 1.00 93.38 341 ARG A CA 1
ATOM 2782 C C . ARG A 1 341 ? 24.297 5.548 -39.195 1.00 93.38 341 ARG A C 1
ATOM 2784 O O . ARG A 1 341 ? 25.300 6.066 -39.670 1.00 93.38 341 ARG A O 1
ATOM 2791 N N . LEU A 1 342 ? 23.646 4.547 -39.787 1.00 91.50 342 LEU A N 1
ATOM 2792 C CA . LEU A 1 342 ? 24.066 3.992 -41.073 1.00 91.50 342 LEU A CA 1
ATOM 2793 C C . LEU A 1 342 ? 24.031 5.054 -42.183 1.00 91.50 342 LEU A C 1
ATOM 2795 O O . LEU A 1 342 ? 24.962 5.146 -42.976 1.00 91.50 342 LEU A O 1
ATOM 2799 N N . MET A 1 343 ? 22.983 5.884 -42.223 1.00 85.19 343 MET A N 1
ATOM 2800 C CA . MET A 1 343 ? 22.898 6.996 -43.175 1.00 85.19 343 MET A CA 1
ATOM 2801 C C . MET A 1 343 ? 24.050 7.988 -43.000 1.00 85.19 343 MET A C 1
ATOM 2803 O O . MET A 1 343 ? 24.644 8.390 -43.995 1.00 85.19 343 MET A O 1
ATOM 2807 N N . GLN A 1 344 ? 24.394 8.342 -41.760 1.00 90.25 344 GLN A N 1
ATOM 2808 C CA . GLN A 1 344 ? 25.517 9.233 -41.478 1.00 90.25 344 GLN A CA 1
ATOM 2809 C C . GLN A 1 344 ? 26.859 8.603 -41.885 1.00 90.25 344 GLN A C 1
ATOM 2811 O O . GLN A 1 344 ? 27.670 9.256 -42.534 1.00 90.25 344 GLN A O 1
ATOM 2816 N N . GLU A 1 345 ? 27.092 7.328 -41.554 1.00 90.62 345 GLU A N 1
ATOM 2817 C CA . GLU A 1 345 ? 28.314 6.608 -41.942 1.00 90.62 345 GLU A CA 1
ATOM 2818 C C . GLU A 1 345 ? 28.470 6.550 -43.474 1.00 90.62 345 GLU A C 1
ATOM 2820 O O . GLU A 1 345 ? 29.575 6.754 -43.991 1.00 90.62 345 GLU A O 1
ATOM 2825 N N . ASN A 1 346 ? 27.363 6.351 -44.199 1.00 87.06 346 ASN A N 1
ATOM 2826 C CA . ASN A 1 346 ? 27.329 6.387 -45.661 1.00 87.06 346 ASN A CA 1
ATOM 2827 C C . ASN A 1 346 ? 27.576 7.795 -46.223 1.00 87.06 346 ASN A C 1
ATOM 2829 O O . ASN A 1 346 ? 28.353 7.936 -47.164 1.00 87.06 346 ASN A O 1
ATOM 2833 N N . GLU A 1 347 ? 26.968 8.841 -45.656 1.00 86.38 347 GLU A N 1
ATOM 2834 C CA . GLU A 1 347 ? 27.197 10.233 -46.073 1.00 86.38 347 GLU A CA 1
ATOM 2835 C C . GLU A 1 347 ? 28.663 10.643 -45.868 1.00 86.38 347 GLU A C 1
ATOM 2837 O O . GLU A 1 347 ? 29.287 11.229 -46.754 1.00 86.38 347 GLU A O 1
ATOM 2842 N N . GLU A 1 348 ? 29.261 10.260 -44.738 1.00 91.00 348 GLU A N 1
ATOM 2843 C CA . GLU A 1 348 ? 30.681 10.486 -44.477 1.00 91.00 348 GLU A CA 1
ATOM 2844 C C . GLU A 1 348 ? 31.577 9.698 -45.447 1.00 91.00 348 GLU A C 1
ATOM 2846 O O . GLU A 1 348 ? 32.601 10.215 -45.896 1.00 91.00 348 GLU A O 1
ATOM 2851 N N . ALA A 1 349 ? 31.220 8.455 -45.792 1.00 88.38 349 ALA A N 1
ATOM 2852 C CA . ALA A 1 349 ? 31.943 7.667 -46.794 1.00 88.38 349 ALA A CA 1
ATOM 2853 C C . ALA A 1 349 ? 31.866 8.297 -48.190 1.00 88.38 349 ALA A C 1
ATOM 2855 O O . ALA A 1 349 ? 32.888 8.393 -48.878 1.00 88.38 349 ALA A O 1
ATOM 2856 N N . PHE A 1 350 ? 30.688 8.791 -48.566 1.00 87.69 350 PHE A N 1
ATOM 2857 C CA . PHE A 1 350 ? 30.471 9.520 -49.808 1.00 87.69 350 PHE A CA 1
ATOM 2858 C C . PHE A 1 350 ? 31.333 10.789 -49.851 1.00 87.69 350 PHE A C 1
ATOM 2860 O O . PHE A 1 350 ? 32.098 10.979 -50.794 1.00 87.69 350 PHE A O 1
ATOM 2867 N N . ALA A 1 351 ? 31.312 11.608 -48.794 1.00 89.81 351 ALA A N 1
ATOM 2868 C CA . ALA A 1 351 ? 32.115 12.828 -48.703 1.00 89.81 351 ALA A CA 1
ATOM 2869 C C . ALA A 1 351 ? 33.631 12.558 -48.757 1.00 89.81 351 ALA A C 1
ATOM 2871 O O . ALA A 1 351 ? 34.374 13.295 -49.414 1.00 89.81 351 ALA A O 1
ATOM 2872 N N . ARG A 1 352 ? 34.106 11.484 -48.104 1.00 91.06 352 ARG A N 1
ATOM 2873 C CA . ARG A 1 352 ? 35.511 11.046 -48.197 1.00 91.06 352 ARG A CA 1
ATOM 2874 C C . ARG A 1 352 ? 35.887 10.698 -49.634 1.00 91.06 352 ARG A C 1
ATOM 2876 O O . ARG A 1 352 ? 36.912 11.168 -50.118 1.00 91.06 352 ARG A O 1
ATOM 2883 N N . THR A 1 353 ? 35.056 9.908 -50.308 1.00 89.75 353 THR A N 1
ATOM 2884 C CA . THR A 1 353 ? 35.303 9.488 -51.694 1.00 89.75 353 THR A CA 1
ATOM 2885 C C . THR A 1 353 ? 35.285 10.683 -52.644 1.00 89.75 353 THR A C 1
ATOM 2887 O O . THR A 1 353 ? 36.201 10.834 -53.448 1.00 89.75 353 THR A O 1
ATOM 2890 N N . GLN A 1 354 ? 34.326 11.596 -52.476 1.00 88.31 354 GLN A N 1
ATOM 2891 C CA . GLN A 1 354 ? 34.241 12.846 -53.231 1.00 88.31 354 GLN A CA 1
ATOM 2892 C C . GLN A 1 354 ? 35.500 13.713 -53.057 1.00 88.31 354 GLN A C 1
ATOM 2894 O O . GLN A 1 354 ? 36.065 14.187 -54.039 1.00 88.31 354 GLN A O 1
ATOM 2899 N N . THR A 1 355 ? 36.003 13.854 -51.825 1.00 92.81 355 THR A N 1
ATOM 2900 C CA . THR A 1 355 ? 37.244 14.603 -51.545 1.00 92.81 355 THR A CA 1
ATOM 2901 C C . THR A 1 355 ? 38.451 13.975 -52.251 1.00 92.81 355 THR A C 1
ATOM 2903 O O . THR A 1 355 ? 39.304 14.682 -52.783 1.00 92.81 355 THR A O 1
ATOM 2906 N N . VAL A 1 356 ? 38.536 12.641 -52.267 1.00 93.12 356 VAL A N 1
ATOM 2907 C CA . VAL A 1 356 ? 39.614 11.912 -52.952 1.00 93.12 356 VAL A CA 1
ATOM 2908 C C . VAL A 1 356 ? 39.533 12.108 -54.469 1.00 93.12 356 VAL A C 1
ATOM 2910 O O . VAL A 1 356 ? 40.560 12.352 -55.100 1.00 93.12 356 VAL A O 1
ATOM 2913 N N . LEU A 1 357 ? 38.331 12.063 -55.053 1.00 91.12 357 LEU A N 1
ATOM 2914 C CA . LEU A 1 357 ? 38.127 12.359 -56.475 1.00 91.12 357 LEU A CA 1
ATOM 2915 C C . LEU A 1 357 ? 38.602 13.775 -56.824 1.00 91.12 357 LEU A C 1
ATOM 2917 O O . LEU A 1 357 ? 39.378 13.935 -57.762 1.00 91.12 357 LEU A O 1
ATOM 2921 N N . GLU A 1 358 ? 38.220 14.780 -56.034 1.00 92.25 358 GLU A N 1
ATOM 2922 C CA . GLU A 1 358 ? 38.648 16.172 -56.231 1.00 92.25 358 GLU A CA 1
ATOM 2923 C C . GLU A 1 358 ? 40.173 16.340 -56.129 1.00 92.25 358 GLU A C 1
ATOM 2925 O O . GLU A 1 358 ? 40.777 17.069 -56.919 1.00 92.25 358 GLU A O 1
ATOM 2930 N N . GLN A 1 359 ? 40.826 15.636 -55.196 1.00 92.88 359 GLN A N 1
ATOM 2931 C CA . GLN A 1 359 ? 42.288 15.632 -55.076 1.00 92.88 359 GLN A CA 1
ATOM 2932 C C . GLN A 1 359 ? 42.962 15.052 -56.324 1.00 92.88 359 GLN A C 1
ATOM 2934 O O . GLN A 1 359 ? 43.922 15.638 -56.833 1.00 92.88 359 GLN A O 1
ATOM 2939 N N . TYR A 1 360 ? 42.459 13.924 -56.833 1.00 91.12 360 TYR A N 1
ATOM 2940 C CA . TYR A 1 360 ? 42.972 13.315 -58.057 1.00 91.12 360 TYR A CA 1
ATOM 2941 C C . TYR A 1 360 ? 42.728 14.200 -59.287 1.00 91.12 360 TYR A C 1
ATOM 2943 O O . TYR A 1 360 ? 43.646 14.384 -60.086 1.00 91.12 360 TYR A O 1
ATOM 2951 N N . GLU A 1 361 ? 41.544 14.804 -59.422 1.00 92.00 361 GLU A N 1
ATOM 2952 C CA . GLU A 1 361 ? 41.238 15.753 -60.502 1.00 92.00 361 GLU A CA 1
ATOM 2953 C C . GLU A 1 361 ? 42.167 16.974 -60.462 1.00 92.00 361 GLU A C 1
ATOM 2955 O O . GLU A 1 361 ? 42.730 17.362 -61.490 1.00 92.00 361 GLU A O 1
ATOM 2960 N N . CYS A 1 362 ? 42.395 17.550 -59.276 1.00 94.50 362 CYS A N 1
ATOM 2961 C CA . CYS A 1 362 ? 43.334 18.655 -59.095 1.00 94.50 362 CYS A CA 1
ATOM 2962 C C . CYS A 1 362 ? 44.755 18.251 -59.514 1.00 94.50 362 CYS A C 1
ATOM 2964 O O . CYS A 1 362 ? 45.386 18.948 -60.308 1.00 94.50 362 CYS A O 1
ATOM 2966 N N . LYS A 1 363 ? 45.231 17.079 -59.071 1.00 93.00 363 LYS A N 1
ATOM 2967 C CA . LYS A 1 363 ? 46.569 16.578 -59.406 1.00 93.00 363 LYS A CA 1
ATOM 2968 C C . LYS A 1 363 ? 46.747 16.327 -60.906 1.00 93.00 363 LYS A C 1
ATOM 2970 O O . LYS A 1 363 ? 47.793 16.664 -61.461 1.00 93.00 363 LYS A O 1
ATOM 2975 N N . VAL A 1 364 ? 45.736 15.775 -61.580 1.00 93.38 364 VAL A N 1
ATOM 2976 C CA . VAL A 1 364 ? 45.745 15.600 -63.043 1.00 93.38 364 VAL A CA 1
ATOM 2977 C C . VAL A 1 364 ? 45.802 16.958 -63.748 1.00 93.38 364 VAL A C 1
ATOM 2979 O O . VAL A 1 364 ? 46.572 17.123 -64.695 1.00 93.38 364 VAL A O 1
ATOM 2982 N N . ASN A 1 365 ? 45.048 17.954 -63.274 1.00 93.19 365 ASN A N 1
ATOM 2983 C CA . ASN A 1 365 ? 45.079 19.312 -63.823 1.00 93.19 365 ASN A CA 1
ATOM 2984 C C . ASN A 1 365 ? 46.436 20.007 -63.612 1.00 93.19 365 ASN A C 1
ATOM 2986 O O . ASN A 1 365 ? 46.937 20.649 -64.536 1.00 93.19 365 ASN A O 1
ATOM 2990 N N . GLU A 1 366 ? 47.062 19.843 -62.445 1.00 93.50 366 GLU A N 1
ATOM 2991 C CA . GLU A 1 366 ? 48.419 20.335 -62.174 1.00 93.50 366 GLU A CA 1
ATOM 2992 C C . GLU A 1 366 ? 49.449 19.701 -63.115 1.00 93.50 366 GLU A C 1
ATOM 2994 O O . GLU A 1 366 ? 50.243 20.411 -63.732 1.00 93.50 366 GLU A O 1
ATOM 2999 N N . LEU A 1 367 ? 49.416 18.372 -63.268 1.00 91.81 367 LEU A N 1
ATOM 3000 C CA . LEU A 1 367 ? 50.315 17.653 -64.174 1.00 91.81 367 LEU A CA 1
ATOM 3001 C C . LEU A 1 367 ? 50.087 18.057 -65.635 1.00 91.81 367 LEU A C 1
ATOM 3003 O O . LEU A 1 367 ? 51.050 18.184 -66.385 1.00 91.81 367 LEU A O 1
ATOM 3007 N N . ASN A 1 368 ? 48.841 18.323 -66.039 1.00 91.31 368 ASN A N 1
ATOM 3008 C CA . ASN A 1 368 ? 48.530 18.879 -67.358 1.00 91.31 368 ASN A CA 1
ATOM 3009 C C . ASN A 1 368 ? 49.177 20.251 -67.573 1.00 91.31 368 ASN A C 1
ATOM 3011 O O . ASN A 1 368 ? 49.773 20.480 -68.624 1.00 91.31 368 ASN A O 1
ATOM 3015 N N . ALA A 1 369 ? 49.083 21.150 -66.591 1.00 92.75 369 ALA A N 1
ATOM 3016 C CA . ALA A 1 369 ? 49.688 22.476 -66.681 1.00 92.75 369 ALA A CA 1
ATOM 3017 C C . ALA A 1 369 ? 51.222 22.397 -66.771 1.00 92.75 369 ALA A C 1
ATOM 3019 O O . ALA A 1 369 ? 51.812 23.031 -67.644 1.00 92.75 369 ALA A O 1
ATOM 3020 N N . GLN A 1 370 ? 51.851 21.565 -65.931 1.00 91.06 370 GLN A N 1
ATOM 3021 C CA . GLN A 1 370 ? 53.297 21.313 -65.971 1.00 91.06 370 GLN A CA 1
ATOM 3022 C C . GLN A 1 370 ? 53.731 20.736 -67.320 1.00 91.06 370 GLN A C 1
ATOM 3024 O O . GLN A 1 370 ? 54.718 21.175 -67.899 1.00 91.06 370 GLN A O 1
ATOM 3029 N N . LEU A 1 371 ? 52.968 19.782 -67.857 1.00 91.31 371 LEU A N 1
ATOM 3030 C CA . LEU A 1 371 ? 53.278 19.167 -69.141 1.00 91.31 371 LEU A CA 1
ATOM 3031 C C . LEU A 1 371 ? 53.251 20.190 -70.288 1.00 91.31 371 LEU A C 1
ATOM 3033 O O . LEU A 1 371 ? 54.094 20.135 -71.180 1.00 91.31 371 LEU A O 1
ATOM 3037 N N . GLU A 1 372 ? 52.309 21.135 -70.276 1.00 90.81 372 GLU A N 1
ATOM 3038 C CA . GLU A 1 372 ? 52.265 22.212 -71.272 1.00 90.81 372 GLU A CA 1
ATOM 3039 C C . GLU A 1 372 ? 53.421 23.213 -71.116 1.00 90.81 372 GLU A C 1
ATOM 3041 O O . GLU A 1 372 ? 53.962 23.686 -72.122 1.00 90.81 372 GLU A O 1
ATOM 3046 N N . GLU A 1 373 ? 53.854 23.497 -69.885 1.00 90.88 373 GLU A N 1
ATOM 3047 C CA . GLU A 1 373 ? 55.034 24.326 -69.616 1.00 90.88 373 GLU A CA 1
ATOM 3048 C C . GLU A 1 373 ? 56.318 23.671 -70.148 1.00 90.88 373 GLU A C 1
ATOM 3050 O O . GLU A 1 373 ? 57.040 24.290 -70.933 1.00 90.88 373 GLU A O 1
ATOM 3055 N N . GLU A 1 374 ? 56.551 22.395 -69.831 1.00 88.88 374 GLU A N 1
ATOM 3056 C CA . GLU A 1 374 ? 57.705 21.623 -70.319 1.00 88.88 374 GLU A CA 1
ATOM 3057 C C . GLU A 1 374 ? 57.670 21.457 -71.852 1.00 88.88 374 GLU A C 1
ATOM 3059 O O . GLU A 1 374 ? 58.689 21.589 -72.531 1.00 88.88 374 GLU A O 1
ATOM 3064 N N . LYS A 1 375 ? 56.487 21.262 -72.461 1.00 89.38 375 LYS A N 1
ATOM 3065 C CA . LYS A 1 375 ? 56.343 21.249 -73.932 1.00 89.38 375 LYS A CA 1
ATOM 3066 C C . LYS A 1 375 ? 56.733 22.590 -74.551 1.00 89.38 375 LYS A C 1
ATOM 3068 O O . LYS A 1 375 ? 57.358 22.614 -75.616 1.00 89.38 375 LYS A O 1
ATOM 3073 N N . SER A 1 376 ? 56.351 23.697 -73.915 1.00 89.69 376 SER A N 1
ATOM 3074 C CA . SER A 1 376 ? 56.715 25.047 -74.348 1.00 89.69 376 SER A CA 1
ATOM 3075 C C . SER A 1 376 ? 58.223 25.283 -74.216 1.00 89.69 376 SER A C 1
ATOM 3077 O O . SER A 1 376 ? 58.847 25.753 -75.171 1.00 89.69 376 SER A O 1
ATOM 3079 N N . ALA A 1 377 ? 58.829 24.886 -73.092 1.00 88.56 377 ALA A N 1
ATOM 3080 C CA . ALA A 1 377 ? 60.272 24.960 -72.858 1.00 88.56 377 ALA A CA 1
ATOM 3081 C C . ALA A 1 377 ? 61.060 24.131 -73.884 1.00 88.56 377 ALA A C 1
ATOM 3083 O O . ALA A 1 377 ? 61.969 24.651 -74.538 1.00 88.56 377 ALA A O 1
ATOM 3084 N N . ARG A 1 378 ? 60.645 22.883 -74.137 1.00 90.38 378 ARG A N 1
ATOM 3085 C CA . ARG A 1 378 ? 61.214 22.041 -75.197 1.00 90.38 378 ARG A CA 1
ATOM 3086 C C . ARG A 1 378 ? 61.137 22.716 -76.563 1.00 90.38 378 ARG A C 1
ATOM 3088 O O . ARG A 1 378 ? 62.131 22.761 -77.281 1.00 90.38 378 ARG A O 1
ATOM 3095 N N . LYS A 1 379 ? 59.985 23.290 -76.915 1.00 89.94 379 LYS A N 1
ATOM 3096 C CA . LYS A 1 379 ? 59.808 24.001 -78.189 1.00 89.94 379 LYS A CA 1
ATOM 3097 C C . LYS A 1 379 ? 60.718 25.228 -78.297 1.00 89.94 379 LYS A C 1
ATOM 3099 O O . LYS A 1 379 ? 61.211 25.534 -79.380 1.00 89.94 379 LYS A O 1
ATOM 3104 N N . GLN A 1 380 ? 60.964 25.941 -77.196 1.00 90.12 380 GLN A N 1
ATOM 3105 C CA . GLN A 1 380 ? 61.936 27.038 -77.169 1.00 90.12 380 GLN A CA 1
ATOM 3106 C C . GLN A 1 380 ? 63.365 26.538 -77.417 1.00 90.12 380 GLN A C 1
ATOM 3108 O O . GLN A 1 380 ? 64.088 27.164 -78.191 1.00 90.12 380 GLN A O 1
ATOM 3113 N N . LEU A 1 381 ? 63.753 25.403 -76.826 1.00 87.19 381 LEU A N 1
ATOM 3114 C CA . LEU A 1 381 ? 65.051 24.772 -77.079 1.00 87.19 381 LEU A CA 1
ATOM 3115 C C . LEU A 1 381 ? 65.189 24.291 -78.529 1.00 87.19 381 LEU A C 1
ATOM 3117 O O . LEU A 1 381 ? 66.225 24.537 -79.139 1.00 87.19 381 LEU A O 1
ATOM 3121 N N . GLU A 1 382 ? 64.149 23.685 -79.109 1.00 86.94 382 GLU A N 1
ATOM 3122 C CA . GLU A 1 382 ? 64.113 23.290 -80.528 1.00 86.94 382 GLU A CA 1
ATOM 3123 C C . GLU A 1 382 ? 64.262 24.508 -81.457 1.00 86.94 382 GLU A C 1
ATOM 3125 O O . GLU A 1 382 ? 65.019 24.474 -82.428 1.00 86.94 382 GLU A O 1
ATOM 3130 N N . ASN A 1 383 ? 63.597 25.625 -81.140 1.00 89.19 383 ASN A N 1
ATOM 3131 C CA . ASN A 1 383 ? 63.749 26.873 -81.892 1.00 89.19 383 ASN A CA 1
ATOM 3132 C C . ASN A 1 383 ? 65.169 27.453 -81.771 1.00 89.19 383 ASN A C 1
ATOM 3134 O O . ASN A 1 383 ? 65.714 27.951 -82.757 1.00 89.19 383 ASN A O 1
ATOM 3138 N N . LEU A 1 384 ? 65.775 27.396 -80.578 1.00 85.69 384 LEU A N 1
ATOM 3139 C CA . LEU A 1 384 ? 67.151 27.846 -80.349 1.00 85.69 384 LEU A CA 1
ATOM 3140 C C . LEU A 1 384 ? 68.156 26.952 -81.089 1.00 85.69 384 LEU A C 1
ATOM 3142 O O . LEU A 1 384 ? 69.083 27.469 -81.710 1.00 85.69 384 LEU A O 1
ATOM 3146 N N . GLN A 1 385 ? 67.935 25.634 -81.094 1.00 84.69 385 GLN A N 1
ATOM 3147 C CA . GLN A 1 385 ? 68.701 24.677 -81.892 1.00 84.69 385 GLN A CA 1
ATOM 3148 C C . GLN A 1 385 ? 68.624 25.025 -83.383 1.00 84.69 385 GLN A C 1
ATOM 3150 O O . GLN A 1 385 ? 69.660 25.154 -84.035 1.00 84.69 385 GLN A O 1
ATOM 3155 N N . TYR A 1 386 ? 67.414 25.237 -83.910 1.00 84.06 386 TYR A N 1
ATOM 3156 C CA . TYR A 1 386 ? 67.197 25.628 -85.303 1.00 84.06 386 TYR A CA 1
ATOM 3157 C C . TYR A 1 386 ? 67.922 26.941 -85.644 1.00 84.06 386 TYR A C 1
ATOM 3159 O O . TYR A 1 386 ? 68.582 27.045 -86.680 1.00 84.06 386 TYR A O 1
ATOM 3167 N N . TYR A 1 387 ? 67.865 27.934 -84.750 1.00 82.94 387 TYR A N 1
ATOM 3168 C CA . TYR A 1 387 ? 68.562 29.207 -84.922 1.00 82.94 387 TYR A CA 1
ATOM 3169 C C . TYR A 1 387 ? 70.091 29.046 -84.938 1.00 82.94 387 TYR A C 1
ATOM 3171 O O . TYR A 1 387 ? 70.751 29.631 -85.799 1.00 82.94 387 TYR A O 1
ATOM 3179 N N . LEU A 1 388 ? 70.668 28.237 -84.038 1.00 76.88 388 LEU A N 1
ATOM 3180 C CA . LEU A 1 388 ? 72.106 27.938 -84.042 1.00 76.88 388 LEU A CA 1
ATOM 3181 C C . LEU A 1 388 ? 72.536 27.181 -85.305 1.00 76.88 388 LEU A C 1
ATOM 3183 O O . LEU A 1 388 ? 73.580 27.497 -85.878 1.00 76.88 388 LEU A O 1
ATOM 3187 N N . GLU A 1 389 ? 71.741 26.218 -85.776 1.00 75.88 389 GLU A N 1
ATOM 3188 C CA . GLU A 1 389 ? 71.993 25.505 -87.035 1.00 75.88 389 GLU A CA 1
ATOM 3189 C C . GLU A 1 389 ? 71.972 26.461 -88.237 1.00 75.88 389 GLU A C 1
ATOM 3191 O O . GLU A 1 389 ? 72.845 26.398 -89.110 1.00 75.88 389 GLU A O 1
ATOM 3196 N N . GLU A 1 390 ? 71.023 27.399 -88.267 1.00 77.50 390 GLU A N 1
ATOM 3197 C CA . GLU A 1 390 ? 70.929 28.413 -89.315 1.00 77.50 390 GLU A CA 1
ATOM 3198 C C . GLU A 1 390 ? 72.073 29.445 -89.243 1.00 77.50 390 GLU A C 1
ATOM 3200 O O . GLU A 1 390 ? 72.610 29.834 -90.286 1.00 77.50 390 GLU A O 1
ATOM 3205 N N . ALA A 1 391 ? 72.501 29.849 -88.041 1.00 72.56 391 ALA A N 1
ATOM 3206 C CA . ALA A 1 391 ? 73.651 30.731 -87.824 1.00 72.56 391 ALA A CA 1
ATOM 3207 C C . ALA A 1 391 ? 74.976 30.072 -88.253 1.00 72.56 391 ALA A C 1
ATOM 3209 O O . ALA A 1 391 ? 75.772 30.697 -88.959 1.00 72.56 391 ALA A O 1
ATOM 3210 N N . ASN A 1 392 ? 75.171 28.786 -87.932 1.00 69.25 392 ASN A N 1
ATOM 3211 C CA . ASN A 1 392 ? 76.309 27.978 -88.391 1.00 69.25 392 ASN A CA 1
ATOM 3212 C C . ASN A 1 392 ? 76.332 27.843 -89.929 1.00 69.25 392 ASN A C 1
ATOM 3214 O O . ASN A 1 392 ? 77.395 27.779 -90.546 1.00 69.25 392 ASN A O 1
ATOM 3218 N N . ARG A 1 393 ? 75.154 27.852 -90.574 1.00 68.50 393 ARG A N 1
ATOM 3219 C CA . ARG A 1 393 ? 75.010 27.804 -92.040 1.00 68.50 393 ARG A CA 1
ATOM 3220 C C . ARG A 1 393 ? 75.359 29.127 -92.734 1.00 68.50 393 ARG A C 1
ATOM 3222 O O . ARG A 1 393 ? 75.682 29.105 -93.921 1.00 68.50 393 ARG A O 1
ATOM 3229 N N . LYS A 1 394 ? 75.257 30.273 -92.045 1.00 66.19 394 LYS A N 1
ATOM 3230 C CA . LYS A 1 394 ? 75.307 31.619 -92.656 1.00 66.19 394 LYS A CA 1
ATOM 3231 C C . LYS A 1 394 ? 76.643 32.369 -92.537 1.00 66.19 394 LYS A C 1
ATOM 3233 O O . LYS A 1 394 ? 76.747 33.439 -93.131 1.00 66.19 394 LYS A O 1
ATOM 3238 N N . LEU A 1 395 ? 77.676 31.855 -91.861 1.00 52.66 395 LEU A N 1
ATOM 3239 C CA . LEU A 1 395 ? 78.944 32.587 -91.677 1.00 52.66 395 LEU A CA 1
ATOM 3240 C C . LEU A 1 395 ? 80.200 31.779 -92.051 1.00 52.66 395 LEU A C 1
ATOM 3242 O O . LEU A 1 395 ? 80.334 30.594 -91.751 1.00 52.66 395 LEU A O 1
ATOM 3246 N N . GLY A 1 396 ? 81.166 32.462 -92.677 1.00 57.97 396 GLY A N 1
ATOM 3247 C CA . GLY A 1 396 ? 82.541 32.000 -92.888 1.00 57.97 396 GLY A CA 1
ATOM 3248 C C . GLY A 1 396 ? 83.350 32.058 -91.591 1.00 57.97 396 GLY A C 1
ATOM 3249 O O . GLY A 1 396 ? 84.237 32.891 -91.456 1.00 57.97 396 GLY A O 1
ATOM 3250 N N . LEU A 1 397 ? 82.984 31.202 -90.639 1.00 57.59 397 LEU A N 1
ATOM 3251 C CA . LEU A 1 397 ? 83.526 31.153 -89.280 1.00 57.59 397 LEU A CA 1
ATOM 3252 C C . LEU A 1 397 ? 84.900 30.472 -89.221 1.00 57.59 397 LEU A C 1
ATOM 3254 O O . LEU A 1 397 ? 85.138 29.488 -89.939 1.00 57.59 397 LEU A O 1
ATOM 3258 N N . SER A 1 398 ? 85.764 30.962 -88.327 1.00 62.38 398 SER A N 1
ATOM 3259 C CA . SER A 1 398 ? 87.050 30.348 -87.968 1.00 62.38 398 SER A CA 1
ATOM 3260 C C . SER A 1 398 ? 86.848 28.946 -87.368 1.00 62.38 398 SER A C 1
ATOM 3262 O O . SER A 1 398 ? 85.770 28.614 -86.871 1.00 62.38 398 SER A O 1
ATOM 3264 N N . ILE A 1 399 ? 87.884 28.098 -87.396 1.00 66.19 399 ILE A N 1
ATOM 3265 C CA . ILE A 1 399 ? 87.833 26.724 -86.852 1.00 66.19 399 ILE A CA 1
ATOM 3266 C C . ILE A 1 399 ? 87.406 26.732 -85.370 1.00 66.19 399 ILE A C 1
ATOM 3268 O O . ILE A 1 399 ? 86.612 25.886 -84.960 1.00 66.19 399 ILE A O 1
ATOM 3272 N N . GLU A 1 400 ? 87.856 27.727 -84.599 1.00 67.88 400 GLU A N 1
ATOM 3273 C CA . GLU A 1 400 ? 87.507 27.899 -83.180 1.00 67.88 400 GLU A CA 1
ATOM 3274 C C . GLU A 1 400 ? 86.023 28.253 -82.964 1.00 67.88 400 GLU A C 1
ATOM 3276 O O . GLU A 1 400 ? 85.385 27.741 -82.046 1.00 67.88 400 GLU A O 1
ATOM 3281 N N . GLU A 1 401 ? 85.437 29.085 -83.830 1.00 66.88 401 GLU A N 1
ATOM 3282 C CA . GLU A 1 401 ? 84.026 29.493 -83.750 1.00 66.88 401 GLU A CA 1
ATOM 3283 C C . GLU A 1 401 ? 83.083 28.338 -84.121 1.00 66.88 401 GLU A C 1
ATOM 3285 O O . GLU A 1 401 ? 82.054 28.145 -83.477 1.00 66.88 401 GLU A O 1
ATOM 3290 N N . ARG A 1 402 ? 83.465 27.503 -85.100 1.00 67.00 402 ARG A N 1
ATOM 3291 C CA . ARG A 1 402 ? 82.725 26.270 -85.433 1.00 67.00 402 ARG A CA 1
ATOM 3292 C C . ARG A 1 402 ? 82.762 25.248 -84.301 1.00 67.00 402 ARG A C 1
ATOM 3294 O O . ARG A 1 402 ? 81.765 24.567 -84.081 1.00 67.00 402 ARG A O 1
ATOM 3301 N N . GLN A 1 403 ? 83.889 25.134 -83.593 1.00 74.06 403 GLN A N 1
ATOM 3302 C CA . GLN A 1 403 ? 83.992 24.267 -82.418 1.00 74.06 403 GLN A CA 1
ATOM 3303 C C . GLN A 1 403 ? 83.118 24.764 -81.261 1.00 74.06 403 GLN A C 1
ATOM 3305 O O . GLN A 1 403 ? 82.443 23.943 -80.648 1.00 74.06 403 GLN A O 1
ATOM 3310 N N . ARG A 1 404 ? 83.054 26.080 -81.006 1.00 75.81 404 ARG A N 1
ATOM 3311 C CA . ARG A 1 404 ? 82.147 26.647 -79.988 1.00 75.81 404 ARG A CA 1
ATOM 3312 C C . ARG A 1 404 ? 80.673 26.409 -80.313 1.00 75.81 404 ARG A C 1
ATOM 3314 O O . ARG A 1 404 ? 79.946 25.925 -79.458 1.00 75.81 404 ARG A O 1
ATOM 3321 N N . ILE A 1 405 ? 80.243 26.664 -81.551 1.00 73.19 405 ILE A N 1
ATOM 3322 C CA . ILE A 1 405 ? 78.848 26.423 -81.965 1.00 73.19 405 ILE A CA 1
ATOM 3323 C C . ILE A 1 405 ? 78.501 24.926 -81.928 1.00 73.19 405 ILE A C 1
ATOM 3325 O O . ILE A 1 405 ? 77.378 24.560 -81.593 1.00 73.19 405 ILE A O 1
ATOM 3329 N N . ALA A 1 406 ? 79.451 24.043 -82.258 1.00 76.94 406 ALA A N 1
ATOM 3330 C CA . ALA A 1 406 ? 79.256 22.600 -82.122 1.00 76.94 406 ALA A CA 1
ATOM 3331 C C . ALA A 1 406 ? 79.080 22.181 -80.651 1.00 76.94 406 ALA A C 1
ATOM 3333 O O . ALA A 1 406 ? 78.174 21.408 -80.359 1.00 76.94 406 ALA A O 1
ATOM 3334 N N . GLN A 1 407 ? 79.877 22.743 -79.735 1.00 80.06 407 GLN A N 1
ATOM 3335 C CA . GLN A 1 407 ? 79.717 22.529 -78.292 1.00 80.06 407 GLN A CA 1
ATOM 3336 C C . GLN A 1 407 ? 78.358 23.042 -77.787 1.00 80.06 407 GLN A C 1
ATOM 3338 O O . GLN A 1 407 ? 77.636 22.288 -77.146 1.00 80.06 407 GLN A O 1
ATOM 3343 N N . GLU A 1 408 ? 77.954 24.264 -78.148 1.00 81.75 408 GLU A N 1
ATOM 3344 C CA . GLU A 1 408 ? 76.643 24.828 -77.776 1.00 81.75 408 GLU A CA 1
ATOM 3345 C C . GLU A 1 408 ? 75.468 24.005 -78.338 1.00 81.75 408 GLU A C 1
ATOM 3347 O O . GLU A 1 408 ? 74.454 23.813 -77.666 1.00 81.75 408 GLU A O 1
ATOM 3352 N N . ARG A 1 409 ? 75.599 23.465 -79.557 1.00 79.06 409 ARG A N 1
ATOM 3353 C CA . ARG A 1 409 ? 74.608 22.555 -80.150 1.00 79.06 409 ARG A CA 1
ATOM 3354 C C . ARG A 1 409 ? 74.516 21.241 -79.375 1.00 79.06 409 ARG A C 1
ATOM 3356 O O . ARG A 1 409 ? 73.408 20.762 -79.143 1.00 79.06 409 ARG A O 1
ATOM 3363 N N . ASP A 1 410 ? 75.644 20.633 -79.025 1.00 83.69 410 ASP A N 1
ATOM 3364 C CA . ASP A 1 410 ? 75.662 19.383 -78.262 1.00 83.69 410 ASP A CA 1
ATOM 3365 C C . ASP A 1 410 ? 75.080 19.595 -76.853 1.00 83.69 410 ASP A C 1
ATOM 3367 O O . ASP A 1 410 ? 74.306 18.764 -76.379 1.00 83.69 410 ASP A O 1
ATOM 3371 N N . GLU A 1 411 ? 75.338 20.751 -76.234 1.00 86.69 411 GLU A N 1
ATOM 3372 C CA . GLU A 1 411 ? 74.714 21.169 -74.973 1.00 86.69 411 GLU A CA 1
ATOM 3373 C C . GLU A 1 411 ? 73.192 21.359 -75.094 1.00 86.69 411 GLU A C 1
ATOM 3375 O O . GLU A 1 411 ? 72.445 20.905 -74.227 1.00 86.69 411 GLU A O 1
ATOM 3380 N N . ILE A 1 412 ? 72.698 21.997 -76.162 1.00 86.06 412 ILE A N 1
ATOM 3381 C CA . ILE A 1 412 ? 71.251 22.143 -76.395 1.00 86.06 412 ILE A CA 1
ATOM 3382 C C . ILE A 1 412 ? 70.597 20.791 -76.692 1.00 86.06 412 ILE A C 1
ATOM 3384 O O . ILE A 1 412 ? 69.522 20.521 -76.167 1.00 86.06 412 ILE A O 1
ATOM 3388 N N . ASN A 1 413 ? 71.242 19.911 -77.461 1.00 85.31 413 ASN A N 1
ATOM 3389 C CA . ASN A 1 413 ? 70.736 18.557 -77.707 1.00 85.31 413 ASN A CA 1
ATOM 3390 C C . ASN A 1 413 ? 70.687 17.720 -76.425 1.00 85.31 413 ASN A C 1
ATOM 3392 O O . ASN A 1 413 ? 69.733 16.968 -76.222 1.00 85.31 413 ASN A O 1
ATOM 3396 N N . ALA A 1 414 ? 71.676 17.868 -75.539 1.00 87.56 414 ALA A N 1
ATOM 3397 C CA . ALA A 1 414 ? 71.644 17.251 -74.218 1.00 87.56 414 ALA A CA 1
ATOM 3398 C C . ALA A 1 414 ? 70.448 17.763 -73.396 1.00 87.56 414 ALA A C 1
ATOM 3400 O O . ALA A 1 414 ? 69.698 16.948 -72.863 1.00 87.56 414 ALA A O 1
ATOM 3401 N N . LYS A 1 415 ? 70.201 19.082 -73.386 1.00 89.38 415 LYS A N 1
ATOM 3402 C CA . LYS A 1 415 ? 69.035 19.693 -72.716 1.00 89.38 415 LYS A CA 1
ATOM 3403 C C . LYS A 1 415 ? 67.697 19.268 -73.324 1.00 89.38 415 LYS A C 1
ATOM 3405 O O . LYS A 1 415 ? 66.745 19.050 -72.587 1.00 89.38 415 LYS A O 1
ATOM 3410 N N . ILE A 1 416 ? 67.601 19.124 -74.647 1.00 87.19 416 ILE A N 1
ATOM 3411 C CA . ILE A 1 416 ? 66.393 18.615 -75.320 1.00 87.19 416 ILE A CA 1
ATOM 3412 C C . ILE A 1 416 ? 66.139 17.155 -74.933 1.00 87.19 416 ILE A C 1
ATOM 3414 O O . ILE A 1 416 ? 64.999 16.786 -74.668 1.00 87.19 416 ILE A O 1
ATOM 3418 N N . ASN A 1 417 ? 67.181 16.323 -74.873 1.00 88.06 417 ASN A N 1
ATOM 3419 C CA . ASN A 1 417 ? 67.047 14.933 -74.436 1.00 88.06 417 ASN A CA 1
ATOM 3420 C C . ASN A 1 417 ? 66.635 14.828 -72.962 1.00 88.06 417 ASN A C 1
ATOM 3422 O O . ASN A 1 417 ? 65.763 14.025 -72.645 1.00 88.06 417 ASN A O 1
ATOM 3426 N N . GLU A 1 418 ? 67.206 15.657 -72.087 1.00 88.81 418 GLU A N 1
ATOM 3427 C CA . GLU A 1 418 ? 66.803 15.770 -70.679 1.00 88.81 418 GLU A CA 1
ATOM 3428 C C . GLU A 1 418 ? 65.335 16.208 -70.552 1.00 88.81 418 GLU A C 1
ATOM 3430 O O . GLU A 1 418 ? 64.551 15.585 -69.843 1.00 88.81 418 GLU A O 1
ATOM 3435 N N . GLN A 1 419 ? 64.917 17.212 -71.325 1.00 88.00 419 GLN A N 1
ATOM 3436 C CA . GLN A 1 419 ? 63.529 17.677 -71.381 1.00 88.00 419 GLN A CA 1
ATOM 3437 C C . GLN A 1 419 ? 62.563 16.626 -71.948 1.00 88.00 419 GLN A C 1
ATOM 3439 O O . GLN A 1 419 ? 61.441 16.503 -71.468 1.00 88.00 419 GLN A O 1
ATOM 3444 N N . ASN A 1 420 ? 62.985 15.820 -72.926 1.00 87.88 420 ASN A N 1
ATOM 3445 C CA . ASN A 1 420 ? 62.197 14.688 -73.422 1.00 87.88 420 ASN A CA 1
ATOM 3446 C C . ASN A 1 420 ? 62.026 13.596 -72.355 1.00 87.88 420 ASN A C 1
ATOM 3448 O O . ASN A 1 420 ? 60.944 13.023 -72.255 1.00 87.88 420 ASN A O 1
ATOM 3452 N N . GLN A 1 421 ? 63.064 13.317 -71.557 1.00 89.31 421 GLN A N 1
ATOM 3453 C CA . GLN A 1 421 ? 62.969 12.379 -70.433 1.00 89.31 421 GLN A CA 1
ATOM 3454 C C . GLN A 1 421 ? 62.007 12.901 -69.362 1.00 89.31 421 GLN A C 1
ATOM 3456 O O . GLN A 1 421 ? 61.099 12.176 -68.965 1.00 89.31 421 GLN A O 1
ATOM 3461 N N . LEU A 1 422 ? 62.129 14.176 -68.977 1.00 89.19 422 LEU A N 1
ATOM 3462 C CA . LEU A 1 422 ? 61.218 14.822 -68.026 1.00 89.19 422 LEU A CA 1
ATOM 3463 C C . LEU A 1 422 ? 59.764 14.817 -68.518 1.00 89.19 422 LEU A C 1
ATOM 3465 O O . LEU A 1 422 ? 58.857 14.498 -67.751 1.00 89.19 422 LEU A O 1
ATOM 3469 N N . LEU A 1 423 ? 59.528 15.116 -69.800 1.00 88.62 423 LEU A N 1
ATOM 3470 C CA . LEU A 1 423 ? 58.198 15.018 -70.408 1.00 88.62 423 LEU A CA 1
ATOM 3471 C C . LEU A 1 423 ? 57.647 13.594 -70.331 1.00 88.62 423 LEU A C 1
ATOM 3473 O O . LEU A 1 423 ? 56.498 13.415 -69.939 1.00 88.62 423 LEU A O 1
ATOM 3477 N N . GLN A 1 424 ? 58.456 12.588 -70.665 1.00 89.06 424 GLN A N 1
ATOM 3478 C CA . GLN A 1 424 ? 58.034 11.191 -70.620 1.00 89.06 424 GLN A CA 1
ATOM 3479 C C . GLN A 1 424 ? 57.681 10.747 -69.191 1.00 89.06 424 GLN A C 1
ATOM 3481 O O . GLN A 1 424 ? 56.640 10.125 -68.989 1.00 89.06 424 GLN A O 1
ATOM 3486 N N . GLU A 1 425 ? 58.498 11.106 -68.197 1.00 89.44 425 GLU A N 1
ATOM 3487 C CA . GLU A 1 425 ? 58.230 10.820 -66.781 1.00 89.44 425 GLU A CA 1
ATOM 3488 C C . GLU A 1 425 ? 56.933 11.489 -66.302 1.00 89.44 425 GLU A C 1
ATOM 3490 O O . GLU A 1 425 ? 56.118 10.860 -65.627 1.00 89.44 425 GLU A O 1
ATOM 3495 N N . ARG A 1 426 ? 56.695 12.748 -66.695 1.00 87.75 426 ARG A N 1
ATOM 3496 C CA . ARG A 1 426 ? 55.475 13.491 -66.341 1.00 87.75 426 ARG A CA 1
ATOM 3497 C C . ARG A 1 426 ? 54.231 12.953 -67.041 1.00 87.75 426 ARG A C 1
ATOM 3499 O O . ARG A 1 426 ? 53.168 12.904 -66.423 1.00 87.75 426 ARG A O 1
ATOM 3506 N N . GLU A 1 427 ? 54.339 12.527 -68.300 1.00 88.81 427 GLU A N 1
ATOM 3507 C CA . GLU A 1 427 ? 53.251 11.849 -69.017 1.00 88.81 427 GLU A CA 1
ATOM 3508 C C . GLU A 1 427 ? 52.900 10.504 -68.375 1.00 88.81 427 GLU A C 1
ATOM 3510 O O . GLU A 1 427 ? 51.719 10.157 -68.283 1.00 88.81 427 GLU A O 1
ATOM 3515 N N . GLU A 1 428 ? 53.899 9.758 -67.900 1.00 91.25 428 GLU A N 1
ATOM 3516 C CA . GLU A 1 428 ? 53.686 8.492 -67.202 1.00 91.25 428 GLU A CA 1
ATOM 3517 C C . GLU A 1 428 ? 53.067 8.701 -65.813 1.00 91.25 428 GLU A C 1
ATOM 3519 O O . GLU A 1 428 ? 52.073 8.044 -65.494 1.00 91.25 428 GLU A O 1
ATOM 3524 N N . GLU A 1 429 ? 53.560 9.668 -65.030 1.00 91.06 429 GLU A N 1
ATOM 3525 C CA . GLU A 1 429 ? 52.967 10.070 -63.744 1.00 91.06 429 GLU A CA 1
ATOM 3526 C C . GLU A 1 429 ? 51.501 10.493 -63.932 1.00 91.06 429 GLU A C 1
ATOM 3528 O O . GLU A 1 429 ? 50.606 10.010 -63.234 1.00 91.06 429 GLU A O 1
ATOM 3533 N N . LYS A 1 430 ? 51.220 11.332 -64.936 1.00 91.19 430 LYS A N 1
ATOM 3534 C CA . LYS A 1 430 ? 49.857 11.748 -65.282 1.00 91.19 430 LYS A CA 1
ATOM 3535 C C . LYS A 1 430 ? 48.977 10.552 -65.639 1.00 91.19 430 LYS A C 1
ATOM 3537 O O . LYS A 1 430 ? 47.870 10.443 -65.116 1.00 91.19 430 LYS A O 1
ATOM 3542 N N . ARG A 1 431 ? 49.455 9.640 -66.491 1.00 91.62 431 ARG A N 1
ATOM 3543 C CA . ARG A 1 431 ? 48.697 8.447 -66.896 1.00 91.62 431 ARG A CA 1
ATOM 3544 C C . ARG A 1 431 ? 48.355 7.561 -65.694 1.00 91.62 431 ARG A C 1
ATOM 3546 O O . ARG A 1 431 ? 47.263 6.999 -65.659 1.00 91.62 431 ARG A O 1
ATOM 3553 N N . GLN A 1 432 ? 49.255 7.439 -64.717 1.00 91.56 432 GLN A N 1
ATOM 3554 C CA . GLN A 1 432 ? 48.987 6.700 -63.480 1.00 91.56 432 GLN A CA 1
ATOM 3555 C C . GLN A 1 432 ? 47.864 7.355 -62.667 1.00 91.56 432 GLN A C 1
ATOM 3557 O O . GLN A 1 432 ? 46.916 6.672 -62.280 1.00 91.56 432 GLN A O 1
ATOM 3562 N N . PHE A 1 433 ? 47.921 8.674 -62.461 1.00 91.06 433 PHE A N 1
ATOM 3563 C CA . PHE A 1 433 ? 46.878 9.402 -61.732 1.00 91.06 433 PHE A CA 1
ATOM 3564 C C . PHE A 1 433 ? 45.530 9.433 -62.472 1.00 91.06 433 PHE A C 1
ATOM 3566 O O . PHE A 1 433 ? 44.491 9.324 -61.828 1.00 91.06 433 PHE A O 1
ATOM 3573 N N . GLU A 1 434 ? 45.517 9.512 -63.805 1.00 90.44 434 GLU A N 1
ATOM 3574 C CA . GLU A 1 434 ? 44.290 9.406 -64.612 1.00 90.44 434 GLU A CA 1
ATOM 3575 C C . GLU A 1 434 ? 43.661 8.008 -64.532 1.00 90.44 434 GLU A C 1
ATOM 3577 O O . GLU A 1 434 ? 42.439 7.886 -64.428 1.00 90.44 434 GLU A O 1
ATOM 3582 N N . ALA A 1 435 ? 44.478 6.949 -64.549 1.00 91.50 435 ALA A N 1
ATOM 3583 C CA . ALA A 1 435 ? 43.996 5.580 -64.382 1.00 91.50 435 ALA A CA 1
ATOM 3584 C C . ALA A 1 435 ? 43.405 5.355 -62.981 1.00 91.50 435 ALA A C 1
ATOM 3586 O O . ALA A 1 435 ? 42.353 4.728 -62.846 1.00 91.50 435 ALA A O 1
ATOM 3587 N N . GLU A 1 436 ? 44.049 5.901 -61.949 1.00 90.81 436 GLU A N 1
ATOM 3588 C CA . GLU A 1 436 ? 43.570 5.813 -60.571 1.00 90.81 436 GLU A CA 1
ATOM 3589 C C . GLU A 1 436 ? 42.278 6.619 -60.365 1.00 90.81 436 GLU A C 1
ATOM 3591 O O . GLU A 1 436 ? 41.321 6.106 -59.788 1.00 90.81 436 GLU A O 1
ATOM 3596 N N . LEU A 1 437 ? 42.191 7.830 -60.930 1.00 91.62 437 LEU A N 1
ATOM 3597 C CA . LEU A 1 437 ? 40.966 8.634 -60.946 1.00 91.62 437 LEU A CA 1
ATOM 3598 C C . LEU A 1 437 ? 39.808 7.883 -61.618 1.00 91.62 437 LEU A C 1
ATOM 3600 O O . LEU A 1 437 ? 38.710 7.822 -61.066 1.00 91.62 437 LEU A O 1
ATOM 3604 N N . ALA A 1 438 ? 40.049 7.276 -62.784 1.00 90.81 438 ALA A N 1
ATOM 3605 C CA . ALA A 1 438 ? 39.043 6.482 -63.485 1.00 90.81 438 ALA A CA 1
ATOM 3606 C C . ALA A 1 438 ? 38.586 5.269 -62.657 1.00 90.81 438 ALA A C 1
ATOM 3608 O O . ALA A 1 438 ? 37.395 4.958 -62.628 1.00 90.81 438 ALA A O 1
ATOM 3609 N N . ARG A 1 439 ? 39.513 4.614 -61.944 1.00 92.38 439 ARG A N 1
ATOM 3610 C CA . ARG A 1 439 ? 39.206 3.489 -61.051 1.00 92.38 439 ARG A CA 1
ATOM 3611 C C . ARG A 1 439 ? 38.310 3.913 -59.891 1.00 92.38 439 ARG A C 1
ATOM 3613 O O . ARG A 1 439 ? 37.280 3.282 -59.665 1.00 92.38 439 ARG A O 1
ATOM 3620 N N . VAL A 1 440 ? 38.687 4.970 -59.171 1.00 90.19 440 VAL A N 1
ATOM 3621 C CA . VAL A 1 440 ? 37.921 5.463 -58.015 1.00 90.19 440 VAL A CA 1
ATOM 3622 C C . VAL A 1 440 ? 36.552 5.981 -58.458 1.00 90.19 440 VAL A C 1
ATOM 3624 O O . VAL A 1 440 ? 35.559 5.696 -57.795 1.00 90.19 440 VAL A O 1
ATOM 3627 N N . ARG A 1 441 ? 36.464 6.657 -59.613 1.00 90.94 441 ARG A N 1
ATOM 3628 C CA . ARG A 1 441 ? 35.188 7.125 -60.176 1.00 90.94 441 ARG A CA 1
ATOM 3629 C C . ARG A 1 441 ? 34.249 5.966 -60.506 1.00 90.94 441 ARG A C 1
ATOM 3631 O O . ARG A 1 441 ? 33.091 6.005 -60.113 1.00 90.94 441 ARG A O 1
ATOM 3638 N N . ALA A 1 442 ? 34.757 4.915 -61.151 1.00 89.50 442 ALA A N 1
ATOM 3639 C CA . ALA A 1 442 ? 33.962 3.732 -61.475 1.00 89.50 442 ALA A CA 1
ATOM 3640 C C . ALA A 1 442 ? 33.480 2.985 -60.218 1.00 89.50 442 ALA A C 1
ATOM 3642 O O . ALA A 1 442 ? 32.344 2.519 -60.178 1.00 89.50 442 ALA A O 1
ATOM 3643 N N . MET A 1 443 ? 34.320 2.887 -59.179 1.00 86.44 443 MET A N 1
ATOM 3644 C CA . MET A 1 443 ? 33.905 2.319 -57.890 1.00 86.44 443 MET A CA 1
ATOM 3645 C C . MET A 1 443 ? 32.801 3.156 -57.235 1.00 86.44 443 MET A C 1
ATOM 3647 O O . MET A 1 443 ? 31.815 2.599 -56.764 1.00 86.44 443 MET A O 1
ATOM 3651 N N . HIS A 1 444 ? 32.938 4.482 -57.257 1.00 85.94 444 HIS A N 1
ATOM 3652 C CA . HIS A 1 444 ? 31.959 5.401 -56.686 1.00 85.94 444 HIS A CA 1
ATOM 3653 C C . HIS A 1 444 ? 30.607 5.370 -57.418 1.00 85.94 444 HIS A C 1
ATOM 3655 O O . HIS A 1 444 ? 29.558 5.355 -56.780 1.00 85.94 444 HIS A O 1
ATOM 3661 N N . GLU A 1 445 ? 30.621 5.313 -58.753 1.00 84.62 445 GLU A N 1
ATOM 3662 C CA . GLU A 1 445 ? 29.412 5.161 -59.574 1.00 84.62 445 GLU A CA 1
ATOM 3663 C C . GLU A 1 445 ? 28.699 3.832 -59.278 1.00 84.62 445 GLU A C 1
ATOM 3665 O O . GLU A 1 445 ? 27.492 3.822 -59.051 1.00 84.62 445 GLU A O 1
ATOM 3670 N N . ALA A 1 446 ? 29.444 2.727 -59.164 1.00 84.00 446 ALA A N 1
ATOM 3671 C CA . ALA A 1 446 ? 28.873 1.426 -58.814 1.00 84.00 446 ALA A CA 1
ATOM 3672 C C . ALA A 1 446 ? 28.253 1.399 -57.401 1.00 84.00 446 ALA A C 1
ATOM 3674 O O . ALA A 1 446 ? 27.211 0.776 -57.190 1.00 84.00 446 ALA A O 1
ATOM 3675 N N . GLU A 1 447 ? 28.869 2.078 -56.427 1.00 80.44 447 GLU A N 1
ATOM 3676 C CA . GLU A 1 447 ? 28.315 2.227 -55.074 1.00 80.44 447 GLU A CA 1
ATOM 3677 C C . GLU A 1 447 ? 27.023 3.061 -55.069 1.00 80.44 447 GLU A C 1
ATOM 3679 O O . GLU A 1 447 ? 26.070 2.724 -54.362 1.00 80.44 447 GLU A O 1
ATOM 3684 N N . MET A 1 448 ? 26.960 4.114 -55.889 1.00 77.06 448 MET A N 1
ATOM 3685 C CA . MET A 1 448 ? 25.771 4.958 -56.051 1.00 77.06 448 MET A CA 1
ATOM 3686 C C . MET A 1 448 ? 24.606 4.212 -56.702 1.00 77.06 448 MET A C 1
ATOM 3688 O O . MET A 1 448 ? 23.468 4.319 -56.231 1.00 77.06 448 MET A O 1
ATOM 3692 N N . ASP A 1 449 ? 24.886 3.423 -57.738 1.00 78.06 449 ASP A N 1
ATOM 3693 C CA . ASP A 1 449 ? 23.882 2.596 -58.405 1.00 78.06 449 ASP A CA 1
ATOM 3694 C C . ASP A 1 449 ? 23.318 1.548 -57.438 1.00 78.06 449 ASP A C 1
ATOM 3696 O O . ASP A 1 449 ? 22.098 1.451 -57.280 1.00 78.06 449 ASP A O 1
ATOM 3700 N N . HIS A 1 450 ? 24.180 0.865 -56.677 1.00 74.69 450 HIS A N 1
ATOM 3701 C CA . HIS A 1 450 ? 23.746 -0.113 -55.677 1.00 74.69 450 HIS A CA 1
ATOM 3702 C C . HIS A 1 450 ? 22.879 0.511 -54.569 1.00 74.69 450 HIS A C 1
ATOM 3704 O O . HIS A 1 450 ? 21.894 -0.084 -54.124 1.00 74.69 450 HIS A O 1
ATOM 3710 N N . PHE A 1 451 ? 23.199 1.737 -54.143 1.00 67.69 451 PHE A N 1
ATOM 3711 C CA . PHE A 1 451 ? 22.399 2.465 -53.157 1.00 67.69 451 PHE A CA 1
ATOM 3712 C C . PHE A 1 451 ? 21.030 2.893 -53.713 1.00 67.69 451 PHE A C 1
ATOM 3714 O O . PHE A 1 451 ? 20.030 2.903 -52.990 1.00 67.69 451 PHE A O 1
ATOM 3721 N N . SER A 1 452 ? 20.962 3.226 -55.005 1.00 63.03 452 SER A N 1
ATOM 3722 C CA . SER A 1 452 ? 19.715 3.601 -55.677 1.00 63.03 452 SER A CA 1
ATOM 3723 C C . SER A 1 452 ? 18.753 2.418 -55.853 1.00 63.03 452 SER A C 1
ATOM 3725 O O . SER A 1 452 ? 17.545 2.586 -55.670 1.00 63.03 452 SER A O 1
ATOM 3727 N N . GLU A 1 453 ? 19.284 1.218 -56.108 1.00 64.56 453 GLU A N 1
ATOM 3728 C CA . GLU A 1 453 ? 18.515 -0.027 -56.219 1.00 64.56 453 GLU A CA 1
ATOM 3729 C C . GLU A 1 453 ? 17.933 -0.458 -54.863 1.00 64.56 453 GLU A C 1
ATOM 3731 O O . GLU A 1 453 ? 16.736 -0.726 -54.763 1.00 64.56 453 GLU A O 1
ATOM 3736 N N . GLN A 1 454 ? 18.730 -0.417 -53.786 1.00 58.50 454 GLN A N 1
ATOM 3737 C CA . GLN A 1 454 ? 18.251 -0.759 -52.435 1.00 58.50 454 GLN A CA 1
ATOM 3738 C C . GLN A 1 454 ? 17.132 0.171 -51.941 1.00 58.50 454 GLN A C 1
ATOM 3740 O O . GLN A 1 454 ? 16.232 -0.259 -51.220 1.00 58.50 454 GLN A O 1
ATOM 3745 N N . LYS A 1 455 ? 17.162 1.448 -52.341 1.00 54.50 455 LYS A N 1
ATOM 3746 C CA . LYS A 1 455 ? 16.135 2.430 -51.973 1.00 54.50 455 LYS A CA 1
ATOM 3747 C C . LYS A 1 455 ? 14.801 2.191 -52.694 1.00 54.50 455 LYS A C 1
ATOM 3749 O O . LYS A 1 455 ? 13.750 2.479 -52.131 1.00 54.50 455 LYS A O 1
ATOM 3754 N N . GLN A 1 456 ? 14.828 1.645 -53.912 1.00 51.56 456 GLN A N 1
ATOM 3755 C CA . GLN A 1 456 ? 13.612 1.263 -54.642 1.00 51.56 456 GLN A CA 1
ATOM 3756 C C . GLN A 1 456 ? 12.963 -0.007 -54.076 1.00 51.56 456 GLN A C 1
ATOM 3758 O O . GLN A 1 456 ? 11.740 -0.118 -54.104 1.00 51.56 456 GLN A O 1
ATOM 3763 N N . GLU A 1 457 ? 13.751 -0.933 -53.523 1.00 50.34 457 GLU A N 1
ATOM 3764 C CA . GLU A 1 457 ? 13.234 -2.142 -52.865 1.00 50.34 457 GLU A CA 1
ATOM 3765 C C . GLU A 1 457 ? 12.679 -1.886 -51.453 1.00 50.34 457 GLU A C 1
ATOM 3767 O O . GLU A 1 457 ? 11.851 -2.661 -50.983 1.00 50.34 457 GLU A O 1
ATOM 3772 N N . SER A 1 458 ? 13.100 -0.816 -50.765 1.00 45.09 458 SER A N 1
ATOM 3773 C CA . SER A 1 458 ? 12.603 -0.486 -49.418 1.00 45.09 458 SER A CA 1
ATOM 3774 C C . SER A 1 458 ? 11.294 0.317 -49.389 1.00 45.09 458 SER A C 1
ATOM 3776 O O . SER A 1 458 ? 10.632 0.341 -48.352 1.00 45.09 458 SER A O 1
ATOM 3778 N N . ASP A 1 459 ? 10.946 0.988 -50.492 1.00 44.47 459 ASP A N 1
ATOM 3779 C CA . ASP A 1 459 ? 9.742 1.828 -50.633 1.00 44.47 459 ASP A CA 1
ATOM 3780 C C . ASP A 1 459 ? 8.552 1.090 -51.302 1.00 44.47 459 ASP A C 1
ATOM 3782 O O . ASP A 1 459 ? 7.475 1.677 -51.455 1.00 44.47 459 ASP A O 1
ATOM 3786 N N . GLY A 1 460 ? 8.731 -0.179 -51.699 1.00 40.16 460 GLY A N 1
ATOM 3787 C CA . GLY A 1 460 ? 7.688 -1.078 -52.227 1.00 40.16 460 GLY A CA 1
ATOM 3788 C C . GLY A 1 460 ? 7.267 -2.139 -51.220 1.00 40.16 460 GLY A C 1
ATOM 3789 O O . GLY A 1 460 ? 6.061 -2.483 -51.216 1.00 40.16 460 GLY A O 1
#

Radius of gyration: 48.91 Å; Cα contacts (8 Å, |Δi|>4): 515; chains: 1; bounding box: 127×60×135 Å

Mean predicted aligned error: 10.98 Å

Organism: NCBI:txid48269

Foldseek 3Di:
DFDWAWAWEDELPDIDIDIGGQFDAQQNVLVVVCVVLVNPVSLQKFWWAQFPVRDIDTGDRNGGPCVRHPDDVDHGYTYIDGLADDPACLPPVQDLSSLVRVLSRLLVCQLQCVFDDALVLLLLLLLLVVQLPPPPDPDDPDDDQDPCSSRHHPVSPVVDPDDSVRSSVSSVVSNVVQPPDHNSRSSSVSVNSSVPGQCPQWDWAWKAFPVRATWIWTDHLFFIFIGHPPDPRDGPDTDGLQQFDDWDDDWFKIWTDGPDPPDDIGIIGHPGSVVSVRVRVSNVSSSVVNVVVPDPDDPVVVVSNVVSVVVVVVVVVVVVVVVVVVVVVVVVVVVVVVVVVVVVVVVVVLVVLVVVLVVLVVVLVVLVVVLVVLVVVLVVLVVVLVVLVVVLVPDPDDPVVNVVSVVVNVVSVVVNVVSVVVSVVSVVVSVVSVVVSVVSVVVSVVVVVVVVVVVVVVVD

Secondary structure (DSSP, 8-state):
-PPEEEEEEE-SS-EEEEEEETT-BHHHHHHHHHHHHT---GGGEEEEEE-TTS-EE---TTSBHHHHS---SSPEEEEEEE-S--S-HHHH--SHHHHHHHHHHHHHHHHTTSS---HHHHHHHHHHHHHHHS-S----SSPPPP-GGGTS-HHHHHHTT--HHHHHHHHHHHHTTSTT--HHHHHHHHHHHHTTSTTTT-EEEEEEETT--EEEEEE-SSEEEEEETT-SSS-SEEEEGGGEEEEEEETTEEEEEESSTTSPPEEEEES-HHHHHHHHHHHHHHHHHHHHHTSPPPHHHHHHHHHHHHHHHHHHHHHHHHHHHHHHHHHHHHHHHHHHHHHHHHHHHHHHHHHHHHHHHHHHHHHHHHHHHHHHHHHHHHHHHHHHHHHHHH----HHHHHHHHHHHHHHHHHHHHHHHHHHHHHHHHHHHHHHHHHHHHHHHHHHHHHHHHHHHH--

Nearest PDB structures (foldseek):
  1isn-assembly1_A  TM=9.348E-01  e=1.727E-33  Mus musculus
  7lwh-assembly1_A  TM=9.080E-01  e=1.727E-33  Homo sapiens
  4zrk-assembly3_C  TM=9.360E-01  e=8.397E-33  Mus musculus
  4zrj-assembly1_A  TM=9.407E-01  e=1.477E-32  Homo sapiens
  6cds-assembly2_B  TM=8.617E-01  e=7.835E-34  Homo sapiens